Protein AF-0000000085184199 (afdb_homodimer)

Radius of gyration: 21.26 Å; Cα contacts (8 Å, |Δi|>4): 723; chains: 2; bounding box: 45×59×52 Å

Structure (mmCIF, N/CA/C/O backbone):
data_AF-0000000085184199-model_v1
#
loop_
_entity.id
_entity.type
_entity.pdbx_description
1 polymer 'GNAT family N-acetyltransferase'
#
loop_
_atom_site.group_PDB
_atom_site.id
_atom_site.type_symbol
_atom_site.label_atom_id
_atom_site.label_alt_id
_atom_site.label_comp_id
_atom_site.label_asym_id
_atom_site.label_entity_id
_atom_site.label_seq_id
_atom_site.pdbx_PDB_ins_code
_atom_site.Cartn_x
_atom_site.Cartn_y
_atom_site.Cartn_z
_atom_site.occupancy
_atom_site.B_iso_or_equiv
_atom_site.auth_seq_id
_atom_site.auth_comp_id
_atom_site.auth_asym_id
_atom_site.auth_atom_id
_atom_site.pdbx_PDB_model_num
ATOM 1 N N . MET A 1 1 ? 23.766 0.591 -4.031 1 55.81 1 MET A N 1
ATOM 2 C CA . MET A 1 1 ? 23.219 -0.248 -5.094 1 55.81 1 MET A CA 1
ATOM 3 C C . MET A 1 1 ? 21.703 -0.296 -5.031 1 55.81 1 MET A C 1
ATOM 5 O O . MET A 1 1 ? 21.125 -0.47 -3.957 1 55.81 1 MET A O 1
ATOM 9 N N . ILE A 1 2 ? 20.938 0.122 -6.07 1 73.06 2 ILE A N 1
ATOM 10 C CA . ILE A 1 2 ? 19.469 0.109 -6.133 1 73.06 2 ILE A CA 1
ATOM 11 C C . ILE A 1 2 ? 18.969 -1.333 -6.172 1 73.06 2 ILE A C 1
ATOM 13 O O . ILE A 1 2 ? 19.484 -2.152 -6.945 1 73.06 2 ILE A O 1
ATOM 17 N N . HIS A 1 3 ? 18.203 -1.677 -5.242 1 88.44 3 HIS A N 1
ATOM 18 C CA . HIS A 1 3 ? 17.641 -3.023 -5.188 1 88.44 3 HIS A CA 1
ATOM 19 C C . HIS A 1 3 ? 16.734 -3.289 -6.383 1 88.44 3 HIS A C 1
ATOM 21 O O . HIS A 1 3 ? 16.047 -2.383 -6.852 1 88.44 3 HIS A O 1
ATOM 27 N N . ALA A 1 4 ? 16.719 -4.543 -6.848 1 89.81 4 ALA A N 1
ATOM 28 C CA . ALA A 1 4 ? 15.93 -4.91 -8.016 1 89.81 4 ALA A CA 1
ATOM 29 C C . ALA A 1 4 ? 14.461 -4.535 -7.812 1 89.81 4 ALA A C 1
ATOM 31 O O . ALA A 1 4 ? 13.82 -3.998 -8.719 1 89.81 4 ALA A O 1
ATOM 32 N N . TRP A 1 5 ? 13.969 -4.703 -6.633 1 91.81 5 TRP A N 1
ATOM 33 C CA . TRP A 1 5 ? 12.555 -4.527 -6.34 1 91.81 5 TRP A CA 1
ATOM 34 C C . TRP A 1 5 ? 12.195 -3.047 -6.277 1 91.81 5 TRP A C 1
ATOM 36 O O . TRP A 1 5 ? 11.016 -2.691 -6.227 1 91.81 5 TRP A O 1
ATOM 46 N N . GLU A 1 6 ? 13.164 -2.166 -6.352 1 94.06 6 GLU A N 1
ATOM 47 C CA . GLU A 1 6 ? 12.875 -0.734 -6.312 1 94.06 6 GLU A CA 1
ATOM 48 C C . GLU A 1 6 ? 12.773 -0.156 -7.723 1 94.06 6 GLU A C 1
ATOM 50 O O . GLU A 1 6 ? 12.336 0.985 -7.898 1 94.06 6 GLU A O 1
ATOM 55 N N . GLN A 1 7 ? 13.156 -0.939 -8.711 1 93.44 7 GLN A N 1
ATOM 56 C CA . GLN A 1 7 ? 13.164 -0.446 -10.086 1 93.44 7 GLN A CA 1
ATOM 57 C C . GLN A 1 7 ? 11.75 -0.276 -10.617 1 93.44 7 GLN A C 1
ATOM 59 O O . GLN A 1 7 ? 10.906 -1.158 -10.453 1 93.44 7 GLN A O 1
ATOM 64 N N . PRO A 1 8 ? 11.531 0.828 -11.258 1 95.12 8 PRO A N 1
ATOM 65 C CA . PRO A 1 8 ? 10.195 1.02 -11.836 1 95.12 8 PRO A CA 1
ATOM 66 C C . PRO A 1 8 ? 9.867 -0.017 -12.914 1 95.12 8 PRO A C 1
ATOM 68 O O . PRO A 1 8 ? 10.766 -0.55 -13.562 1 95.12 8 PRO A O 1
ATOM 71 N N . SER A 1 9 ? 8.586 -0.238 -13 1 95.81 9 SER A N 1
ATOM 72 C CA . SER A 1 9 ? 8.125 -1.061 -14.109 1 95.81 9 SER A CA 1
ATOM 73 C C . SER A 1 9 ? 8.352 -0.362 -15.453 1 95.81 9 SER A C 1
ATOM 75 O O . SER A 1 9 ? 8.594 0.846 -15.492 1 95.81 9 SER A O 1
ATOM 77 N N . THR A 1 10 ? 8.289 -1.145 -16.469 1 96 10 THR A N 1
ATOM 78 C CA . THR A 1 10 ? 8.375 -0.631 -17.828 1 96 10 THR A CA 1
ATOM 79 C C . THR A 1 10 ? 7.211 -1.143 -18.672 1 96 10 THR A C 1
ATOM 81 O O . THR A 1 10 ? 6.418 -1.969 -18.203 1 96 10 THR A O 1
ATOM 84 N N . GLY A 1 11 ? 7.031 -0.605 -19.875 1 97.12 11 GLY A N 1
ATOM 85 C CA . GLY A 1 11 ? 6.043 -1.12 -20.797 1 97.12 11 GLY A CA 1
ATOM 86 C C . GLY A 1 11 ? 4.617 -0.939 -20.328 1 97.12 11 GLY A C 1
ATOM 87 O O . GLY A 1 11 ? 4.27 0.109 -19.781 1 97.12 11 GLY A O 1
ATOM 88 N N . PRO A 1 12 ? 3.795 -1.92 -20.609 1 98.38 12 PRO A N 1
ATOM 89 C CA . PRO A 1 12 ? 2.367 -1.801 -20.297 1 98.38 12 PRO A CA 1
ATOM 90 C C . PRO A 1 12 ? 2.096 -1.587 -18.812 1 98.38 12 PRO A C 1
ATOM 92 O O . PRO A 1 12 ? 1.177 -0.847 -18.453 1 98.38 12 PRO A O 1
ATOM 95 N N . ALA A 1 13 ? 2.881 -2.168 -17.984 1 98.25 13 ALA A N 1
ATOM 96 C CA . ALA A 1 13 ? 2.688 -2 -16.547 1 98.25 13 ALA A CA 1
ATOM 97 C C . ALA A 1 13 ? 2.939 -0.556 -16.125 1 98.25 13 ALA A C 1
ATOM 99 O O . ALA A 1 13 ? 2.164 0.016 -15.359 1 98.25 13 ALA A O 1
ATOM 100 N N . ALA A 1 14 ? 4 -0.029 -16.641 1 98.12 14 ALA A N 1
ATOM 101 C CA . ALA A 1 14 ? 4.312 1.362 -16.328 1 98.12 14 ALA A CA 1
ATOM 102 C C . ALA A 1 14 ? 3.211 2.299 -16.812 1 98.12 14 ALA A C 1
ATOM 104 O O . ALA A 1 14 ? 2.828 3.236 -16.125 1 98.12 14 ALA A O 1
ATOM 105 N N . ALA A 1 15 ? 2.732 2.012 -18.031 1 98.5 15 ALA A N 1
ATOM 106 C CA . ALA A 1 15 ? 1.663 2.83 -18.594 1 98.5 15 ALA A CA 1
ATOM 107 C C . ALA A 1 15 ? 0.4 2.746 -17.75 1 98.5 15 ALA A C 1
ATOM 109 O O . ALA A 1 15 ? -0.284 3.75 -17.531 1 98.5 15 ALA A O 1
ATOM 110 N N . PHE A 1 16 ? 0.104 1.633 -17.266 1 98.56 16 PHE A N 1
ATOM 111 C CA . PHE A 1 16 ? -1.099 1.462 -16.453 1 98.56 16 PHE A CA 1
ATOM 112 C C . PHE A 1 16 ? -0.953 2.164 -15.117 1 98.56 16 PHE A C 1
ATOM 114 O O . PHE A 1 16 ? -1.883 2.826 -14.648 1 98.56 16 PHE A O 1
ATOM 121 N N . ALA A 1 17 ? 0.23 2.02 -14.477 1 98.5 17 ALA A N 1
ATOM 122 C CA . ALA A 1 17 ? 0.477 2.736 -13.227 1 98.5 17 ALA A CA 1
ATOM 123 C C . ALA A 1 17 ? 0.28 4.238 -13.406 1 98.5 17 ALA A C 1
ATOM 125 O O . ALA A 1 17 ? -0.318 4.902 -12.555 1 98.5 17 ALA A O 1
ATOM 126 N N . ALA A 1 18 ? 0.761 4.715 -14.484 1 98.5 18 ALA A N 1
ATOM 127 C CA . ALA A 1 18 ? 0.619 6.141 -14.773 1 98.5 18 ALA A CA 1
ATOM 128 C C . ALA A 1 18 ? -0.85 6.523 -14.93 1 98.5 18 ALA A C 1
ATOM 130 O O . ALA A 1 18 ? -1.262 7.605 -14.508 1 98.5 18 ALA A O 1
ATOM 131 N N . SER A 1 19 ? -1.626 5.664 -15.562 1 98.56 19 SER A N 1
ATOM 132 C CA . SER A 1 19 ? -3.051 5.926 -15.742 1 98.56 19 SER A CA 1
ATOM 133 C C . SER A 1 19 ? -3.771 5.973 -14.398 1 98.56 19 SER A C 1
ATOM 135 O O . SER A 1 19 ? -4.645 6.816 -14.18 1 98.56 19 SER A O 1
ATOM 137 N N . LEU A 1 20 ? -3.41 5.078 -13.469 1 98.62 20 LEU A N 1
ATOM 138 C CA . LEU A 1 20 ? -3.988 5.102 -12.133 1 98.62 20 LEU A CA 1
ATOM 139 C C . LEU A 1 20 ? -3.59 6.371 -11.391 1 98.62 20 LEU A C 1
ATOM 141 O O . LEU A 1 20 ? -4.438 7.039 -10.797 1 98.62 20 LEU A O 1
ATOM 145 N N . ALA A 1 21 ? -2.316 6.691 -11.469 1 98.62 21 ALA A N 1
ATOM 146 C CA . ALA A 1 21 ? -1.8 7.879 -10.789 1 98.62 21 ALA A CA 1
ATOM 147 C C . ALA A 1 21 ? -2.482 9.141 -11.305 1 98.62 21 ALA A C 1
ATOM 149 O O . ALA A 1 21 ? -2.703 10.086 -10.539 1 98.62 21 ALA A O 1
ATOM 150 N N . ALA A 1 22 ? -2.861 9.125 -12.555 1 98.56 22 ALA A N 1
ATOM 151 C CA . ALA A 1 22 ? -3.467 10.297 -13.18 1 98.56 22 ALA A CA 1
ATOM 152 C C . ALA A 1 22 ? -4.871 10.547 -12.641 1 98.56 22 ALA A C 1
ATOM 154 O O . ALA A 1 22 ? -5.434 11.633 -12.828 1 98.56 22 ALA A O 1
ATOM 155 N N . MET A 1 23 ? -5.453 9.594 -11.969 1 98.5 23 MET A N 1
ATOM 156 C CA . MET A 1 23 ? -6.785 9.773 -11.398 1 98.5 23 MET A CA 1
ATOM 157 C C . MET A 1 23 ? -6.703 10.461 -10.039 1 98.5 23 MET A C 1
ATOM 159 O O . MET A 1 23 ? -7.703 11 -9.547 1 98.5 23 MET A O 1
ATOM 163 N N . ILE A 1 24 ? -5.59 10.367 -9.375 1 98.69 24 ILE A N 1
ATOM 164 C CA . ILE A 1 24 ? -5.434 10.953 -8.047 1 98.69 24 ILE A CA 1
ATOM 165 C C . ILE A 1 24 ? -5.406 12.477 -8.156 1 98.69 24 ILE A C 1
ATOM 167 O O . ILE A 1 24 ? -4.676 13.031 -8.977 1 98.69 24 ILE A O 1
ATOM 171 N N . PRO A 1 25 ? -6.156 13.188 -7.379 1 98.56 25 PRO A N 1
ATOM 172 C CA . PRO A 1 25 ? -6.219 14.648 -7.48 1 98.56 25 PRO A CA 1
ATOM 173 C C . PRO A 1 25 ? -4.855 15.312 -7.289 1 98.56 25 PRO A C 1
ATOM 175 O O . PRO A 1 25 ? -4.125 14.969 -6.355 1 98.56 25 PRO A O 1
ATOM 178 N N . VAL A 1 26 ? -4.598 16.172 -8.164 1 98.69 26 VAL A N 1
ATOM 179 C CA . VAL A 1 26 ? -3.445 17.062 -7.988 1 98.69 26 VAL A CA 1
ATOM 180 C C . VAL A 1 26 ? -3.885 18.359 -7.32 1 98.69 26 VAL A C 1
ATOM 182 O O . VAL A 1 26 ? -4.871 18.969 -7.734 1 98.69 26 VAL A O 1
ATOM 185 N N . ILE A 1 27 ? -3.209 18.719 -6.254 1 98.69 27 ILE A N 1
ATOM 186 C CA . ILE A 1 27 ? -3.502 19.984 -5.598 1 98.69 27 ILE A CA 1
ATOM 187 C C . ILE A 1 27 ? -2.361 20.969 -5.848 1 98.69 27 ILE A C 1
ATOM 189 O O . ILE A 1 27 ? -1.207 20.688 -5.512 1 98.69 27 ILE A O 1
ATOM 193 N N . GLU A 1 28 ? -2.703 22.094 -6.449 1 98.31 28 GLU A N 1
ATOM 194 C CA . GLU A 1 28 ? -1.732 23.156 -6.672 1 98.31 28 GLU A CA 1
ATOM 195 C C . GLU A 1 28 ? -1.928 24.297 -5.676 1 98.31 28 GLU A C 1
ATOM 197 O O . GLU A 1 28 ? -3.057 24.734 -5.441 1 98.31 28 GLU A O 1
ATOM 202 N N . THR A 1 29 ? -0.854 24.625 -5.078 1 98.38 29 THR A N 1
ATOM 203 C CA . THR A 1 29 ? -0.846 25.797 -4.219 1 98.38 29 THR A CA 1
ATOM 204 C C . THR A 1 29 ? 0.028 26.891 -4.812 1 98.38 29 THR A C 1
ATOM 206 O O . THR A 1 29 ? 0.327 26.875 -6.008 1 98.38 29 THR A O 1
ATOM 209 N N . ALA A 1 30 ? 0.277 27.969 -4.027 1 98.19 30 ALA A N 1
ATOM 210 C CA . ALA A 1 30 ? 1.083 29.078 -4.535 1 98.19 30 ALA A CA 1
ATOM 211 C C . ALA A 1 30 ? 2.459 28.594 -4.984 1 98.19 30 ALA A C 1
ATOM 213 O O . ALA A 1 30 ? 2.93 28.953 -6.066 1 98.19 30 ALA A O 1
ATOM 214 N N . ARG A 1 31 ? 3.135 27.703 -4.18 1 98.19 31 ARG A N 1
ATOM 215 C CA . ARG A 1 31 ? 4.512 27.312 -4.469 1 98.19 31 ARG A CA 1
ATOM 216 C C . ARG A 1 31 ? 4.617 25.812 -4.727 1 98.19 31 ARG A C 1
ATOM 218 O O . ARG A 1 31 ? 5.637 25.328 -5.227 1 98.19 31 ARG A O 1
ATOM 225 N N . LEU A 1 32 ? 3.502 25.062 -4.441 1 98.62 32 LEU A N 1
ATOM 226 C CA . LEU A 1 32 ? 3.676 23.609 -4.359 1 98.62 32 LEU A CA 1
ATOM 227 C C . LEU A 1 32 ? 2.721 22.891 -5.309 1 98.62 32 LEU A C 1
ATOM 229 O O . LEU A 1 32 ? 1.68 23.453 -5.68 1 98.62 32 LEU A O 1
ATOM 233 N N . ARG A 1 33 ? 3.123 21.75 -5.715 1 98.75 33 ARG A N 1
ATOM 234 C CA . ARG A 1 33 ? 2.293 20.75 -6.375 1 98.75 33 ARG A CA 1
ATOM 235 C C . ARG A 1 33 ? 2.238 19.453 -5.559 1 98.75 33 ARG A C 1
ATOM 237 O O . ARG A 1 33 ? 3.271 18.844 -5.293 1 98.75 33 ARG A O 1
ATOM 244 N N . LEU A 1 34 ? 1.024 19.109 -5.062 1 98.88 34 LEU A N 1
ATOM 245 C CA . LEU A 1 34 ? 0.771 17.812 -4.422 1 98.88 34 LEU A CA 1
ATOM 246 C C . LEU A 1 34 ? 0.226 16.812 -5.426 1 98.88 34 LEU A C 1
ATOM 248 O O . LEU A 1 34 ? -0.866 16.984 -5.969 1 98.88 34 LEU A O 1
ATOM 252 N N . ARG A 1 35 ? 0.977 15.75 -5.68 1 98.81 35 ARG A N 1
ATOM 253 C CA . ARG A 1 35 ? 0.623 14.797 -6.723 1 98.81 35 ARG A CA 1
ATOM 254 C C . ARG A 1 35 ? 0.663 13.367 -6.195 1 98.81 35 ARG A C 1
ATOM 256 O O . ARG A 1 35 ? 1.113 13.125 -5.074 1 98.81 35 ARG A O 1
ATOM 263 N N . ALA A 1 36 ? 0.149 12.477 -7.016 1 98.88 36 ALA A N 1
ATOM 264 C CA . ALA A 1 36 ? 0.209 11.055 -6.684 1 98.88 36 ALA A CA 1
ATOM 265 C C . ALA A 1 36 ? 1.647 10.609 -6.43 1 98.88 36 ALA A C 1
ATOM 267 O O . ALA A 1 36 ? 2.576 11.094 -7.082 1 98.88 36 ALA A O 1
ATOM 268 N N . PRO A 1 37 ? 1.827 9.633 -5.496 1 98.69 37 PRO A N 1
ATOM 269 C CA . PRO A 1 37 ? 3.168 9.055 -5.363 1 98.69 37 PRO A CA 1
ATOM 270 C C . PRO A 1 37 ? 3.533 8.133 -6.527 1 98.69 37 PRO A C 1
ATOM 272 O O . PRO A 1 37 ? 2.66 7.469 -7.09 1 98.69 37 PRO A O 1
ATOM 275 N N . HIS A 1 38 ? 4.797 8.172 -6.879 1 97.5 38 HIS A N 1
ATOM 276 C CA . HIS A 1 38 ? 5.391 7.219 -7.809 1 97.5 38 HIS A CA 1
ATOM 277 C C . HIS A 1 38 ? 6.48 6.395 -7.133 1 97.5 38 HIS A C 1
ATOM 279 O O . HIS A 1 38 ? 7.027 6.805 -6.105 1 97.5 38 HIS A O 1
ATOM 285 N N . ILE A 1 39 ? 6.75 5.309 -7.777 1 97.56 39 ILE A N 1
ATOM 286 C CA . ILE A 1 39 ? 7.723 4.402 -7.172 1 97.56 39 ILE A CA 1
ATOM 287 C C . ILE A 1 39 ? 9.07 5.113 -7.023 1 97.56 39 ILE A C 1
ATOM 289 O O . ILE A 1 39 ? 9.797 4.879 -6.059 1 97.56 39 ILE A O 1
ATOM 293 N N . GLY A 1 40 ? 9.359 6.02 -7.871 1 96.69 40 GLY A N 1
ATOM 294 C CA . GLY A 1 40 ? 10.617 6.754 -7.828 1 96.69 40 GLY A CA 1
ATOM 295 C C . GLY A 1 40 ? 10.711 7.703 -6.648 1 96.69 40 GLY A C 1
ATOM 296 O O . GLY A 1 40 ? 11.789 8.203 -6.332 1 96.69 40 GLY A O 1
ATOM 297 N N . ASP A 1 41 ? 9.633 7.992 -5.969 1 97.94 41 ASP A N 1
ATOM 298 C CA . ASP A 1 41 ? 9.617 8.891 -4.816 1 97.94 41 ASP A CA 1
ATOM 299 C C . ASP A 1 41 ? 10.133 8.18 -3.564 1 97.94 41 ASP A C 1
ATOM 301 O O . ASP A 1 41 ? 10.43 8.828 -2.557 1 97.94 41 ASP A O 1
ATOM 305 N N . PHE A 1 42 ? 10.297 6.852 -3.684 1 97.69 42 PHE A N 1
ATOM 306 C CA . PHE A 1 42 ? 10.664 6.074 -2.508 1 97.69 42 PHE A CA 1
ATOM 307 C C . PHE A 1 42 ? 12.039 6.488 -1.989 1 97.69 42 PHE A C 1
ATOM 309 O O . PHE A 1 42 ? 12.266 6.516 -0.778 1 97.69 42 PHE A O 1
ATOM 316 N N . ASP A 1 43 ? 12.922 6.789 -2.883 1 96.94 43 ASP A N 1
ATOM 317 C CA . ASP A 1 43 ? 14.258 7.176 -2.451 1 96.94 43 ASP A CA 1
ATOM 318 C C . ASP A 1 43 ? 14.203 8.352 -1.48 1 96.94 43 ASP A C 1
ATOM 320 O O . ASP A 1 43 ? 14.906 8.367 -0.469 1 96.94 43 ASP A O 1
ATOM 324 N N . ASP A 1 44 ? 13.398 9.328 -1.769 1 97.38 44 ASP A N 1
ATOM 325 C CA . ASP A 1 44 ? 13.25 10.492 -0.899 1 97.38 44 ASP A CA 1
ATOM 326 C C . ASP A 1 44 ? 12.547 10.109 0.404 1 97.38 44 ASP A C 1
ATOM 328 O O . ASP A 1 44 ? 12.914 10.602 1.475 1 97.38 44 ASP A O 1
ATOM 332 N N . TRP A 1 45 ? 11.562 9.289 0.314 1 97.94 45 TRP A N 1
ATOM 333 C CA . TRP A 1 45 ? 10.891 8.773 1.502 1 97.94 45 TRP A CA 1
ATOM 334 C C . TRP A 1 45 ? 11.875 8.07 2.426 1 97.94 45 TRP A C 1
ATOM 336 O O . TRP A 1 45 ? 11.938 8.367 3.621 1 97.94 45 TRP A O 1
ATOM 346 N N . ALA A 1 46 ? 12.664 7.168 1.821 1 97.31 46 ALA A N 1
ATOM 347 C CA . ALA A 1 46 ? 13.648 6.391 2.578 1 97.31 46 ALA A CA 1
ATOM 348 C C . ALA A 1 46 ? 14.711 7.301 3.186 1 97.31 46 ALA A C 1
ATOM 350 O O . ALA A 1 46 ? 15.156 7.074 4.312 1 97.31 46 ALA A O 1
ATOM 351 N N . ALA A 1 47 ? 15.086 8.312 2.445 1 97 47 ALA A N 1
ATOM 352 C CA . ALA A 1 47 ? 16.094 9.25 2.936 1 97 47 ALA A CA 1
ATOM 353 C C . ALA A 1 47 ? 15.656 9.906 4.242 1 97 47 ALA A C 1
ATOM 355 O O . ALA A 1 47 ? 16.484 10.203 5.105 1 97 47 ALA A O 1
ATOM 356 N N . ILE A 1 48 ? 14.359 10.109 4.418 1 96.56 48 ILE A N 1
ATOM 357 C CA . ILE A 1 48 ? 13.82 10.703 5.637 1 96.56 48 ILE A CA 1
ATOM 358 C C . ILE A 1 48 ? 13.695 9.633 6.719 1 96.56 48 ILE A C 1
ATOM 360 O O . ILE A 1 48 ? 14.289 9.75 7.793 1 96.56 48 ILE A O 1
ATOM 364 N N . GLU A 1 49 ? 13.062 8.523 6.398 1 97.19 49 GLU A N 1
ATOM 365 C CA . GLU A 1 49 ? 12.68 7.547 7.418 1 97.19 49 GLU A CA 1
ATOM 366 C C . GLU A 1 49 ? 13.883 6.738 7.891 1 97.19 49 GLU A C 1
ATOM 368 O O . GLU A 1 49 ? 13.898 6.23 9.016 1 97.19 49 GLU A O 1
ATOM 373 N N . CYS A 1 50 ? 14.836 6.582 7.043 1 97.31 50 CYS A N 1
ATOM 374 C CA . CYS A 1 50 ? 16 5.781 7.398 1 97.31 50 CYS A CA 1
ATOM 375 C C . CYS A 1 50 ? 17.062 6.637 8.078 1 97.31 50 CYS A C 1
ATOM 377 O O . CYS A 1 50 ? 18.125 6.129 8.469 1 97.31 50 CYS A O 1
ATOM 379 N N . SER A 1 51 ? 16.844 7.906 8.289 1 97 51 SER A N 1
ATOM 380 C CA . SER A 1 51 ? 17.75 8.82 8.969 1 97 51 SER A CA 1
ATOM 381 C C . SER A 1 51 ? 17.234 9.18 10.359 1 97 51 SER A C 1
ATOM 383 O O . SER A 1 51 ? 16.172 8.719 10.773 1 97 51 SER A O 1
ATOM 385 N N . GLU A 1 52 ? 18.031 9.977 11.047 1 95.5 52 GLU A N 1
ATOM 386 C CA . GLU A 1 52 ? 17.641 10.438 12.375 1 95.5 52 GLU A CA 1
ATOM 387 C C . GLU A 1 52 ? 16.406 11.32 12.312 1 95.5 52 GLU A C 1
ATOM 389 O O . GLU A 1 52 ? 15.695 11.477 13.312 1 95.5 52 GLU A O 1
ATOM 394 N N . ARG A 1 53 ? 16.094 11.836 11.195 1 92.5 53 ARG A N 1
ATOM 395 C CA . ARG A 1 53 ? 14.898 12.656 11.039 1 92.5 53 ARG A CA 1
ATOM 396 C C . ARG A 1 53 ? 13.641 11.82 11.242 1 92.5 53 ARG A C 1
ATOM 398 O O . ARG A 1 53 ? 12.578 12.359 11.586 1 92.5 53 ARG A O 1
ATOM 405 N N . GLY A 1 54 ? 13.758 10.523 11.062 1 93.88 54 GLY A N 1
ATOM 406 C CA . GLY A 1 54 ? 12.633 9.609 11.219 1 93.88 54 GLY A CA 1
ATOM 407 C C . GLY A 1 54 ? 12.445 9.141 12.648 1 93.88 54 GLY A C 1
ATOM 408 O O . GLY A 1 54 ? 11.633 8.258 12.914 1 93.88 54 GLY A O 1
ATOM 409 N N . ARG A 1 55 ? 13.102 9.68 13.57 1 93.88 55 ARG A N 1
ATOM 410 C CA . ARG A 1 55 ? 13.109 9.172 14.938 1 93.88 55 ARG A CA 1
ATOM 411 C C . ARG A 1 55 ? 11.727 9.273 15.57 1 93.88 55 ARG A C 1
ATOM 413 O O . ARG A 1 55 ? 11.375 8.484 16.453 1 93.88 55 ARG A O 1
ATOM 420 N N . TYR A 1 56 ? 10.898 10.133 15.109 1 90.75 56 TYR A N 1
ATOM 421 C CA . TYR A 1 56 ? 9.594 10.352 15.719 1 90.75 56 TYR A CA 1
ATOM 422 C C . TYR A 1 56 ? 8.539 9.445 15.086 1 90.75 56 TYR A C 1
ATOM 424 O O . TYR A 1 56 ? 7.371 9.469 15.484 1 90.75 56 TYR A O 1
ATOM 432 N N . ILE A 1 57 ? 8.914 8.703 14.102 1 89.12 57 ILE A N 1
ATOM 433 C CA . ILE A 1 57 ? 7.992 7.758 13.477 1 89.12 57 ILE A CA 1
ATOM 434 C C . ILE A 1 57 ? 8.578 6.352 13.531 1 89.12 57 ILE A C 1
ATOM 436 O O . ILE A 1 57 ? 8.453 5.582 12.578 1 89.12 57 ILE A O 1
ATOM 440 N N . GLY A 1 58 ? 9.398 6.125 14.562 1 88.25 58 GLY A N 1
ATOM 441 C CA . GLY A 1 58 ? 9.898 4.785 14.828 1 88.25 58 GLY A CA 1
ATOM 442 C C . GLY A 1 58 ? 11.242 4.516 14.172 1 88.25 58 GLY A C 1
ATOM 443 O O . GLY A 1 58 ? 11.688 3.367 14.125 1 88.25 58 GLY A O 1
ATOM 444 N N . GLY A 1 59 ? 11.828 5.562 13.656 1 91.88 59 GLY A N 1
ATOM 445 C CA . GLY A 1 59 ? 13.102 5.363 12.977 1 91.88 59 GLY A CA 1
ATOM 446 C C . GLY A 1 59 ? 14.297 5.633 13.867 1 91.88 59 GLY A C 1
ATOM 447 O O . GLY A 1 59 ? 14.141 5.922 15.055 1 91.88 59 GLY A O 1
ATOM 448 N N . PRO A 1 60 ? 15.477 5.617 13.18 1 97.19 60 PRO A N 1
ATOM 449 C CA . PRO A 1 60 ? 15.727 5.25 11.781 1 97.19 60 PRO A CA 1
ATOM 450 C C . PRO A 1 60 ? 15.312 3.814 11.469 1 97.19 60 PRO A C 1
ATOM 452 O O . PRO A 1 60 ? 15.742 2.879 12.148 1 97.19 60 PRO A O 1
ATOM 455 N N . MET A 1 61 ? 14.578 3.666 10.391 1 96.75 61 MET A N 1
ATOM 456 C CA . MET A 1 61 ? 14.062 2.377 9.938 1 96.75 61 MET A CA 1
ATOM 457 C C . MET A 1 61 ? 15.023 1.728 8.945 1 96.75 61 MET A C 1
ATOM 459 O O . MET A 1 61 ? 15.875 2.4 8.367 1 96.75 61 MET A O 1
ATOM 463 N N . SER A 1 62 ? 14.875 0.354 8.828 1 96.31 62 SER A N 1
ATOM 464 C CA . SER A 1 62 ? 15.484 -0.28 7.656 1 96.31 62 SER A CA 1
ATOM 465 C C . SER A 1 62 ? 14.805 0.178 6.371 1 96.31 62 SER A C 1
ATOM 467 O O . SER A 1 62 ? 13.664 0.65 6.395 1 96.31 62 SER A O 1
ATOM 469 N N . ARG A 1 63 ? 15.523 0.109 5.309 1 96.25 63 ARG A N 1
ATOM 470 C CA . ARG A 1 63 ? 14.945 0.497 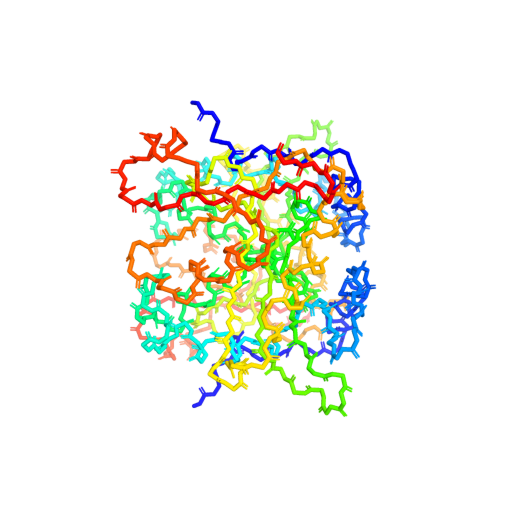4.027 1 96.25 63 ARG A CA 1
ATOM 471 C C . ARG A 1 63 ? 13.734 -0.367 3.688 1 96.25 63 ARG A C 1
ATOM 473 O O . ARG A 1 63 ? 12.766 0.116 3.096 1 96.25 63 ARG A O 1
ATOM 480 N N . GLU A 1 64 ? 13.727 -1.651 4.125 1 95.44 64 GLU A N 1
ATOM 481 C CA . GLU A 1 64 ? 12.586 -2.541 3.924 1 95.44 64 GLU A CA 1
ATOM 482 C C . GLU A 1 64 ? 11.367 -2.066 4.715 1 95.44 64 GLU A C 1
ATOM 484 O O . GLU A 1 64 ? 10.242 -2.076 4.207 1 95.44 64 GLU A O 1
ATOM 489 N N . ASP A 1 65 ? 11.641 -1.668 5.945 1 95.81 65 ASP A N 1
ATOM 490 C CA . ASP A 1 65 ? 10.539 -1.159 6.758 1 95.81 65 ASP A CA 1
ATOM 491 C C . ASP A 1 65 ? 10 0.153 6.191 1 95.81 65 ASP A C 1
ATOM 493 O O . ASP A 1 65 ? 8.797 0.399 6.223 1 95.81 65 ASP A O 1
ATOM 497 N N . ALA A 1 66 ? 10.938 0.978 5.672 1 97.25 66 ALA A N 1
ATOM 498 C CA . ALA A 1 66 ? 10.516 2.219 5.023 1 97.25 66 ALA A CA 1
ATOM 499 C C . ALA A 1 66 ? 9.648 1.933 3.803 1 97.25 66 ALA A C 1
ATOM 501 O O . ALA A 1 66 ? 8.672 2.639 3.549 1 97.25 66 ALA A O 1
ATOM 502 N N . TRP A 1 67 ? 9.984 0.906 3.094 1 97.38 67 TRP A N 1
ATOM 503 C CA . TRP A 1 67 ? 9.188 0.503 1.943 1 97.38 67 TRP A CA 1
ATOM 504 C C . TRP A 1 67 ? 7.777 0.101 2.375 1 97.38 67 TRP A C 1
ATOM 506 O O . TRP A 1 67 ? 6.793 0.509 1.756 1 97.38 67 TRP A O 1
ATOM 516 N N . ARG A 1 68 ? 7.699 -0.648 3.424 1 96.25 68 ARG A N 1
ATOM 517 C CA . ARG A 1 68 ? 6.398 -1.074 3.932 1 96.25 68 ARG A CA 1
ATOM 518 C C . ARG A 1 68 ? 5.551 0.126 4.34 1 96.25 68 ARG A C 1
ATOM 520 O O . ARG A 1 68 ? 4.34 0.151 4.09 1 96.25 68 ARG A O 1
ATOM 527 N N . ASP A 1 69 ? 6.211 1.061 4.953 1 97.12 69 ASP A N 1
ATOM 528 C CA . ASP A 1 69 ? 5.492 2.266 5.355 1 97.12 69 ASP A CA 1
ATOM 529 C C . ASP A 1 69 ? 5.027 3.061 4.137 1 97.12 69 ASP A C 1
ATOM 531 O O . ASP A 1 69 ? 3.881 3.51 4.082 1 97.12 69 ASP A O 1
ATOM 535 N N . PHE A 1 70 ? 5.91 3.17 3.131 1 98.38 70 PHE A N 1
ATOM 536 C CA . PHE A 1 70 ? 5.617 3.891 1.897 1 98.38 70 PHE A CA 1
ATOM 537 C C . PHE A 1 70 ? 4.445 3.25 1.162 1 98.38 70 PHE A C 1
ATOM 539 O O . PHE A 1 70 ? 3.523 3.943 0.727 1 98.38 70 PHE A O 1
ATOM 546 N N . THR A 1 71 ? 4.43 1.962 1.133 1 98.38 71 THR A N 1
ATOM 547 C CA . THR A 1 71 ? 3.377 1.24 0.423 1 98.38 71 THR A CA 1
ATOM 548 C C . THR A 1 71 ? 2.061 1.307 1.192 1 98.38 71 THR A C 1
ATOM 550 O O . THR A 1 71 ? 0.988 1.393 0.591 1 98.38 71 THR A O 1
ATOM 553 N N . GLN A 1 72 ? 2.131 1.271 2.48 1 97.88 72 GLN A N 1
ATOM 554 C CA . GLN A 1 72 ? 0.922 1.422 3.283 1 97.88 72 GLN A CA 1
ATOM 555 C C . GLN A 1 72 ? 0.253 2.768 3.023 1 97.88 72 GLN A C 1
ATOM 557 O O . GLN A 1 72 ? -0.957 2.834 2.797 1 97.88 72 GLN A O 1
ATOM 562 N N . ALA A 1 73 ? 1.061 3.795 2.986 1 98.12 73 ALA A N 1
ATOM 563 C CA . ALA A 1 73 ? 0.557 5.145 2.752 1 98.12 73 ALA A CA 1
ATOM 564 C C . ALA A 1 73 ? -0.02 5.277 1.345 1 98.12 73 ALA A C 1
ATOM 566 O O . ALA A 1 73 ? -0.993 6.008 1.133 1 98.12 73 ALA A O 1
ATOM 567 N N . THR A 1 74 ? 0.552 4.551 0.404 1 98.69 74 THR A N 1
ATOM 568 C CA . THR A 1 74 ? 0.141 4.617 -0.994 1 98.69 74 THR A CA 1
ATOM 569 C C . THR A 1 74 ? -1.151 3.838 -1.216 1 98.69 74 THR A C 1
ATOM 571 O O . THR A 1 74 ? -2.047 4.297 -1.929 1 98.69 74 THR A O 1
ATOM 574 N N . ALA A 1 75 ? -1.297 2.74 -0.526 1 98.62 75 ALA A N 1
ATOM 575 C CA . ALA A 1 75 ? -2.391 1.802 -0.757 1 98.62 75 ALA A CA 1
ATOM 576 C C . ALA A 1 75 ? -3.73 2.412 -0.355 1 98.62 75 ALA A C 1
ATOM 578 O O . ALA A 1 75 ? -4.785 1.986 -0.837 1 98.62 75 ALA A O 1
ATOM 579 N N . THR A 1 76 ? -3.701 3.383 0.502 1 98.06 76 THR A N 1
ATOM 580 C CA . THR A 1 76 ? -4.941 3.936 1.033 1 98.06 76 THR A CA 1
ATOM 581 C C . THR A 1 76 ? -5.75 4.613 -0.07 1 98.06 76 THR A C 1
ATOM 583 O O . THR A 1 76 ? -6.977 4.672 -0.002 1 98.06 76 THR A O 1
ATOM 586 N N . TRP A 1 77 ? -5.055 5.07 -1.104 1 98.75 77 TRP A N 1
ATOM 587 C CA . TRP A 1 77 ? -5.805 5.648 -2.215 1 98.75 77 TRP A CA 1
ATOM 588 C C . TRP A 1 77 ? -6.793 4.637 -2.785 1 98.75 77 TRP A C 1
ATOM 590 O O . TRP A 1 77 ? -7.977 4.941 -2.951 1 98.75 77 TRP A O 1
ATOM 600 N N . LEU A 1 78 ? -6.305 3.467 -3.057 1 98.62 78 LEU A N 1
ATOM 601 C CA . LEU A 1 78 ? -7.141 2.43 -3.652 1 98.62 78 LEU A CA 1
ATOM 602 C C . LEU A 1 78 ? -8.125 1.872 -2.631 1 98.62 78 LEU A C 1
ATOM 604 O O . LEU A 1 78 ? -9.273 1.569 -2.967 1 98.62 78 LEU A O 1
ATOM 608 N N . LEU A 1 79 ? -7.75 1.795 -1.375 1 98.5 79 LEU A N 1
ATOM 609 C CA . LEU A 1 79 ? -8.547 1.108 -0.364 1 98.5 79 LEU A CA 1
ATOM 610 C C . LEU A 1 79 ? -9.539 2.066 0.29 1 98.5 79 LEU A C 1
ATOM 612 O O . LEU A 1 79 ? -10.586 1.644 0.774 1 98.5 79 LEU A O 1
ATOM 616 N N . ARG A 1 80 ? -9.18 3.408 0.26 1 98.31 80 ARG A N 1
ATOM 617 C CA . ARG A 1 80 ? -9.969 4.316 1.088 1 98.31 80 ARG A CA 1
ATOM 618 C C . ARG A 1 80 ? -10.383 5.555 0.301 1 98.31 80 ARG A C 1
ATOM 620 O O . ARG A 1 80 ? -11.25 6.312 0.741 1 98.31 80 ARG A O 1
ATOM 627 N N . GLY A 1 81 ? -9.734 5.879 -0.808 1 98.5 81 GLY A N 1
ATOM 628 C CA . GLY A 1 81 ? -10.078 7.039 -1.616 1 98.5 81 GLY A CA 1
ATOM 629 C C . GLY A 1 81 ? -9.414 8.32 -1.137 1 98.5 81 GLY A C 1
ATOM 630 O O . GLY A 1 81 ? -9.812 9.414 -1.536 1 98.5 81 GLY A O 1
ATOM 631 N N . HIS A 1 82 ? -8.516 8.148 -0.211 1 98.62 82 HIS A N 1
ATOM 632 C CA . HIS A 1 82 ? -7.598 9.18 0.26 1 98.62 82 HIS A CA 1
ATOM 633 C C . HIS A 1 82 ? -6.234 8.594 0.608 1 98.62 82 HIS A C 1
ATOM 635 O O . HIS A 1 82 ? -6.109 7.383 0.811 1 98.62 82 HIS A O 1
ATOM 641 N N . GLY A 1 83 ? -5.238 9.516 0.571 1 98.38 83 GLY A N 1
ATOM 642 C CA . GLY A 1 83 ? -3.941 8.906 0.812 1 98.38 83 GLY A CA 1
ATOM 643 C C . GLY A 1 83 ? -2.791 9.883 0.728 1 98.38 83 GLY A C 1
ATOM 644 O O . GLY A 1 83 ? -2.896 11.016 1.209 1 98.38 83 GLY A O 1
ATOM 645 N N . LEU A 1 84 ? -1.687 9.422 0.211 1 98.88 84 LEU A N 1
ATOM 646 C CA . LEU A 1 84 ? -0.383 10.078 0.229 1 98.88 84 LEU A CA 1
ATOM 647 C C . LEU A 1 84 ? -0.208 10.977 -0.991 1 98.88 84 LEU A C 1
ATOM 649 O O . LEU A 1 84 ? -0.463 10.555 -2.121 1 98.88 84 LEU A O 1
ATOM 653 N N . TRP A 1 85 ? 0.2 12.227 -0.728 1 98.94 85 TRP A N 1
ATOM 654 C CA . TRP A 1 85 ? 0.697 13.078 -1.802 1 98.94 85 TRP A CA 1
ATOM 655 C C . TRP A 1 85 ? 2.201 13.297 -1.673 1 98.94 85 TRP A C 1
ATOM 657 O O . TRP A 1 85 ? 2.717 13.469 -0.566 1 98.94 85 TRP A O 1
ATOM 667 N N . THR A 1 86 ? 2.852 13.203 -2.789 1 98.88 86 THR A N 1
ATOM 668 C CA . THR A 1 86 ? 4.199 13.742 -2.904 1 98.88 86 THR A CA 1
ATOM 669 C C . THR A 1 86 ? 4.16 15.25 -3.125 1 98.88 86 THR A C 1
ATOM 671 O O . THR A 1 86 ? 3.385 15.742 -3.947 1 98.88 86 THR A O 1
ATOM 674 N N . VAL A 1 87 ? 4.965 15.953 -2.371 1 98.81 87 VAL A N 1
ATOM 675 C CA . VAL A 1 87 ? 4.98 17.406 -2.434 1 98.81 87 VAL A CA 1
ATOM 676 C C . VAL A 1 87 ? 6.219 17.875 -3.197 1 98.81 87 VAL A C 1
ATOM 678 O O . VAL A 1 87 ? 7.352 17.609 -2.783 1 98.81 87 VAL A O 1
ATOM 681 N N . GLU A 1 88 ? 5.957 18.609 -4.227 1 97.94 88 GLU A N 1
ATOM 682 C CA . GLU A 1 88 ? 7.039 19.141 -5.051 1 97.94 88 GLU A CA 1
ATOM 683 C C . GLU A 1 88 ? 6.984 20.672 -5.117 1 97.94 88 GLU A C 1
ATOM 685 O O . GLU A 1 88 ? 5.906 21.266 -5.055 1 97.94 88 GLU A O 1
ATOM 690 N N . ASP A 1 89 ? 8.203 21.219 -5.227 1 97.5 89 ASP A N 1
ATOM 691 C CA . ASP A 1 89 ? 8.289 22.641 -5.566 1 97.5 89 ASP A CA 1
ATOM 692 C C . ASP A 1 89 ? 7.891 22.891 -7.02 1 97.5 89 ASP A C 1
ATOM 694 O O . ASP A 1 89 ? 8.383 22.219 -7.926 1 97.5 89 ASP A O 1
ATOM 698 N N . LYS A 1 90 ? 7.027 23.844 -7.254 1 96.44 90 LYS A N 1
ATOM 699 C CA . LYS A 1 90 ? 6.516 24.078 -8.602 1 96.44 90 LYS A CA 1
ATOM 700 C C . LYS A 1 90 ? 7.605 24.641 -9.508 1 96.44 90 LYS A C 1
ATOM 702 O O . LYS A 1 90 ? 7.594 24.406 -10.719 1 96.44 90 LYS A O 1
ATOM 707 N N . ALA A 1 91 ? 8.438 25.422 -8.93 1 94.75 91 ALA A N 1
ATOM 708 C CA . ALA A 1 91 ? 9.406 26.156 -9.734 1 94.75 91 ALA A CA 1
ATOM 709 C C . ALA A 1 91 ? 10.469 25.234 -10.305 1 94.75 91 ALA A C 1
ATOM 711 O O . ALA A 1 91 ? 10.859 25.359 -11.469 1 94.75 91 ALA A O 1
ATOM 712 N N . ASP A 1 92 ? 10.922 24.203 -9.523 1 93.94 92 ASP A N 1
ATOM 713 C CA . ASP A 1 92 ? 12.039 23.406 -10 1 93.94 92 ASP A CA 1
ATOM 714 C C . ASP A 1 92 ? 11.719 21.906 -9.906 1 93.94 92 ASP A C 1
ATOM 716 O O . ASP A 1 92 ? 12.562 21.062 -10.227 1 93.94 92 ASP A O 1
ATOM 720 N N . ARG A 1 93 ? 10.609 21.516 -9.43 1 93.81 93 ARG A N 1
ATOM 721 C CA . ARG A 1 93 ? 10.094 20.156 -9.375 1 93.81 93 ARG A CA 1
ATOM 722 C C . ARG A 1 93 ? 10.867 19.312 -8.367 1 93.81 93 ARG A C 1
ATOM 724 O O . ARG A 1 93 ? 10.805 18.078 -8.398 1 93.81 93 ARG A O 1
ATOM 731 N N . VAL A 1 94 ? 11.547 20.047 -7.496 1 95.62 94 VAL A N 1
ATOM 732 C CA . VAL A 1 94 ? 12.258 19.328 -6.438 1 95.62 94 VAL A CA 1
ATOM 733 C C . VAL A 1 94 ? 11.258 18.75 -5.445 1 95.62 94 VAL A C 1
ATOM 735 O O . VAL A 1 94 ? 10.305 19.422 -5.039 1 95.62 94 VAL A O 1
ATOM 738 N N . LEU A 1 95 ? 11.484 17.406 -5.145 1 97.75 95 LEU A N 1
ATOM 739 C CA . LEU A 1 95 ? 10.672 16.766 -4.121 1 97.75 95 LEU A CA 1
ATOM 740 C C . LEU A 1 95 ? 11.039 17.281 -2.732 1 97.75 95 LEU A C 1
ATOM 742 O O . LEU A 1 95 ? 12.195 17.203 -2.324 1 97.75 95 LEU A O 1
ATOM 746 N N . LEU A 1 96 ? 10 17.797 -2.004 1 97.75 96 LEU A N 1
ATOM 747 C CA . LEU A 1 96 ? 10.234 18.453 -0.723 1 97.75 96 LEU A CA 1
ATOM 748 C C . LEU A 1 96 ? 9.797 17.547 0.434 1 97.75 96 LEU A C 1
ATOM 750 O O . LEU A 1 96 ? 10.266 17.719 1.563 1 97.75 96 LEU A O 1
ATOM 754 N N . GLY A 1 97 ? 8.867 16.703 0.204 1 98.12 97 GLY A N 1
ATOM 755 C CA . GLY A 1 97 ? 8.312 15.844 1.237 1 98.12 97 GLY A CA 1
ATOM 756 C C . GLY A 1 97 ? 6.98 15.234 0.851 1 98.12 97 GLY A C 1
ATOM 757 O O . GLY A 1 97 ? 6.727 14.969 -0.327 1 98.12 97 GLY A O 1
ATOM 758 N N . PHE A 1 98 ? 6.195 14.922 1.913 1 98.62 98 PHE A N 1
ATOM 759 C CA . PHE A 1 98 ? 4.945 14.188 1.729 1 98.62 98 PHE A CA 1
ATOM 760 C C . PHE A 1 98 ? 3.887 14.672 2.711 1 98.62 98 PHE A C 1
ATOM 762 O O . PHE A 1 98 ? 4.207 15.078 3.83 1 98.62 98 PHE A O 1
ATOM 769 N N . VAL A 1 99 ? 2.693 14.617 2.285 1 98.62 99 VAL A N 1
ATOM 770 C CA . VAL A 1 99 ? 1.553 14.812 3.174 1 98.62 99 VAL A CA 1
ATOM 771 C C . VAL A 1 99 ? 0.555 13.672 2.994 1 98.62 99 VAL A C 1
ATOM 773 O O . VAL A 1 99 ? 0.397 13.141 1.89 1 98.62 99 VAL A O 1
ATOM 776 N N . LEU A 1 100 ? -0.084 13.289 4.066 1 98.56 100 LEU A N 1
ATOM 777 C CA . LEU A 1 100 ? -0.927 12.102 4.066 1 98.56 100 LEU A CA 1
ATOM 778 C C . LEU A 1 100 ? -2.27 12.391 4.73 1 98.56 100 LEU A C 1
ATOM 780 O O . LEU A 1 100 ? -2.318 12.953 5.824 1 98.56 100 LEU A O 1
ATOM 784 N N . LEU A 1 101 ? -3.328 12.117 4.023 1 98.62 101 LEU A N 1
ATOM 785 C CA . LEU A 1 101 ? -4.59 11.789 4.68 1 98.62 101 LEU A CA 1
ATOM 786 C C . LEU A 1 101 ? -4.719 10.289 4.898 1 98.62 101 LEU A C 1
ATOM 788 O O . LEU A 1 101 ? -5.055 9.547 3.969 1 98.62 101 LEU A O 1
ATOM 792 N N . GLY A 1 102 ? -4.402 9.875 6.125 1 97.75 102 GLY A N 1
ATOM 793 C CA . GLY A 1 102 ? -4.258 8.453 6.379 1 97.75 102 GLY A CA 1
ATOM 794 C C . GLY A 1 102 ? -5.188 7.938 7.461 1 97.75 102 GLY A C 1
ATOM 795 O O . GLY A 1 102 ? -5.98 8.703 8.016 1 97.75 102 GLY A O 1
ATOM 796 N N . PHE A 1 103 ? -5.176 6.664 7.68 1 96.75 103 PHE A N 1
ATOM 797 C CA . PHE A 1 103 ? -5.844 5.934 8.75 1 96.75 103 PHE A CA 1
ATOM 798 C C . PHE A 1 103 ? -5.137 4.609 9.023 1 96.75 103 PHE A C 1
ATOM 800 O O . PHE A 1 103 ? -5.531 3.57 8.492 1 96.75 103 PHE A O 1
ATOM 807 N N . GLU A 1 104 ? -4.137 4.613 9.836 1 94.25 104 GLU A N 1
ATOM 808 C CA . GLU A 1 104 ? -3.213 3.508 10.062 1 94.25 104 GLU A CA 1
ATOM 809 C C . GLU A 1 104 ? -3.631 2.682 11.281 1 94.25 104 GLU A C 1
ATOM 811 O O . GLU A 1 104 ? -4.441 3.131 12.094 1 94.25 104 GLU A O 1
ATOM 816 N N . PRO A 1 105 ? -3.123 1.439 11.367 1 93.56 105 PRO A N 1
ATOM 817 C CA . PRO A 1 105 ? -3.434 0.642 12.555 1 93.56 105 PRO A CA 1
ATOM 818 C C . PRO A 1 105 ? -3.121 1.376 13.852 1 93.56 105 PRO A C 1
ATOM 820 O O . PRO A 1 105 ? -2.055 1.983 13.984 1 93.56 105 PRO A O 1
ATOM 823 N N . GLY A 1 106 ? -4.07 1.291 14.742 1 91.56 106 GLY A N 1
ATOM 824 C CA . GLY A 1 106 ? -3.918 1.979 16.016 1 91.56 106 GLY A CA 1
ATOM 825 C C . GLY A 1 106 ? -4.625 3.322 16.047 1 91.56 106 GLY A C 1
ATOM 826 O O . GLY A 1 106 ? -4.934 3.836 17.125 1 91.56 106 GLY A O 1
ATOM 827 N N . ASP A 1 107 ? -4.836 3.965 14.891 1 94.44 107 ASP A N 1
ATOM 828 C CA . ASP A 1 107 ? -5.52 5.25 14.828 1 94.44 107 ASP A CA 1
ATOM 829 C C . ASP A 1 107 ? -6.992 5.109 15.219 1 94.44 107 ASP A C 1
ATOM 831 O O . ASP A 1 107 ? -7.605 4.07 14.969 1 94.44 107 ASP A O 1
ATOM 835 N N . ARG A 1 108 ? -7.5 6.172 15.727 1 94.25 108 ARG A N 1
ATOM 836 C CA . ARG A 1 108 ? -8.906 6.195 16.125 1 94.25 108 ARG A CA 1
ATOM 837 C C . ARG A 1 108 ? -9.727 7.043 15.156 1 94.25 108 ARG A C 1
ATOM 839 O O . ARG A 1 108 ? -10.945 6.883 15.07 1 94.25 108 ARG A O 1
ATOM 846 N N . GLU A 1 109 ? -9.078 7.934 14.492 1 95 109 GLU A N 1
ATOM 847 C CA . GLU A 1 109 ? -9.633 8.836 13.492 1 95 109 GLU A CA 1
ATOM 848 C C . GLU A 1 109 ? -8.664 9.031 12.328 1 95 109 GLU A C 1
ATOM 850 O O . GLU A 1 109 ? -7.469 8.789 12.469 1 95 109 GLU A O 1
ATOM 855 N N . PRO A 1 110 ? -9.25 9.508 11.148 1 96.88 110 PRO A N 1
ATOM 856 C CA . PRO A 1 110 ? -8.336 9.836 10.055 1 96.88 110 PRO A CA 1
ATOM 857 C C . PRO A 1 110 ? -7.289 10.875 10.461 1 96.88 110 PRO A C 1
ATOM 859 O O . PRO A 1 110 ? -7.582 11.781 11.242 1 96.88 110 PRO A O 1
ATOM 862 N N . GLU A 1 111 ? -6.211 10.734 9.82 1 97.94 111 GLU A N 1
ATOM 863 C CA . GLU A 1 111 ? -5.047 11.516 10.227 1 97.94 111 GLU A CA 1
ATOM 864 C C . GLU A 1 111 ? -4.574 12.422 9.094 1 97.94 111 GLU A C 1
ATOM 866 O O . GLU A 1 111 ? -4.586 12.031 7.926 1 97.94 111 GLU A O 1
ATOM 871 N N . LEU A 1 112 ? -4.152 13.648 9.477 1 98.44 112 LEU A N 1
ATOM 872 C CA . LEU A 1 112 ? -3.264 14.461 8.656 1 98.44 112 LEU A CA 1
ATOM 873 C C . LEU A 1 112 ? -1.807 14.25 9.047 1 98.44 112 LEU A C 1
ATOM 875 O O . LEU A 1 112 ? -1.397 14.617 10.148 1 98.44 112 LEU A O 1
ATOM 879 N N . GLY A 1 113 ? -1.032 13.617 8.172 1 97.31 113 GLY A N 1
ATOM 880 C CA . GLY A 1 113 ? 0.382 13.359 8.391 1 97.31 113 GLY A CA 1
ATOM 881 C C . GLY A 1 113 ? 1.283 14.109 7.43 1 97.31 113 GLY A C 1
ATOM 882 O O . GLY A 1 113 ? 0.86 14.477 6.328 1 97.31 113 GLY A O 1
ATOM 883 N N . PHE A 1 114 ? 2.525 14.328 7.871 1 94.31 114 PHE A N 1
ATOM 884 C CA . PHE A 1 114 ? 3.496 15.086 7.09 1 94.31 114 PHE A CA 1
ATOM 885 C C . PHE A 1 114 ? 4.91 14.562 7.332 1 94.31 114 PHE A C 1
ATOM 887 O O . PHE A 1 114 ? 5.262 14.219 8.461 1 94.31 114 PHE A O 1
ATOM 894 N N . LEU A 1 115 ? 5.609 14.438 6.352 1 95.25 115 LEU A N 1
ATOM 895 C CA . LEU A 1 115 ? 7.008 14.023 6.328 1 95.25 115 LEU A CA 1
ATOM 896 C C . LEU A 1 115 ? 7.812 14.891 5.359 1 95.25 115 LEU A C 1
ATOM 898 O O . LEU A 1 115 ? 7.613 14.812 4.145 1 95.25 115 LEU A O 1
ATOM 902 N N . PHE A 1 116 ? 8.734 15.68 5.887 1 95.44 116 PHE A N 1
ATOM 903 C CA . PHE A 1 116 ? 9.469 16.594 5.02 1 95.44 116 PHE A CA 1
ATOM 904 C C . PHE A 1 116 ? 10.969 16.516 5.293 1 95.44 116 PHE A C 1
ATOM 906 O O . PHE A 1 116 ? 11.383 16.234 6.418 1 95.44 116 PHE A O 1
ATOM 913 N N . SER A 1 117 ? 11.664 16.781 4.215 1 92.94 117 SER A N 1
ATOM 914 C CA . SER A 1 117 ? 13.125 16.828 4.312 1 92.94 117 SER A CA 1
ATOM 915 C C . SER A 1 117 ? 13.594 18.125 4.969 1 92.94 117 SER A C 1
ATOM 917 O O . SER A 1 117 ? 12.812 19.062 5.137 1 92.94 117 SER A O 1
ATOM 919 N N . GLU A 1 118 ? 14.852 18.109 5.301 1 90.69 118 GLU A N 1
ATOM 920 C CA . GLU A 1 118 ? 15.469 19.297 5.891 1 90.69 118 GLU A CA 1
ATOM 921 C C . GLU A 1 118 ? 15.414 20.484 4.938 1 90.69 118 GLU A C 1
ATOM 923 O O . GLU A 1 118 ? 15.289 21.625 5.375 1 90.69 118 GLU A O 1
ATOM 928 N N . ALA A 1 119 ? 15.414 20.188 3.695 1 87.62 119 ALA A N 1
ATOM 929 C CA . ALA A 1 119 ? 15.422 21.219 2.664 1 87.62 119 ALA A CA 1
ATOM 930 C C . ALA A 1 119 ? 14.133 22.047 2.705 1 87.62 119 ALA A C 1
ATOM 932 O O . ALA A 1 119 ? 14.102 23.172 2.211 1 87.62 119 ALA A O 1
ATOM 933 N N . ALA A 1 120 ? 13.109 21.516 3.322 1 89.94 120 ALA A N 1
ATOM 934 C CA . ALA A 1 120 ? 11.812 22.203 3.352 1 89.94 120 ALA A CA 1
ATOM 935 C C . ALA A 1 120 ? 11.664 23.031 4.617 1 89.94 120 ALA A C 1
ATOM 937 O O . ALA A 1 120 ? 10.695 23.781 4.766 1 89.94 120 ALA A O 1
ATOM 938 N N . GLU A 1 121 ? 12.609 23 5.5 1 90 121 GLU A N 1
ATOM 939 C CA . GLU A 1 121 ? 12.453 23.609 6.816 1 90 121 GLU A CA 1
ATOM 940 C C . GLU A 1 121 ? 12.578 25.125 6.742 1 90 121 GLU A C 1
ATOM 942 O O . GLU A 1 121 ? 13.375 25.641 5.961 1 90 121 GLU A O 1
ATOM 947 N N . GLY A 1 122 ? 11.781 25.781 7.562 1 89.75 122 GLY A N 1
ATOM 948 C CA . GLY A 1 122 ? 11.93 27.219 7.789 1 89.75 122 GLY A CA 1
ATOM 949 C C . GLY A 1 122 ? 11.383 28.062 6.652 1 89.75 122 GLY A C 1
ATOM 950 O O . GLY A 1 122 ? 11.664 29.25 6.574 1 89.75 122 GLY A O 1
ATOM 951 N N . LYS A 1 123 ? 10.617 27.453 5.703 1 93.19 123 LYS A N 1
ATOM 952 C CA . LYS A 1 123 ? 10.125 28.188 4.531 1 93.19 123 LYS A CA 1
ATOM 953 C C . LYS A 1 123 ? 8.602 28.172 4.48 1 93.19 123 LYS A C 1
ATOM 955 O O . LYS A 1 123 ? 8.008 28.688 3.525 1 93.19 123 LYS A O 1
ATOM 960 N N . GLY A 1 124 ? 7.961 27.516 5.441 1 95.75 124 GLY A N 1
ATOM 961 C CA . GLY A 1 124 ? 6.508 27.453 5.488 1 95.75 124 GLY A CA 1
ATOM 962 C C . GLY A 1 124 ? 5.922 26.484 4.48 1 95.75 124 GLY A C 1
ATOM 963 O O . GLY A 1 124 ? 4.711 26.484 4.25 1 95.75 124 GLY A O 1
ATOM 964 N N . LEU A 1 125 ? 6.754 25.672 3.842 1 96.69 125 LEU A N 1
ATOM 965 C CA . LEU A 1 125 ? 6.312 24.781 2.777 1 96.69 125 LEU A CA 1
ATOM 966 C C . LEU A 1 125 ? 5.488 23.625 3.344 1 96.69 125 LEU A C 1
ATOM 968 O O . LEU A 1 125 ? 4.469 23.234 2.762 1 96.69 125 LEU A O 1
ATOM 972 N N . ALA A 1 126 ? 5.879 23.094 4.488 1 97.25 126 ALA A N 1
ATOM 973 C CA . ALA A 1 126 ? 5.109 22.031 5.133 1 97.25 126 ALA A CA 1
ATOM 974 C C . ALA A 1 126 ? 3.721 22.531 5.527 1 97.25 126 ALA A C 1
ATOM 976 O O . ALA A 1 126 ? 2.729 21.812 5.344 1 97.25 126 ALA A O 1
ATOM 977 N N . HIS A 1 127 ? 3.742 23.75 6.035 1 97.62 127 HIS A N 1
ATOM 978 C CA . HIS A 1 127 ? 2.461 24.359 6.395 1 97.62 127 HIS A CA 1
ATOM 979 C C . HIS A 1 127 ? 1.562 24.5 5.172 1 97.62 127 HIS A C 1
ATOM 981 O O . HIS A 1 127 ? 0.378 24.172 5.223 1 97.62 127 HIS A O 1
ATOM 987 N N . GLU A 1 128 ? 2.121 25.016 4.098 1 98.12 128 GLU A N 1
ATOM 988 C CA . GLU A 1 128 ? 1.384 25.219 2.854 1 98.12 128 GLU A CA 1
ATOM 989 C C . GLU A 1 128 ? 0.818 23.906 2.326 1 98.12 128 GLU A C 1
ATOM 991 O O . GLU A 1 128 ? -0.361 23.828 1.972 1 98.12 128 GLU A O 1
ATOM 996 N N . ALA A 1 129 ? 1.551 22.844 2.342 1 98.5 129 ALA A N 1
ATOM 997 C CA . ALA A 1 129 ? 1.13 21.531 1.854 1 98.5 129 ALA A CA 1
ATOM 998 C C . ALA A 1 129 ? 0.067 20.922 2.764 1 98.5 129 ALA A C 1
ATOM 1000 O O . ALA A 1 129 ? -0.964 20.438 2.287 1 98.5 129 ALA A O 1
ATOM 1001 N N . ALA A 1 130 ? 0.316 20.938 4.074 1 98.06 130 ALA A N 1
ATOM 1002 C CA . ALA A 1 130 ? -0.605 20.359 5.047 1 98.06 130 ALA A CA 1
ATOM 1003 C C . ALA A 1 130 ? -1.954 21.062 5.02 1 98.06 130 ALA A C 1
ATOM 1005 O O . ALA A 1 130 ? -3.004 20.438 5.133 1 98.06 130 ALA A O 1
ATOM 1006 N N . ASN A 1 131 ? -1.88 22.359 4.863 1 97.81 131 ASN A N 1
ATOM 1007 C CA . ASN A 1 131 ? -3.119 23.125 4.785 1 97.81 131 ASN A CA 1
ATOM 1008 C C . ASN A 1 131 ? -3.932 22.75 3.547 1 97.81 131 ASN A C 1
ATOM 1010 O O . ASN A 1 131 ? -5.16 22.672 3.607 1 97.81 131 ASN A O 1
ATOM 1014 N N . ALA A 1 132 ? -3.295 22.578 2.465 1 98.31 132 ALA A N 1
ATOM 1015 C CA . ALA A 1 132 ? -3.975 22.172 1.238 1 98.31 132 ALA A CA 1
ATOM 1016 C C . ALA A 1 132 ? -4.633 20.812 1.403 1 98.31 132 ALA A C 1
ATOM 1018 O O . ALA A 1 132 ? -5.781 20.609 0.996 1 98.31 132 ALA A O 1
ATOM 1019 N N . ALA A 1 133 ? -3.934 19.859 2.027 1 98.5 133 ALA A N 1
ATOM 1020 C CA . ALA A 1 133 ? -4.492 18.531 2.279 1 98.5 133 ALA A CA 1
ATOM 1021 C C . ALA A 1 133 ? -5.672 18.609 3.244 1 98.5 133 ALA A C 1
ATOM 1023 O O . ALA A 1 133 ? -6.688 17.938 3.043 1 98.5 133 ALA A O 1
ATOM 1024 N N . ARG A 1 134 ? -5.5 19.391 4.254 1 98 134 ARG A N 1
ATOM 1025 C CA . ARG A 1 134 ? -6.566 19.594 5.227 1 98 134 ARG A CA 1
ATOM 1026 C C . ARG A 1 134 ? -7.816 20.156 4.555 1 98 134 ARG A C 1
ATOM 1028 O O . ARG A 1 134 ? -8.93 19.688 4.816 1 98 134 ARG A O 1
ATOM 1035 N N . SER A 1 135 ? -7.641 21.141 3.715 1 97.31 135 SER A N 1
ATOM 1036 C CA . SER A 1 135 ? -8.75 21.734 2.979 1 97.31 135 SER A CA 1
ATOM 1037 C C . SER A 1 135 ? -9.438 20.703 2.09 1 97.31 135 SER A C 1
ATOM 1039 O O . SER A 1 135 ? -10.664 20.703 1.962 1 97.31 135 SER A O 1
ATOM 1041 N N . HIS A 1 136 ? -8.648 19.875 1.521 1 98.06 136 HIS A N 1
ATOM 1042 C CA . HIS A 1 136 ? -9.211 18.797 0.723 1 98.06 136 HIS A CA 1
ATOM 1043 C C . HIS A 1 136 ? -10.062 17.859 1.577 1 98.06 136 HIS A C 1
ATOM 1045 O O . HIS A 1 136 ? -11.156 17.469 1.17 1 98.06 136 HIS A O 1
ATOM 1051 N N . ALA A 1 137 ? -9.594 17.5 2.754 1 97.94 137 ALA A N 1
ATOM 1052 C CA . ALA A 1 137 ? -10.305 16.594 3.658 1 97.94 137 ALA A CA 1
ATOM 1053 C C . ALA A 1 137 ? -11.672 17.172 4.031 1 97.94 137 ALA A C 1
ATOM 1055 O O . ALA A 1 137 ? -12.688 16.469 3.928 1 97.94 137 ALA A O 1
ATOM 1056 N N . PHE A 1 138 ? -11.719 18.422 4.348 1 97.31 138 PHE A N 1
ATOM 1057 C CA . PHE A 1 138 ? -12.945 19.031 4.828 1 97.31 138 PHE A CA 1
ATOM 1058 C C . PHE A 1 138 ? -13.852 19.422 3.662 1 97.31 138 PHE A C 1
ATOM 1060 O O . PHE A 1 138 ? -15.078 19.422 3.789 1 97.31 138 PHE A O 1
ATOM 1067 N N . GLY A 1 139 ? -13.312 19.781 2.537 1 96.56 139 GLY A N 1
ATOM 1068 C CA . GLY A 1 139 ? -14.078 20.188 1.37 1 96.56 139 GLY A CA 1
ATOM 1069 C C . GLY A 1 139 ? -14.492 19.016 0.495 1 96.56 139 GLY A C 1
ATOM 1070 O O . GLY A 1 139 ? -15.602 18.5 0.621 1 96.56 139 GLY A O 1
ATOM 1071 N N . ALA A 1 140 ? -13.562 18.531 -0.253 1 97.06 140 ALA A N 1
ATOM 1072 C CA . ALA A 1 140 ? -13.836 17.516 -1.271 1 97.06 140 ALA A CA 1
ATOM 1073 C C . ALA A 1 140 ? -14.297 16.219 -0.633 1 97.06 140 ALA A C 1
ATOM 1075 O O . ALA A 1 140 ? -15.164 15.523 -1.179 1 97.06 140 ALA A O 1
ATOM 1076 N N . LEU A 1 141 ? -13.742 15.859 0.519 1 97.38 141 LEU A N 1
ATOM 1077 C CA . LEU A 1 141 ? -14.086 14.586 1.132 1 97.38 141 LEU A CA 1
ATOM 1078 C C . LEU A 1 141 ? -15.234 14.742 2.123 1 97.38 141 LEU A C 1
ATOM 1080 O O . LEU A 1 141 ? -15.852 13.758 2.533 1 97.38 141 LEU A O 1
ATOM 1084 N N . GLY A 1 142 ? -15.445 15.914 2.615 1 96.25 142 GLY A N 1
ATOM 1085 C CA . GLY A 1 142 ? -16.547 16.188 3.514 1 96.25 142 GLY A CA 1
ATOM 1086 C C . GLY A 1 142 ? -16.344 15.625 4.906 1 96.25 142 GLY A C 1
ATOM 1087 O O . GLY A 1 142 ? -17.312 15.242 5.578 1 96.25 142 GLY A O 1
ATOM 1088 N N . TRP A 1 143 ? -15.125 15.508 5.324 1 96.38 143 TRP A N 1
ATOM 1089 C CA . TRP A 1 143 ? -14.859 14.961 6.652 1 96.38 143 TRP A CA 1
ATOM 1090 C C . TRP A 1 143 ? -15.32 15.922 7.742 1 96.38 143 TRP A C 1
ATOM 1092 O O . TRP A 1 143 ? -15.242 17.141 7.574 1 96.38 143 TRP A O 1
ATOM 1102 N N . ASP A 1 144 ? -15.672 15.297 8.859 1 93.38 144 ASP A N 1
ATOM 1103 C CA . ASP A 1 144 ? -16.094 16.078 10.016 1 93.38 144 ASP A CA 1
ATOM 1104 C C . ASP A 1 144 ? -14.961 16.219 11.031 1 93.38 144 ASP A C 1
ATOM 1106 O O . ASP A 1 144 ? -14.961 17.141 11.844 1 93.38 144 ASP A O 1
ATOM 1110 N N . THR A 1 145 ? -14.07 15.273 10.961 1 93.19 145 THR A N 1
ATOM 1111 C CA . THR A 1 145 ? -12.977 15.266 11.922 1 93.19 145 THR A CA 1
ATOM 1112 C C . THR A 1 145 ? -11.664 14.867 11.25 1 93.19 145 THR A C 1
ATOM 1114 O O . THR A 1 145 ? -11.664 14.195 10.219 1 93.19 145 THR A O 1
ATOM 1117 N N . LEU A 1 146 ? -10.695 15.414 11.719 1 97.5 146 LEU A N 1
ATOM 1118 C CA . LEU A 1 146 ? -9.328 15.125 11.297 1 97.5 146 LEU A CA 1
ATOM 1119 C C . LEU A 1 146 ? -8.328 15.477 12.398 1 97.5 146 LEU A C 1
ATOM 1121 O O . LEU A 1 146 ? -8.445 16.516 13.039 1 97.5 146 LEU A O 1
ATOM 1125 N N . VAL A 1 147 ? -7.426 14.523 12.641 1 98.25 147 VAL A N 1
ATOM 1126 C CA . VAL A 1 147 ? -6.465 14.773 13.703 1 98.25 147 VAL A CA 1
ATOM 1127 C C . VAL A 1 147 ? -5.051 14.5 13.195 1 98.25 147 VAL A C 1
ATOM 1129 O O . VAL A 1 147 ? -4.867 13.867 12.156 1 98.25 147 VAL A O 1
ATOM 1132 N N . SER A 1 148 ? -4.051 15.031 13.859 1 98.25 148 SER A N 1
ATOM 1133 C CA . SER A 1 148 ? -2.652 14.625 13.766 1 98.25 148 SER A CA 1
ATOM 1134 C C . SER A 1 148 ? -2.193 13.938 15.047 1 98.25 148 SER A C 1
ATOM 1136 O O . SER A 1 148 ? -2.434 14.445 16.156 1 98.25 148 SER A O 1
ATOM 1138 N N . TYR A 1 149 ? -1.622 12.781 14.914 1 97.31 149 TYR A N 1
ATOM 1139 C CA . TYR A 1 149 ? -0.979 12.094 16.016 1 97.31 149 TYR A CA 1
ATOM 1140 C C . TYR A 1 149 ? 0.513 12.398 16.062 1 97.31 149 TYR A C 1
ATOM 1142 O O . TYR A 1 149 ? 1.237 12.133 15.109 1 97.31 149 TYR A O 1
ATOM 1150 N N . ILE A 1 150 ? 0.977 12.969 17.203 1 96.62 150 ILE A N 1
ATOM 1151 C CA . ILE A 1 150 ? 2.352 13.453 17.281 1 96.62 150 ILE A CA 1
ATOM 1152 C C . ILE A 1 150 ? 3.037 12.844 18.5 1 96.62 150 ILE A C 1
ATOM 1154 O O . ILE A 1 150 ? 2.479 12.844 19.609 1 96.62 150 ILE A O 1
ATOM 1158 N N . VAL A 1 151 ? 4.195 12.273 18.234 1 94.19 151 VAL A N 1
ATOM 1159 C CA . VAL A 1 151 ? 4.984 11.742 19.344 1 94.19 151 VAL A CA 1
ATOM 1160 C C . VAL A 1 151 ? 5.469 12.883 20.234 1 94.19 151 VAL A C 1
ATOM 1162 O O . VAL A 1 151 ? 5.867 13.938 19.734 1 94.19 151 VAL A O 1
ATOM 1165 N N . ASP A 1 152 ? 5.512 12.594 21.531 1 91.81 152 ASP A N 1
ATOM 1166 C CA . ASP A 1 152 ? 6.004 13.602 22.469 1 91.81 152 ASP A CA 1
ATOM 1167 C C . ASP A 1 152 ? 7.465 13.945 22.172 1 91.81 152 ASP A C 1
ATOM 1169 O O . ASP A 1 152 ? 8.281 13.055 21.938 1 91.81 152 ASP A O 1
ATOM 1173 N N . GLY A 1 153 ? 7.785 15.234 22.109 1 92.75 153 GLY A N 1
ATOM 1174 C CA . GLY A 1 153 ? 9.141 15.68 21.844 1 92.75 153 GLY A CA 1
ATOM 1175 C C . GLY A 1 153 ? 9.344 16.125 20.406 1 92.75 153 GLY A C 1
ATOM 1176 O O . GLY A 1 153 ? 10.375 16.719 20.062 1 92.75 153 GLY A O 1
ATOM 1177 N N . ASN A 1 154 ? 8.383 15.781 19.562 1 94.12 154 ASN A N 1
ATOM 1178 C CA . ASN A 1 154 ? 8.461 16.266 18.188 1 94.12 154 ASN A CA 1
ATOM 1179 C C . ASN A 1 154 ? 7.957 17.703 18.062 1 94.12 154 ASN A C 1
ATOM 1181 O O . ASN A 1 154 ? 6.891 17.938 17.5 1 94.12 154 ASN A O 1
ATOM 1185 N N . ASP A 1 155 ? 8.844 18.594 18.406 1 93.88 155 ASP A N 1
ATOM 1186 C CA . ASP A 1 155 ? 8.469 20 18.5 1 93.88 155 ASP A CA 1
ATOM 1187 C C . ASP A 1 155 ? 8.125 20.578 17.141 1 93.88 155 ASP A C 1
ATOM 1189 O O . ASP A 1 155 ? 7.266 21.453 17.016 1 93.88 155 ASP A O 1
ATOM 1193 N N . ARG A 1 156 ? 8.766 20.125 16.156 1 92.31 156 ARG A N 1
ATOM 1194 C CA . ARG A 1 156 ? 8.508 20.625 14.805 1 92.31 156 ARG A CA 1
ATOM 1195 C C . ARG A 1 156 ? 7.082 20.312 14.359 1 92.31 156 ARG A C 1
ATOM 1197 O O . ARG A 1 156 ? 6.395 21.172 13.805 1 92.31 156 ARG A O 1
ATOM 1204 N N . SER A 1 157 ? 6.617 19.109 14.625 1 94.94 157 SER A N 1
ATOM 1205 C CA . SER A 1 157 ? 5.262 18.719 14.25 1 94.94 157 SER A CA 1
ATOM 1206 C C . SER A 1 157 ? 4.223 19.438 15.102 1 94.94 157 SER A C 1
ATOM 1208 O O . SER A 1 157 ? 3.164 19.828 14.602 1 94.94 157 SER A O 1
ATOM 1210 N N . VAL A 1 158 ? 4.586 19.625 16.359 1 96.06 158 VAL A N 1
ATOM 1211 C CA . VAL A 1 158 ? 3.699 20.359 17.234 1 96.06 158 VAL A CA 1
ATOM 1212 C C . VAL A 1 158 ? 3.529 21.797 16.734 1 96.06 158 VAL A C 1
ATOM 1214 O O . VAL A 1 158 ? 2.404 22.281 16.594 1 96.06 158 VAL A O 1
ATOM 1217 N N . ARG A 1 159 ? 4.625 22.438 16.391 1 95.5 159 ARG A N 1
ATOM 1218 C CA . ARG A 1 159 ? 4.582 23.797 15.891 1 95.5 159 ARG A CA 1
ATOM 1219 C C . ARG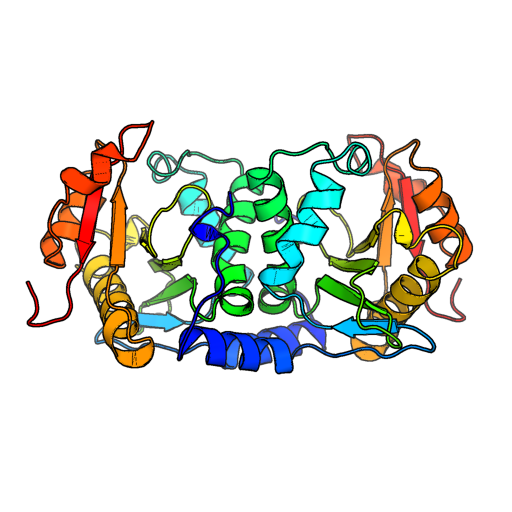 A 1 159 ? 3.77 23.875 14.602 1 95.5 159 ARG A C 1
ATOM 1221 O O . ARG A 1 159 ? 3.006 24.828 14.406 1 95.5 159 ARG A O 1
ATOM 1228 N N . LEU A 1 160 ? 3.918 22.906 13.719 1 95.88 160 LEU A N 1
ATOM 1229 C CA . LEU A 1 160 ? 3.166 22.891 12.469 1 95.88 160 LEU A CA 1
ATOM 1230 C C . LEU A 1 160 ? 1.672 22.734 12.742 1 95.88 160 LEU A C 1
ATOM 1232 O O . LEU A 1 160 ? 0.857 23.453 12.148 1 95.88 160 LEU A O 1
ATOM 1236 N N . ALA A 1 161 ? 1.292 21.812 13.641 1 96.69 161 ALA A N 1
ATOM 1237 C CA . ALA A 1 161 ? -0.114 21.641 14 1 96.69 161 ALA A CA 1
ATOM 1238 C C . ALA A 1 161 ? -0.71 22.922 14.555 1 96.69 161 ALA A C 1
ATOM 1240 O O . ALA A 1 161 ? -1.817 23.312 14.18 1 96.69 161 ALA A O 1
ATOM 1241 N N . ASP A 1 162 ? 0.087 23.578 15.398 1 95.69 162 ASP A N 1
ATOM 1242 C CA . ASP A 1 162 ? -0.352 24.844 15.977 1 95.69 162 ASP A CA 1
ATOM 1243 C C . ASP A 1 162 ? -0.55 25.906 14.891 1 95.69 162 ASP A C 1
ATOM 1245 O O . ASP A 1 162 ? -1.56 26.609 14.883 1 95.69 162 ASP A O 1
ATOM 1249 N N . ARG A 1 163 ? 0.382 26 14.016 1 95.56 163 ARG A N 1
ATOM 1250 C CA . ARG A 1 163 ? 0.315 26.984 12.938 1 95.56 163 ARG A CA 1
ATOM 1251 C C . ARG A 1 163 ? -0.881 26.719 12.031 1 95.56 163 ARG A C 1
ATOM 1253 O O . ARG A 1 163 ? -1.449 27.656 11.453 1 95.56 163 ARG A O 1
ATOM 1260 N N . LEU A 1 164 ? -1.289 25.484 11.906 1 96.25 164 LEU A N 1
ATOM 1261 C CA . LEU A 1 164 ? -2.434 25.094 11.094 1 96.25 164 LEU A CA 1
ATOM 1262 C C . LEU A 1 164 ? -3.744 25.422 11.805 1 96.25 164 LEU A C 1
ATOM 1264 O O . LEU A 1 164 ? -4.82 25.266 11.227 1 96.25 164 LEU A O 1
ATOM 1268 N N . GLY A 1 165 ? -3.645 25.797 13.086 1 95.75 165 GLY A N 1
ATOM 1269 C CA . GLY A 1 165 ? -4.832 26.141 13.852 1 95.75 165 GLY A CA 1
ATOM 1270 C C . GLY A 1 165 ? -5.449 24.938 14.555 1 95.75 165 GLY A C 1
ATOM 1271 O O . GLY A 1 165 ? -6.59 25.016 15.016 1 95.75 165 GLY A O 1
ATOM 1272 N N . ALA A 1 166 ? -4.699 23.828 14.625 1 97.31 166 ALA A N 1
ATOM 1273 C CA . ALA A 1 166 ? -5.184 22.672 15.359 1 97.31 166 ALA A CA 1
ATOM 1274 C C . ALA A 1 166 ? -5.105 22.891 16.859 1 97.31 166 ALA A C 1
ATOM 1276 O O . ALA A 1 166 ? -4.352 23.75 17.328 1 97.31 166 ALA A O 1
ATOM 1277 N N . THR A 1 167 ? -5.902 22.125 17.609 1 96.81 167 THR A N 1
ATOM 1278 C CA . THR A 1 167 ? -5.91 22.219 19.062 1 96.81 167 THR A CA 1
ATOM 1279 C C . THR A 1 167 ? -5.648 20.844 19.703 1 96.81 167 THR A C 1
ATOM 1281 O O . THR A 1 167 ? -6.164 19.828 19.219 1 96.81 167 THR A O 1
ATOM 1284 N N . ARG A 1 168 ? -4.871 20.922 20.734 1 97.5 168 ARG A N 1
ATOM 1285 C CA . ARG A 1 168 ? -4.586 19.656 21.406 1 97.5 168 ARG A CA 1
ATOM 1286 C C . ARG A 1 168 ? -5.844 19.094 22.062 1 97.5 168 ARG A C 1
ATOM 1288 O O . ARG A 1 168 ? -6.551 19.812 22.781 1 97.5 168 ARG A O 1
ATOM 1295 N N . ASP A 1 169 ? -6.117 17.891 21.75 1 97.44 169 ASP A N 1
ATOM 1296 C CA . ASP A 1 169 ? -7.277 17.172 22.266 1 97.44 169 ASP A CA 1
ATOM 1297 C C . ASP A 1 169 ? -6.863 16.172 23.344 1 97.44 169 ASP A C 1
ATOM 1299 O O . ASP A 1 169 ? -6.785 14.961 23.078 1 97.44 169 ASP A O 1
ATOM 1303 N N . ARG A 1 170 ? -6.707 16.578 24.594 1 96.38 170 ARG A N 1
ATOM 1304 C CA . ARG A 1 170 ? -6.215 15.758 25.703 1 96.38 170 ARG A CA 1
ATOM 1305 C C . ARG A 1 170 ? -7.191 14.641 26.031 1 96.38 170 ARG A C 1
ATOM 1307 O O . ARG A 1 170 ? -6.777 13.547 26.438 1 96.38 170 ARG A O 1
ATOM 1314 N N . ALA A 1 171 ? -8.406 14.922 25.812 1 96.06 171 ALA A N 1
ATOM 1315 C CA . ALA A 1 171 ? -9.43 13.914 26.094 1 96.06 171 ALA A CA 1
ATOM 1316 C C . ALA A 1 171 ? -9.25 12.68 25.219 1 96.06 171 ALA A C 1
ATOM 1318 O O . ALA A 1 171 ? -9.438 11.555 25.672 1 96.06 171 ALA A O 1
ATOM 1319 N N . SER A 1 172 ? -8.898 12.922 23.953 1 95.69 172 SER A N 1
ATOM 1320 C CA . SER A 1 172 ? -8.695 11.812 23.016 1 95.69 172 SER A CA 1
ATOM 1321 C C . SER A 1 172 ? -7.406 11.062 23.312 1 95.69 172 SER A C 1
ATOM 1323 O O . SER A 1 172 ? -7.266 9.891 22.953 1 95.69 172 SER A O 1
ATOM 1325 N N . GLU A 1 173 ? -6.449 11.703 23.953 1 96.56 173 GLU A N 1
ATOM 1326 C CA . GLU A 1 173 ? -5.16 11.094 24.266 1 96.56 173 GLU A CA 1
ATOM 1327 C C . GLU A 1 173 ? -5.309 9.953 25.266 1 96.56 173 GLU A C 1
ATOM 1329 O O . GLU A 1 173 ? -4.504 9.023 25.281 1 96.56 173 GLU A O 1
ATOM 1334 N N . VAL A 1 174 ? -6.352 9.945 26 1 92.94 174 VAL A N 1
ATOM 1335 C CA . VAL A 1 174 ? -6.566 8.984 27.078 1 92.94 174 VAL A CA 1
ATOM 1336 C C . VAL A 1 174 ? -6.867 7.605 26.5 1 92.94 174 VAL A C 1
ATOM 1338 O O . VAL A 1 174 ? -6.648 6.582 27.141 1 92.94 174 VAL A O 1
ATOM 1341 N N . ALA A 1 175 ? -7.332 7.602 25.281 1 88.94 175 ALA A N 1
ATOM 1342 C CA . ALA A 1 175 ? -7.758 6.359 24.641 1 88.94 175 ALA A CA 1
ATOM 1343 C C . ALA A 1 175 ? -6.555 5.523 24.219 1 88.94 175 ALA A C 1
ATOM 1345 O O . ALA A 1 175 ? -6.711 4.383 23.781 1 88.94 175 ALA A O 1
ATOM 1346 N N . PHE A 1 176 ? -5.348 6.09 24.375 1 92.75 176 PHE A N 1
ATOM 1347 C CA . PHE A 1 176 ? -4.152 5.402 23.906 1 92.75 176 PHE A CA 1
ATOM 1348 C C . PHE A 1 176 ? -3.361 4.828 25.078 1 92.75 176 PHE A C 1
ATOM 1350 O O . PHE A 1 176 ? -3.268 5.449 26.141 1 92.75 176 PHE A O 1
ATOM 1357 N N . ASP A 1 177 ? -2.848 3.658 24.75 1 87.62 177 ASP A N 1
ATOM 1358 C CA . ASP A 1 177 ? -2.012 3.035 25.766 1 87.62 177 ASP A CA 1
ATOM 1359 C C . ASP A 1 177 ? -0.647 3.717 25.844 1 87.62 177 ASP A C 1
ATOM 1361 O O . ASP A 1 177 ? -0.111 3.914 26.938 1 87.62 177 ASP A O 1
ATOM 1365 N N . ASP A 1 178 ? -0.122 4.07 24.75 1 86.81 178 ASP A N 1
ATOM 1366 C CA . ASP A 1 178 ? 1.162 4.762 24.688 1 86.81 178 ASP A CA 1
ATOM 1367 C C . ASP A 1 178 ? 0.969 6.266 24.531 1 86.81 178 ASP A C 1
ATOM 1369 O O . ASP A 1 178 ? -0.004 6.711 23.906 1 86.81 178 ASP A O 1
ATOM 1373 N N . PRO A 1 179 ? 1.934 6.926 25.125 1 90.56 179 PRO A N 1
ATOM 1374 C CA . PRO A 1 179 ? 1.806 8.383 25.031 1 90.56 179 PRO A CA 1
ATOM 1375 C C . PRO A 1 179 ? 1.842 8.891 23.594 1 90.56 179 PRO A C 1
ATOM 1377 O O . PRO A 1 179 ? 2.729 8.508 22.828 1 90.56 179 PRO A O 1
ATOM 1380 N N . VAL A 1 180 ? 0.808 9.672 23.25 1 95.38 180 VAL A N 1
ATOM 1381 C CA . VAL A 1 180 ? 0.709 10.344 21.953 1 95.38 180 VAL A CA 1
ATOM 1382 C C . VAL A 1 180 ? -0.059 11.656 22.109 1 95.38 180 VAL A C 1
ATOM 1384 O O . VAL A 1 180 ? -1.031 11.727 22.859 1 95.38 180 VAL A O 1
ATOM 1387 N N . LEU A 1 181 ? 0.425 12.703 21.516 1 97.62 181 LEU A N 1
ATOM 1388 C CA . LEU A 1 181 ? -0.322 13.953 21.438 1 97.62 181 LEU A CA 1
ATOM 1389 C C . LEU A 1 181 ? -1.317 13.93 20.281 1 97.62 181 LEU A C 1
ATOM 1391 O O . LEU A 1 181 ? -0.977 13.516 19.172 1 97.62 181 LEU A O 1
ATOM 1395 N N . VAL A 1 182 ? -2.555 14.305 20.609 1 98.19 182 VAL A N 1
ATOM 1396 C CA . VAL A 1 182 ? -3.582 14.375 19.578 1 98.19 182 VAL A CA 1
ATOM 1397 C C . VAL A 1 182 ? -3.938 15.836 19.297 1 98.19 182 VAL A C 1
ATOM 1399 O O . VAL A 1 182 ? -4.398 16.547 20.188 1 98.19 182 VAL A O 1
ATOM 1402 N N . TYR A 1 183 ? -3.643 16.266 18.047 1 98.25 183 TYR A N 1
ATOM 1403 C CA . TYR A 1 183 ? -4.031 17.594 17.609 1 98.25 183 TYR A CA 1
ATOM 1404 C C . TYR A 1 183 ? -5.211 17.531 16.641 1 98.25 183 TYR A C 1
ATOM 1406 O O . TYR A 1 183 ? -5.102 16.938 15.562 1 98.25 183 TYR A O 1
ATOM 1414 N N . ARG A 1 184 ? -6.309 18.156 17.031 1 98.06 184 ARG A N 1
ATOM 1415 C CA . ARG A 1 184 ? -7.531 18.125 16.234 1 98.06 184 ARG A CA 1
ATOM 1416 C C . ARG A 1 184 ? -7.605 19.312 15.297 1 98.06 184 ARG A C 1
ATOM 1418 O O . ARG A 1 184 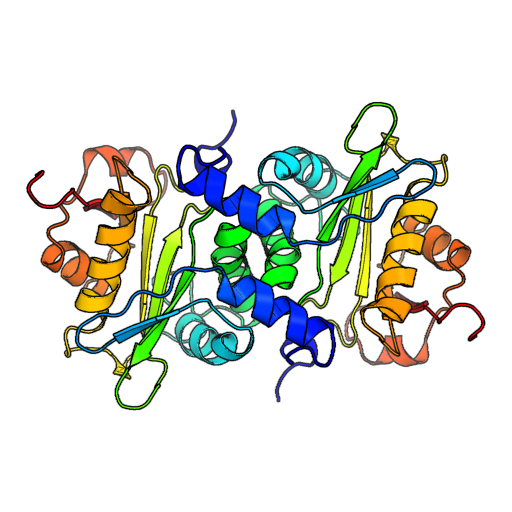? -7.387 20.453 15.711 1 98.06 184 ARG A O 1
ATOM 1425 N N . HIS A 1 185 ? -7.875 19 14.062 1 97.75 185 HIS A N 1
ATOM 1426 C CA . HIS A 1 185 ? -8.039 20.016 13.023 1 97.75 185 HIS A CA 1
ATOM 1427 C C . HIS A 1 185 ? -9.516 20.344 12.812 1 97.75 185 HIS A C 1
ATOM 1429 O O . HIS A 1 185 ? -10.367 19.469 12.875 1 97.75 185 HIS A O 1
ATOM 1435 N N . TYR A 1 186 ? -9.758 21.578 12.508 1 90.75 186 TYR A N 1
ATOM 1436 C CA . TYR A 1 186 ? -11.125 22.016 12.289 1 90.75 186 TYR A CA 1
ATOM 1437 C C . TYR A 1 186 ? -11.273 22.672 10.914 1 90.75 186 TYR A C 1
ATOM 1439 O O . TYR A 1 186 ? -10.305 23.188 10.359 1 90.75 186 TYR A O 1
ATOM 1447 N N . ARG A 1 187 ? -12.547 22.531 10.5 1 88 187 ARG A N 1
ATOM 1448 C CA . ARG A 1 187 ? -12.867 23.219 9.25 1 88 187 ARG A CA 1
ATOM 1449 C C . ARG A 1 187 ? -12.68 24.719 9.391 1 88 187 ARG A C 1
ATOM 1451 O O . ARG A 1 187 ? -12.867 25.281 10.469 1 88 187 ARG A O 1
ATOM 1458 N N . GLU A 1 188 ? -12.172 25.234 8.18 1 74.94 188 GLU A N 1
ATOM 1459 C CA . GLU A 1 188 ? -12.039 26.688 8.219 1 74.94 188 GLU A CA 1
ATOM 1460 C C . GLU A 1 188 ? -13.32 27.344 8.727 1 74.94 188 GLU A C 1
ATOM 1462 O O . GLU A 1 188 ? -14.414 27.031 8.266 1 74.94 188 GLU A O 1
ATOM 1467 N N . GLY A 1 189 ? -13.102 28.141 9.641 1 63.09 189 GLY A N 1
ATOM 1468 C CA . GLY A 1 189 ? -14.211 28.859 10.242 1 63.09 189 GLY A CA 1
ATOM 1469 C C . GLY A 1 189 ? -14.828 28.141 11.422 1 63.09 189 GLY A C 1
ATOM 1470 O O . GLY A 1 189 ? -15.68 28.703 12.125 1 63.09 189 GLY A O 1
ATOM 1471 N N . ARG A 1 190 ? -14.57 26.828 11.445 1 64.5 190 ARG A N 1
ATOM 1472 C CA . ARG A 1 190 ? -15.102 26.078 12.57 1 64.5 190 ARG A CA 1
ATOM 1473 C C . ARG A 1 190 ? -14.008 25.766 13.594 1 64.5 190 ARG A C 1
ATOM 1475 O O . ARG A 1 190 ? -12.844 25.578 13.227 1 64.5 190 ARG A O 1
ATOM 1482 N N . THR A 1 191 ? -14.117 26.406 14.914 1 57.22 191 THR A N 1
ATOM 1483 C CA . THR A 1 191 ? -13.164 26.047 15.945 1 57.22 191 THR A CA 1
ATOM 1484 C C . THR A 1 191 ? -13.82 25.172 17.016 1 57.22 191 THR A C 1
ATOM 1486 O O . THR A 1 191 ? -15.031 25.266 17.234 1 57.22 191 THR A O 1
ATOM 1489 N N . MET B 1 1 ? -13.875 -7.383 17.891 1 55.97 1 MET B N 1
ATOM 1490 C CA . MET B 1 1 ? -14.195 -5.973 17.688 1 55.97 1 MET B CA 1
ATOM 1491 C C . MET B 1 1 ? -13.43 -5.41 16.5 1 55.97 1 MET B C 1
ATOM 1493 O O . MET B 1 1 ? -12.234 -5.656 16.344 1 55.97 1 MET B O 1
ATOM 1497 N N . ILE B 1 2 ? -14.094 -4.875 15.43 1 72.44 2 ILE B N 1
ATOM 1498 C CA . ILE B 1 2 ? -13.469 -4.297 14.25 1 72.44 2 ILE B CA 1
ATOM 1499 C C . ILE B 1 2 ? -12.75 -3.004 14.625 1 72.44 2 ILE B C 1
ATOM 1501 O O . ILE B 1 2 ? -13.305 -2.154 15.32 1 72.44 2 ILE B O 1
ATOM 1505 N N . HIS B 1 3 ? -11.523 -2.98 14.383 1 88.38 3 HIS B N 1
ATOM 1506 C CA . HIS B 1 3 ? -10.742 -1.783 14.664 1 88.38 3 HIS B CA 1
ATOM 1507 C C . HIS B 1 3 ? -11.211 -0.603 13.82 1 88.38 3 HIS B C 1
ATOM 1509 O O . HIS B 1 3 ? -11.617 -0.778 12.672 1 88.38 3 HIS B O 1
ATOM 1515 N N . ALA B 1 4 ? -11.141 0.598 14.391 1 89.44 4 ALA B N 1
ATOM 1516 C CA . ALA B 1 4 ? -11.609 1.798 13.703 1 89.44 4 ALA B CA 1
ATOM 1517 C C . ALA B 1 4 ? -10.93 1.949 12.344 1 89.44 4 ALA B C 1
ATOM 1519 O O . ALA B 1 4 ? -11.586 2.258 11.344 1 89.44 4 ALA B O 1
ATOM 1520 N N . TRP B 1 5 ? -9.68 1.625 12.281 1 91.62 5 TRP B N 1
ATOM 1521 C CA . TRP B 1 5 ? -8.867 1.859 11.086 1 91.62 5 TRP B CA 1
ATOM 1522 C C . TRP B 1 5 ? -9.188 0.833 10.008 1 91.62 5 TRP B C 1
ATOM 1524 O O . TRP B 1 5 ? -8.75 0.972 8.859 1 91.62 5 TRP B O 1
ATOM 1534 N N . GLU B 1 6 ? -10 -0.149 10.312 1 94 6 GLU B N 1
ATOM 1535 C CA . GLU B 1 6 ? -10.359 -1.154 9.312 1 94 6 GLU B CA 1
ATOM 1536 C C . GLU B 1 6 ? -11.68 -0.808 8.625 1 94 6 GLU B C 1
ATOM 1538 O O . GLU B 1 6 ? -12.047 -1.43 7.625 1 94 6 GLU B O 1
ATOM 1543 N N . GLN B 1 7 ? -12.367 0.172 9.148 1 93.38 7 GLN B N 1
ATOM 1544 C CA . GLN B 1 7 ? -13.68 0.521 8.617 1 93.38 7 GLN B CA 1
ATOM 1545 C C . GLN B 1 7 ? -13.562 1.188 7.25 1 93.38 7 GLN B C 1
ATOM 1547 O O . GLN B 1 7 ? -12.719 2.064 7.051 1 93.38 7 GLN B O 1
ATOM 1552 N N . PRO B 1 8 ? -14.406 0.768 6.352 1 95.06 8 PRO B N 1
ATOM 1553 C CA . PRO B 1 8 ? -14.367 1.413 5.039 1 95.06 8 PRO B CA 1
ATOM 1554 C C . PRO B 1 8 ? -14.727 2.896 5.098 1 95.06 8 PRO B C 1
ATOM 1556 O O . PRO B 1 8 ? -15.461 3.322 5.992 1 95.06 8 PRO B O 1
ATOM 1559 N N . SER B 1 9 ? -14.156 3.58 4.145 1 95.88 9 SER B N 1
ATOM 1560 C CA . SER B 1 9 ? -14.562 4.973 3.979 1 95.88 9 SER B CA 1
ATOM 1561 C C . SER B 1 9 ? -16.016 5.07 3.523 1 95.88 9 SER B C 1
ATOM 1563 O O . SER B 1 9 ? -16.609 4.078 3.082 1 95.88 9 SER B O 1
ATOM 1565 N N . THR B 1 10 ? -16.531 6.227 3.682 1 96 10 THR B N 1
ATOM 1566 C CA . THR B 1 10 ? -17.875 6.531 3.203 1 96 10 THR B CA 1
ATOM 1567 C C . THR B 1 10 ? -17.875 7.793 2.346 1 96 10 THR B C 1
ATOM 1569 O O . THR B 1 10 ? -16.844 8.469 2.23 1 96 10 THR B O 1
ATOM 1572 N N . GLY B 1 11 ? -18.969 8.086 1.667 1 97.19 11 GLY B N 1
ATOM 1573 C CA . GLY B 1 11 ? -19.125 9.336 0.938 1 97.19 11 GLY B CA 1
ATOM 1574 C C . GLY B 1 11 ? -18.156 9.461 -0.229 1 97.19 11 GLY B C 1
ATOM 1575 O O . GLY B 1 11 ? -17.938 8.492 -0.965 1 97.19 11 GLY B O 1
ATOM 1576 N N . PRO B 1 12 ? -17.672 10.656 -0.432 1 98.38 12 PRO B N 1
ATOM 1577 C CA . PRO B 1 12 ? -16.828 10.922 -1.603 1 98.38 12 PRO B CA 1
ATOM 1578 C C . PRO B 1 12 ? -15.57 10.062 -1.632 1 98.38 12 PRO B C 1
ATOM 1580 O O . PRO B 1 12 ? -15.133 9.633 -2.705 1 98.38 12 PRO B O 1
ATOM 1583 N N . ALA B 1 13 ? -15.023 9.781 -0.51 1 98.31 13 ALA B N 1
ATOM 1584 C CA . ALA B 1 13 ? -13.82 8.961 -0.46 1 98.31 13 ALA B CA 1
ATOM 1585 C C . ALA B 1 13 ? -14.109 7.535 -0.934 1 98.31 13 ALA B C 1
ATOM 1587 O O . ALA B 1 13 ? -13.344 6.965 -1.712 1 98.31 13 ALA B O 1
ATOM 1588 N N . ALA B 1 14 ? -15.188 7.027 -0.452 1 98.12 14 ALA B N 1
ATOM 1589 C CA . ALA B 1 14 ? -15.578 5.684 -0.873 1 98.12 14 ALA B CA 1
ATOM 1590 C C . ALA B 1 14 ? -15.828 5.629 -2.377 1 98.12 14 ALA B C 1
ATOM 1592 O O . ALA B 1 14 ? -15.422 4.68 -3.047 1 98.12 14 ALA B O 1
ATOM 1593 N N . ALA B 1 15 ? -16.516 6.668 -2.865 1 98.5 15 ALA B N 1
ATOM 1594 C CA . ALA B 1 15 ? -16.797 6.734 -4.297 1 98.5 15 ALA B CA 1
ATOM 1595 C C . ALA B 1 15 ? -15.508 6.805 -5.109 1 98.5 15 ALA B C 1
ATOM 1597 O O . ALA B 1 15 ? -15.391 6.176 -6.164 1 98.5 15 ALA B O 1
ATOM 1598 N N . PHE B 1 16 ? -14.57 7.512 -4.656 1 98.56 16 PHE B N 1
ATOM 1599 C CA . PHE B 1 16 ? -13.32 7.652 -5.379 1 98.56 16 PHE B CA 1
ATOM 1600 C C . PHE B 1 16 ? -12.531 6.348 -5.363 1 98.56 16 PHE B C 1
ATOM 1602 O O . PHE B 1 16 ? -11.977 5.934 -6.383 1 98.56 16 PHE B O 1
ATOM 1609 N N . ALA B 1 17 ? -12.477 5.68 -4.188 1 98.5 17 ALA B N 1
ATOM 1610 C CA . ALA B 1 17 ? -11.82 4.375 -4.117 1 98.5 17 ALA B CA 1
ATOM 1611 C C . ALA B 1 17 ? -12.43 3.4 -5.121 1 98.5 17 ALA B C 1
ATOM 1613 O O . ALA B 1 17 ? -11.703 2.66 -5.793 1 98.5 17 ALA B O 1
ATOM 1614 N N . ALA B 1 18 ? -13.695 3.438 -5.199 1 98.5 18 ALA B N 1
ATOM 1615 C CA . ALA B 1 18 ? -14.391 2.562 -6.141 1 98.5 18 ALA B CA 1
ATOM 1616 C C . ALA B 1 18 ? -14.008 2.889 -7.582 1 98.5 18 ALA B C 1
ATOM 1618 O O . ALA B 1 18 ? -13.875 1.988 -8.414 1 98.5 18 ALA B O 1
ATOM 1619 N N . SER B 1 19 ? -13.875 4.16 -7.883 1 98.56 19 SER B N 1
ATOM 1620 C CA . SER B 1 19 ? -13.477 4.57 -9.227 1 98.56 19 SER B CA 1
ATOM 1621 C C . SER B 1 19 ? -12.078 4.078 -9.57 1 98.56 19 SER B C 1
ATOM 1623 O O . SER B 1 19 ? -11.828 3.633 -10.688 1 98.56 19 SER B O 1
ATOM 1625 N N . LEU B 1 20 ? -11.156 4.133 -8.609 1 98.62 20 LEU B N 1
ATOM 1626 C CA . LEU B 1 20 ? -9.812 3.611 -8.82 1 98.62 20 LEU B CA 1
ATOM 1627 C C . LEU B 1 20 ? -9.844 2.098 -9.016 1 98.62 20 LEU B C 1
ATOM 1629 O O . LEU B 1 20 ? -9.219 1.576 -9.945 1 98.62 20 LEU B O 1
ATOM 1633 N N . ALA B 1 21 ? -10.578 1.433 -8.164 1 98.62 21 ALA B N 1
ATOM 1634 C CA . ALA B 1 21 ? -10.68 -0.022 -8.234 1 98.62 21 ALA B CA 1
ATOM 1635 C C . ALA B 1 21 ? -11.266 -0.468 -9.57 1 98.62 21 ALA B C 1
ATOM 1637 O O . ALA B 1 21 ? -10.883 -1.515 -10.102 1 98.62 21 ALA B O 1
ATOM 1638 N N . ALA B 1 22 ? -12.117 0.346 -10.125 1 98.56 22 ALA B N 1
ATOM 1639 C CA . ALA B 1 22 ? -12.789 0.008 -11.375 1 98.56 22 ALA B CA 1
ATOM 1640 C C . ALA B 1 22 ? -11.82 0.036 -12.555 1 98.56 22 ALA B C 1
ATOM 1642 O O . ALA B 1 22 ? -12.117 -0.483 -13.633 1 98.56 22 ALA B O 1
ATOM 1643 N N . MET B 1 23 ? -10.672 0.626 -12.398 1 98.5 23 MET B N 1
ATOM 1644 C CA . MET B 1 23 ? -9.672 0.668 -13.469 1 98.5 23 MET B CA 1
ATOM 1645 C C . MET B 1 23 ? -8.852 -0.615 -13.492 1 98.5 23 MET B C 1
ATOM 1647 O O . MET B 1 23 ? -8.203 -0.919 -14.492 1 98.5 23 MET B O 1
ATOM 1651 N N . ILE B 1 24 ? -8.766 -1.307 -12.383 1 98.69 24 ILE B N 1
ATOM 1652 C CA . ILE B 1 24 ? -7.961 -2.52 -12.297 1 98.69 24 ILE B CA 1
ATOM 1653 C C . ILE B 1 24 ? -8.617 -3.631 -13.117 1 98.69 24 ILE B C 1
ATOM 1655 O O . ILE B 1 24 ? -9.812 -3.887 -12.984 1 98.69 24 ILE B O 1
ATOM 1659 N N . PRO B 1 25 ? -7.895 -4.309 -13.953 1 98.56 25 PRO B N 1
ATOM 1660 C CA . PRO B 1 25 ? -8.477 -5.348 -14.805 1 98.56 25 PRO B CA 1
ATOM 1661 C C . PRO B 1 25 ? -9.164 -6.453 -14.008 1 98.56 25 PRO B C 1
ATOM 1663 O O . PRO B 1 25 ? -8.594 -6.953 -13.031 1 98.56 25 PRO B O 1
ATOM 1666 N N . VAL B 1 26 ? -10.305 -6.746 -14.43 1 98.69 26 VAL B N 1
ATOM 1667 C CA . VAL B 1 26 ? -10.992 -7.93 -13.914 1 98.69 26 VAL B CA 1
ATOM 1668 C C . VAL B 1 26 ? -10.719 -9.125 -14.836 1 98.69 26 VAL B C 1
ATOM 1670 O O . VAL B 1 26 ? -10.844 -9.016 -16.062 1 98.69 26 VAL B O 1
ATOM 1673 N N . ILE B 1 27 ? -10.273 -10.211 -14.258 1 98.69 27 ILE B N 1
ATOM 1674 C CA . ILE B 1 27 ? -10.07 -11.43 -15.031 1 98.69 27 ILE B CA 1
ATOM 1675 C C . ILE B 1 27 ? -11.133 -12.461 -14.68 1 98.69 27 ILE B C 1
ATOM 1677 O O . ILE B 1 27 ? -11.281 -12.836 -13.516 1 98.69 27 ILE B O 1
ATOM 1681 N N . GLU B 1 28 ? -11.883 -12.867 -15.68 1 98.31 28 GLU B N 1
ATOM 1682 C CA . GLU B 1 28 ? -12.883 -13.914 -15.5 1 98.31 28 GLU B CA 1
ATOM 1683 C C . GLU B 1 28 ? -12.391 -15.242 -16.062 1 98.31 28 GLU B C 1
ATOM 1685 O O . GLU B 1 28 ? -11.867 -15.297 -17.172 1 98.31 28 GLU B O 1
ATOM 1690 N N . THR B 1 29 ? -12.484 -16.203 -15.234 1 98.38 29 THR B N 1
ATOM 1691 C CA . THR B 1 29 ? -12.211 -17.562 -15.68 1 98.38 29 THR B CA 1
ATOM 1692 C C . THR B 1 29 ? -13.484 -18.406 -15.672 1 98.38 29 THR B C 1
ATOM 1694 O O . THR B 1 29 ? -14.594 -17.859 -15.672 1 98.38 29 THR B O 1
ATOM 1697 N N . ALA B 1 30 ? -13.336 -19.734 -15.875 1 98.19 30 ALA B N 1
ATOM 1698 C CA . ALA B 1 30 ? -14.516 -20.594 -15.906 1 98.19 30 ALA B CA 1
ATOM 1699 C C . ALA B 1 30 ? -15.312 -20.484 -14.617 1 98.19 30 ALA B C 1
ATOM 1701 O O . ALA B 1 30 ? -16.547 -20.359 -14.648 1 98.19 30 ALA B O 1
ATOM 1702 N N . ARG B 1 31 ? -14.641 -20.5 -13.422 1 98.12 31 ARG B N 1
ATOM 1703 C CA . ARG B 1 31 ? -15.352 -20.547 -12.148 1 98.12 31 ARG B CA 1
ATOM 1704 C C . ARG B 1 31 ? -15.062 -19.297 -11.32 1 98.12 31 ARG B C 1
ATOM 1706 O O . ARG B 1 31 ? -15.75 -19.031 -10.328 1 98.12 31 ARG B O 1
ATOM 1713 N N . LEU B 1 32 ? -14.055 -18.469 -11.773 1 98.62 32 LEU B N 1
ATOM 1714 C CA . LEU B 1 32 ? -13.547 -17.469 -10.844 1 98.62 32 LEU B CA 1
ATOM 1715 C C . LEU B 1 32 ? -13.633 -16.078 -11.438 1 98.62 32 LEU B C 1
ATOM 1717 O O . LEU B 1 32 ? -13.672 -15.914 -12.664 1 98.62 32 LEU B O 1
ATOM 1721 N N . ARG B 1 33 ? -13.734 -15.117 -10.578 1 98.75 33 ARG B N 1
ATOM 1722 C CA . ARG B 1 33 ? -13.539 -13.703 -10.859 1 98.75 33 ARG B CA 1
ATOM 1723 C C . ARG B 1 33 ? -12.383 -13.133 -10.047 1 98.75 33 ARG B C 1
ATOM 1725 O O . ARG B 1 33 ? -12.398 -13.18 -8.82 1 98.75 33 ARG B O 1
ATOM 1732 N N . LEU B 1 34 ? -11.32 -12.688 -10.75 1 98.88 34 LEU B N 1
ATOM 1733 C CA . LEU B 1 34 ? -10.219 -11.953 -10.133 1 98.88 34 LEU B CA 1
ATOM 1734 C C . LEU B 1 34 ? -10.43 -10.445 -10.25 1 98.88 34 LEU B C 1
ATOM 1736 O O . LEU B 1 34 ? -10.461 -9.898 -11.352 1 98.88 34 LEU B O 1
ATOM 1740 N N . ARG B 1 35 ? -10.586 -9.781 -9.109 1 98.81 35 ARG B N 1
ATOM 1741 C CA . ARG B 1 35 ? -10.945 -8.367 -9.109 1 98.81 35 ARG B CA 1
ATOM 1742 C C . ARG B 1 35 ? -10.008 -7.57 -8.203 1 98.81 35 ARG B C 1
ATOM 1744 O O . ARG B 1 35 ? -9.195 -8.148 -7.484 1 98.81 35 ARG B O 1
ATOM 1751 N N . ALA B 1 36 ? -10.141 -6.266 -8.32 1 98.88 36 ALA B N 1
ATOM 1752 C CA . ALA B 1 36 ? -9.375 -5.383 -7.449 1 98.88 36 ALA B CA 1
ATOM 1753 C C . ALA B 1 36 ? -9.633 -5.703 -5.98 1 98.88 36 ALA B C 1
ATOM 1755 O O . ALA B 1 36 ? -10.75 -6.059 -5.602 1 98.88 36 ALA B O 1
ATOM 1756 N N . PRO B 1 37 ? -8.594 -5.52 -5.121 1 98.69 37 PRO B N 1
ATOM 1757 C CA . PRO B 1 37 ? -8.867 -5.637 -3.686 1 98.69 37 PRO B CA 1
ATOM 1758 C C . PRO B 1 37 ? -9.648 -4.445 -3.137 1 98.69 37 PRO B C 1
ATOM 1760 O O . PRO B 1 37 ? -9.492 -3.322 -3.621 1 98.69 37 PRO B O 1
ATOM 1763 N N . HIS B 1 38 ? -10.5 -4.73 -2.186 1 97.44 38 HIS B N 1
ATOM 1764 C CA . HIS B 1 38 ? -11.172 -3.717 -1.383 1 97.44 38 HIS B CA 1
ATOM 1765 C C . HIS B 1 38 ? -10.812 -3.85 0.092 1 97.44 38 HIS B C 1
ATOM 1767 O O . HIS B 1 38 ? -10.367 -4.914 0.534 1 97.44 38 HIS B O 1
ATOM 1773 N N . ILE B 1 39 ? -11.07 -2.783 0.766 1 97.5 39 ILE B N 1
ATOM 1774 C CA . ILE B 1 39 ? -10.672 -2.77 2.17 1 97.5 39 ILE B CA 1
ATOM 1775 C C . ILE B 1 39 ? -11.406 -3.877 2.924 1 97.5 39 ILE B C 1
ATOM 1777 O O . ILE B 1 39 ? -10.852 -4.48 3.848 1 97.5 39 ILE B O 1
ATOM 1781 N N . GLY B 1 40 ? -12.562 -4.223 2.506 1 96.62 40 GLY B N 1
ATOM 1782 C CA . GLY B 1 40 ? -13.344 -5.266 3.146 1 96.62 40 GLY B CA 1
ATOM 1783 C C . GLY B 1 40 ? -12.766 -6.652 2.963 1 96.62 40 GLY B C 1
ATOM 1784 O O . GLY B 1 40 ? -13.164 -7.598 3.648 1 96.62 40 GLY B O 1
ATOM 1785 N N . ASP B 1 41 ? -11.836 -6.852 2.068 1 98 41 ASP B N 1
ATOM 1786 C CA . ASP B 1 41 ? -11.211 -8.148 1.816 1 98 41 ASP B CA 1
ATOM 1787 C C . ASP B 1 41 ? -10.156 -8.461 2.875 1 98 41 ASP B C 1
ATOM 1789 O O . ASP B 1 41 ? -9.695 -9.594 2.982 1 98 41 ASP B O 1
ATOM 1793 N N . PHE B 1 42 ? -9.836 -7.43 3.695 1 97.69 42 PHE B N 1
ATOM 1794 C CA . PHE B 1 42 ? -8.75 -7.594 4.656 1 97.69 42 PHE B CA 1
ATOM 1795 C C . PHE B 1 42 ? -9.078 -8.688 5.664 1 97.69 42 PHE B C 1
ATOM 1797 O O . PHE B 1 42 ? -8.195 -9.438 6.086 1 97.69 42 PHE B O 1
ATOM 1804 N N . ASP B 1 43 ? -10.312 -8.766 6.043 1 96.94 43 ASP B N 1
ATOM 1805 C CA . ASP B 1 43 ? -10.688 -9.773 7.027 1 96.94 43 ASP B CA 1
ATOM 1806 C C . ASP B 1 43 ? -10.297 -11.172 6.551 1 96.94 43 ASP B C 1
ATOM 1808 O O . ASP B 1 43 ? -9.781 -11.977 7.328 1 96.94 43 ASP B O 1
ATOM 1812 N N . ASP B 1 44 ? -10.531 -11.477 5.309 1 97.38 44 ASP B N 1
ATOM 1813 C CA . ASP B 1 44 ? -10.18 -12.773 4.742 1 97.38 44 ASP B CA 1
ATOM 1814 C C . ASP B 1 44 ? -8.664 -12.93 4.633 1 97.38 44 ASP B C 1
ATOM 1816 O O . ASP B 1 44 ? -8.125 -14.008 4.891 1 97.38 44 ASP B O 1
ATOM 1820 N N . TRP B 1 45 ? -8 -11.891 4.25 1 97.94 45 TRP B N 1
ATOM 1821 C CA . TRP B 1 45 ? -6.543 -11.891 4.211 1 97.94 45 TRP B CA 1
ATOM 1822 C C . TRP B 1 45 ? -5.961 -12.203 5.59 1 97.94 45 TRP B C 1
ATOM 1824 O O . TRP B 1 45 ? -5.121 -13.094 5.727 1 97.94 45 TRP B O 1
ATOM 1834 N N . ALA B 1 46 ? -6.48 -11.469 6.598 1 97.31 46 ALA B N 1
ATOM 1835 C CA . ALA B 1 46 ? -6.008 -11.641 7.969 1 97.31 46 ALA B CA 1
ATOM 1836 C C . ALA B 1 46 ? -6.309 -13.039 8.484 1 97.31 46 ALA B C 1
ATOM 1838 O O . ALA B 1 46 ? -5.496 -13.633 9.203 1 97.31 46 ALA B O 1
ATOM 1839 N N . ALA B 1 47 ? -7.449 -13.555 8.094 1 97 47 ALA B N 1
ATOM 1840 C CA . ALA B 1 47 ? -7.828 -14.898 8.531 1 97 47 ALA B CA 1
ATOM 1841 C C . ALA B 1 47 ? -6.801 -15.938 8.086 1 97 47 ALA B C 1
ATOM 1843 O O . ALA B 1 47 ? -6.566 -16.922 8.773 1 97 47 ALA B O 1
ATOM 1844 N N . ILE B 1 48 ? -6.164 -15.719 6.949 1 96.56 48 ILE B N 1
ATOM 1845 C CA . ILE B 1 48 ? -5.141 -16.625 6.434 1 96.56 48 ILE B CA 1
ATOM 1846 C C . ILE B 1 48 ? -3.811 -16.344 7.129 1 96.56 48 ILE B C 1
ATOM 1848 O O . ILE B 1 48 ? -3.24 -17.234 7.773 1 96.56 48 ILE B O 1
ATOM 1852 N N . GLU B 1 49 ? -3.391 -15.094 7.133 1 97.19 49 GLU B N 1
ATOM 1853 C CA . GLU B 1 49 ? -2.031 -14.758 7.551 1 97.19 49 GLU B CA 1
ATOM 1854 C C . GLU B 1 49 ? -1.884 -14.836 9.07 1 97.19 49 GLU B C 1
ATOM 1856 O O . GLU B 1 49 ? -0.784 -15.062 9.578 1 97.19 49 GLU B O 1
ATOM 1861 N N . CYS B 1 50 ? -2.939 -14.609 9.758 1 97.38 50 CYS B N 1
ATOM 1862 C CA . CYS B 1 50 ? -2.869 -14.609 11.211 1 97.38 50 CYS B CA 1
ATOM 1863 C C . CYS B 1 50 ? -3.096 -16.016 11.773 1 97.38 50 CYS B C 1
ATOM 1865 O O . CYS B 1 50 ? -3.051 -16.219 12.984 1 97.38 50 CYS B O 1
ATOM 1867 N N . SER B 1 51 ? -3.289 -17 10.945 1 97 51 SER B N 1
ATOM 1868 C CA . SER B 1 51 ? -3.469 -18.406 11.344 1 97 51 SER B CA 1
ATOM 1869 C C . SER B 1 51 ? -2.232 -19.234 11.023 1 97 51 SER B C 1
ATOM 1871 O O . SER B 1 51 ? -1.252 -18.719 10.484 1 97 51 SER B O 1
ATOM 1873 N N . GLU B 1 52 ? -2.314 -20.5 11.383 1 95.5 52 GLU B N 1
ATOM 1874 C CA . GLU B 1 52 ? -1.219 -21.406 11.094 1 95.5 52 GLU B CA 1
ATOM 1875 C C . GLU B 1 52 ? -1.036 -21.594 9.586 1 95.5 52 GLU B C 1
ATOM 1877 O O . GLU B 1 52 ? 0.036 -22 9.133 1 95.5 52 GLU B O 1
ATOM 1882 N N . ARG B 1 53 ? -1.995 -21.281 8.828 1 92.5 53 ARG B N 1
ATOM 1883 C CA . ARG B 1 53 ? -1.886 -21.391 7.375 1 92.5 53 ARG B CA 1
ATOM 1884 C C . ARG B 1 53 ? -0.856 -20.391 6.832 1 92.5 53 ARG B C 1
ATOM 1886 O O . ARG B 1 53 ? -0.306 -20.594 5.746 1 92.5 53 ARG B O 1
ATOM 1893 N N . GLY B 1 54 ? -0.584 -19.359 7.609 1 93.88 54 GLY B N 1
ATOM 1894 C CA . GLY B 1 54 ? 0.38 -18.344 7.215 1 93.88 54 GLY B CA 1
ATOM 1895 C C . GLY B 1 54 ? 1.803 -18.688 7.613 1 93.88 54 GLY B C 1
ATOM 1896 O O . GLY B 1 54 ? 2.705 -17.859 7.48 1 93.88 54 GLY B O 1
ATOM 1897 N N . ARG B 1 55 ? 2.064 -19.812 8.047 1 93.88 55 ARG B N 1
ATOM 1898 C CA . ARG B 1 55 ? 3.361 -20.172 8.609 1 93.88 55 ARG B CA 1
ATOM 1899 C C . ARG B 1 55 ? 4.461 -20.078 7.562 1 93.88 55 ARG B C 1
ATOM 1901 O O . ARG B 1 55 ? 5.621 -19.828 7.891 1 93.88 55 ARG B O 1
ATOM 1908 N N . TYR B 1 56 ? 4.152 -20.188 6.324 1 90.75 56 TYR B N 1
ATOM 1909 C CA . TYR B 1 56 ? 5.156 -20.203 5.266 1 90.75 56 TYR B CA 1
ATOM 1910 C C . TYR B 1 56 ? 5.434 -18.781 4.762 1 90.75 56 TYR B C 1
ATOM 1912 O O . TYR B 1 56 ? 6.273 -18.594 3.881 1 90.75 56 TYR B O 1
ATOM 1920 N N . ILE B 1 57 ? 4.73 -17.828 5.258 1 89.12 57 ILE B N 1
ATOM 1921 C CA . ILE B 1 57 ? 4.965 -16.438 4.879 1 89.12 57 ILE B CA 1
ATOM 1922 C C . ILE B 1 57 ? 5.258 -15.609 6.125 1 89.12 57 ILE B C 1
ATOM 1924 O O . ILE B 1 57 ? 4.82 -14.461 6.23 1 89.12 57 ILE B O 1
ATOM 1928 N N . GLY B 1 58 ? 5.816 -16.281 7.133 1 88 58 GLY B N 1
ATOM 1929 C CA . GLY B 1 58 ? 6.281 -15.586 8.32 1 88 58 GLY B CA 1
ATOM 1930 C C . GLY B 1 58 ? 5.242 -15.523 9.422 1 88 58 GLY B C 1
ATOM 1931 O O . GLY B 1 58 ? 5.402 -14.781 10.391 1 88 58 GLY B O 1
ATOM 1932 N N . GLY B 1 59 ? 4.176 -16.25 9.227 1 91.81 59 GLY B N 1
ATOM 1933 C CA . GLY B 1 59 ? 3.121 -16.219 10.227 1 91.81 59 GLY B CA 1
ATOM 1934 C C . GLY B 1 59 ? 3.229 -17.328 11.258 1 91.81 59 GLY B C 1
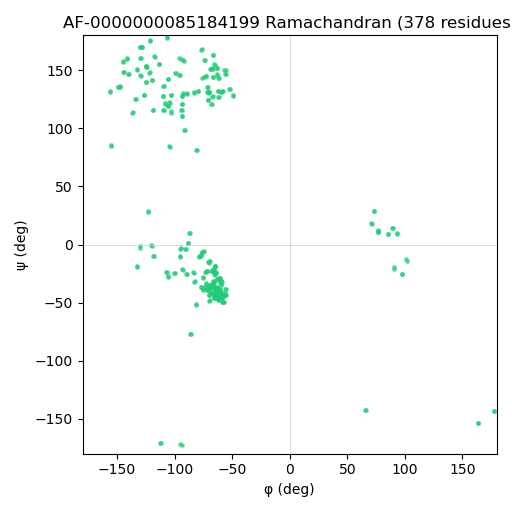ATOM 1935 O O . GLY B 1 59 ? 4.176 -18.109 11.234 1 91.81 59 GLY B O 1
ATOM 1936 N N . PRO B 1 60 ? 2.146 -17.375 12.086 1 97.19 60 PRO B N 1
ATOM 1937 C CA . PRO B 1 60 ? 1.023 -16.438 12.188 1 97.19 60 PRO B CA 1
ATOM 1938 C C . PRO B 1 60 ? 1.467 -15.023 12.547 1 97.19 60 PRO B C 1
ATOM 1940 O O . PRO B 1 60 ? 2.166 -14.82 13.547 1 97.19 60 PRO B O 1
ATOM 1943 N N . MET B 1 61 ? 0.963 -14.078 11.797 1 96.81 61 MET B N 1
ATOM 1944 C CA . MET B 1 61 ? 1.289 -12.664 11.961 1 96.81 61 MET B CA 1
ATOM 1945 C C . MET B 1 61 ? 0.294 -11.984 12.891 1 96.81 61 MET B C 1
ATOM 1947 O O . MET B 1 61 ? -0.801 -12.5 13.125 1 96.81 61 MET B O 1
ATOM 1951 N N . SER B 1 62 ? 0.771 -10.82 13.484 1 96.31 62 SER B N 1
ATOM 1952 C CA . SER B 1 62 ? -0.22 -9.93 14.078 1 96.31 62 SER B CA 1
ATOM 1953 C C . SER B 1 62 ? -1.145 -9.344 13.016 1 96.31 62 SER B C 1
ATOM 1955 O O . SER B 1 62 ? -0.793 -9.305 11.836 1 96.31 62 SER B O 1
ATOM 1957 N N . ARG B 1 63 ? -2.305 -8.984 13.422 1 96.19 63 ARG B N 1
ATOM 1958 C CA . ARG B 1 63 ? -3.242 -8.391 12.477 1 96.19 63 ARG B CA 1
ATOM 1959 C C . ARG B 1 63 ? -2.67 -7.113 11.875 1 96.19 63 ARG B C 1
ATOM 1961 O O . ARG B 1 63 ? -2.906 -6.812 10.703 1 96.19 63 ARG B O 1
ATOM 1968 N N . GLU B 1 64 ? -1.841 -6.352 12.641 1 95.5 64 GLU B N 1
ATOM 1969 C CA . GLU B 1 64 ? -1.177 -5.152 12.133 1 95.5 64 GLU B CA 1
ATOM 1970 C C . GLU B 1 64 ? -0.16 -5.5 11.047 1 95.5 64 GLU B C 1
ATOM 1972 O O . GLU B 1 64 ? -0.073 -4.812 10.031 1 95.5 64 GLU B O 1
ATOM 1977 N N . ASP B 1 65 ? 0.577 -6.57 11.312 1 95.75 65 ASP B N 1
ATOM 1978 C CA . ASP B 1 65 ? 1.544 -6.996 10.312 1 95.75 65 ASP B CA 1
ATOM 1979 C C . ASP B 1 65 ? 0.841 -7.496 9.047 1 95.75 65 ASP B C 1
ATOM 1981 O O . ASP B 1 65 ? 1.312 -7.262 7.934 1 95.75 65 ASP B O 1
ATOM 1985 N N . ALA B 1 66 ? -0.301 -8.18 9.266 1 97.25 66 ALA B N 1
ATOM 1986 C CA . ALA B 1 66 ? -1.097 -8.625 8.125 1 97.25 66 ALA B CA 1
ATOM 1987 C C . ALA B 1 66 ? -1.614 -7.438 7.32 1 97.25 66 ALA B C 1
ATOM 1989 O O . ALA B 1 66 ? -1.646 -7.484 6.086 1 97.25 66 ALA B O 1
ATOM 1990 N N . TRP B 1 67 ? -1.966 -6.41 8 1 97.38 67 TRP B N 1
ATOM 1991 C CA . TRP B 1 67 ? -2.41 -5.195 7.324 1 97.38 67 TRP B CA 1
ATOM 1992 C C . TRP B 1 67 ? -1.292 -4.605 6.473 1 97.38 67 TRP B C 1
ATOM 1994 O O . TRP B 1 67 ? -1.516 -4.227 5.32 1 97.38 67 TRP B O 1
ATOM 2004 N N . ARG B 1 68 ? -0.125 -4.555 7.02 1 96.31 68 ARG B N 1
ATOM 2005 C CA . ARG B 1 68 ? 1.02 -4.027 6.285 1 96.31 68 ARG B CA 1
ATOM 2006 C C . ARG B 1 68 ? 1.292 -4.852 5.031 1 96.31 68 ARG B C 1
ATOM 2008 O O . ARG B 1 68 ? 1.611 -4.301 3.975 1 96.31 68 ARG B O 1
ATOM 2015 N N . ASP B 1 69 ? 1.16 -6.133 5.199 1 97.12 69 ASP B N 1
ATOM 2016 C CA . ASP B 1 69 ? 1.37 -7.008 4.051 1 97.12 69 ASP B CA 1
ATOM 2017 C C . ASP B 1 69 ? 0.287 -6.797 2.996 1 97.12 69 ASP B C 1
ATOM 2019 O O . ASP B 1 69 ? 0.586 -6.691 1.805 1 97.12 69 ASP B O 1
ATOM 2023 N N . PHE B 1 70 ? -0.971 -6.668 3.455 1 98.38 70 PHE B N 1
ATOM 2024 C CA . PHE B 1 70 ? -2.113 -6.453 2.576 1 98.38 70 PHE B CA 1
ATOM 2025 C C . PHE B 1 70 ? -1.966 -5.145 1.805 1 98.38 70 PHE B C 1
ATOM 2027 O O . PHE B 1 70 ? -2.166 -5.109 0.588 1 98.38 70 PHE B O 1
ATOM 2034 N N . THR B 1 71 ? -1.513 -4.141 2.465 1 98.38 71 THR B N 1
ATOM 2035 C CA . THR B 1 71 ? -1.367 -2.828 1.843 1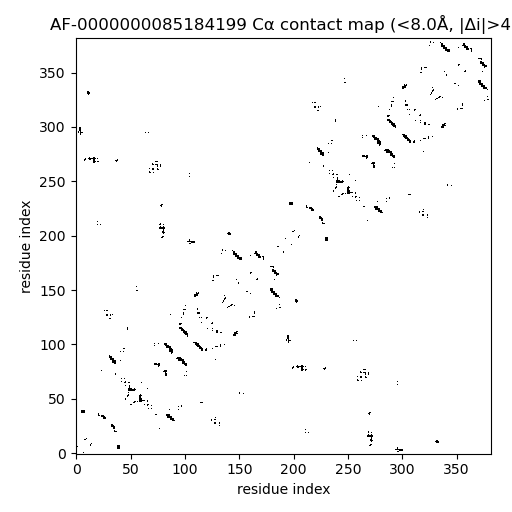 98.38 71 THR B CA 1
ATOM 2036 C C . THR B 1 71 ? -0.182 -2.814 0.882 1 98.38 71 THR B C 1
ATOM 2038 O O . THR B 1 71 ? -0.234 -2.17 -0.167 1 98.38 71 THR B O 1
ATOM 2041 N N . GLN B 1 72 ? 0.857 -3.498 1.225 1 97.88 72 GLN B N 1
ATOM 2042 C CA . GLN B 1 72 ? 1.994 -3.6 0.315 1 97.88 72 GLN B CA 1
ATOM 2043 C C . GLN B 1 72 ? 1.585 -4.25 -1.005 1 97.88 72 GLN B C 1
ATOM 2045 O O . GLN B 1 72 ? 1.909 -3.738 -2.08 1 97.88 72 GLN B O 1
ATOM 2050 N N . ALA B 1 73 ? 0.832 -5.312 -0.897 1 98.12 73 ALA B N 1
ATOM 2051 C CA . ALA B 1 73 ? 0.37 -6.035 -2.08 1 98.12 73 ALA B CA 1
ATOM 2052 C C . ALA B 1 73 ? -0.578 -5.176 -2.912 1 98.12 73 ALA B C 1
ATOM 2054 O O . ALA B 1 73 ? -0.589 -5.27 -4.141 1 98.12 73 ALA B O 1
ATOM 2055 N N . THR B 1 74 ? -1.34 -4.328 -2.25 1 98.69 74 THR B N 1
ATOM 2056 C CA . THR B 1 74 ? -2.328 -3.48 -2.91 1 98.69 74 THR B CA 1
ATOM 2057 C C . THR B 1 74 ? -1.654 -2.297 -3.598 1 98.69 74 THR B C 1
ATOM 2059 O O . THR B 1 74 ? -2.006 -1.943 -4.727 1 98.69 74 THR B O 1
ATOM 2062 N N . ALA B 1 75 ? -0.63 -1.772 -2.984 1 98.62 75 ALA B N 1
ATOM 2063 C CA . ALA B 1 75 ? 0.01 -0.537 -3.426 1 98.62 75 ALA B CA 1
ATOM 2064 C C . ALA B 1 75 ? 0.711 -0.733 -4.77 1 98.62 75 ALA B C 1
ATOM 2066 O O . ALA B 1 75 ? 0.937 0.231 -5.504 1 98.62 75 ALA B O 1
ATOM 2067 N N . THR B 1 76 ? 1.045 -1.945 -5.09 1 98.12 76 THR B N 1
ATOM 2068 C CA . THR B 1 76 ? 1.826 -2.203 -6.293 1 98.12 76 THR B CA 1
ATOM 2069 C C . THR B 1 76 ? 1.03 -1.838 -7.543 1 98.12 76 THR B C 1
ATOM 2071 O O . THR B 1 76 ? 1.608 -1.476 -8.57 1 98.12 76 THR B O 1
ATOM 2074 N N . TRP B 1 77 ? -0.288 -1.878 -7.426 1 98.75 77 TRP B N 1
ATOM 2075 C CA . TRP B 1 77 ? -1.077 -1.452 -8.578 1 98.75 77 TRP B CA 1
ATOM 2076 C C . TRP B 1 77 ? -0.741 -0.016 -8.961 1 98.75 77 TRP B C 1
ATOM 2078 O O . TRP B 1 77 ? -0.463 0.268 -10.133 1 98.75 77 TRP B O 1
ATOM 2088 N N . LEU B 1 78 ? -0.757 0.847 -7.996 1 98.69 78 LEU B N 1
ATOM 2089 C CA . LEU B 1 78 ? -0.502 2.262 -8.25 1 98.69 78 LEU B CA 1
ATOM 2090 C C . LEU B 1 78 ? 0.973 2.502 -8.547 1 98.69 78 LEU B C 1
ATOM 2092 O O . LEU B 1 78 ? 1.312 3.332 -9.391 1 98.69 78 LEU B O 1
ATOM 2096 N N . LEU B 1 79 ? 1.861 1.749 -7.941 1 98.5 79 LEU B N 1
ATOM 2097 C CA . LEU B 1 79 ? 3.291 2.023 -8.023 1 98.5 79 LEU B CA 1
ATOM 2098 C C . LEU B 1 79 ? 3.914 1.307 -9.219 1 98.5 79 LEU B C 1
ATOM 2100 O O . LEU B 1 79 ? 4.926 1.756 -9.758 1 98.5 79 LEU B O 1
ATOM 2104 N N . ARG B 1 80 ? 3.25 0.172 -9.641 1 98.31 80 ARG B N 1
ATOM 2105 C CA . ARG B 1 80 ? 3.949 -0.675 -10.602 1 98.31 80 ARG B CA 1
ATOM 2106 C C . ARG B 1 80 ? 3.037 -1.056 -11.766 1 98.31 80 ARG B C 1
ATOM 2108 O O . ARG B 1 80 ? 3.504 -1.561 -12.789 1 98.31 80 ARG B O 1
ATOM 2115 N N . GLY B 1 81 ? 1.723 -0.95 -11.641 1 98.56 81 GLY B N 1
ATOM 2116 C CA . GLY B 1 81 ? 0.789 -1.279 -12.703 1 98.56 81 GLY B CA 1
ATOM 2117 C C . GLY B 1 81 ? 0.422 -2.75 -12.742 1 98.56 81 GLY B C 1
ATOM 2118 O O . GLY B 1 81 ? -0.135 -3.232 -13.734 1 98.56 81 GLY B O 1
ATOM 2119 N N . HIS B 1 82 ? 0.846 -3.439 -11.727 1 98.69 82 HIS B N 1
ATOM 2120 C CA . HIS B 1 82 ? 0.453 -4.812 -11.43 1 98.69 82 HIS B CA 1
ATOM 2121 C C . HIS B 1 82 ? 0.35 -5.043 -9.93 1 98.69 82 HIS B C 1
ATOM 2123 O O . HIS B 1 82 ? 0.899 -4.273 -9.133 1 98.69 82 HIS B O 1
ATOM 2129 N N . GLY B 1 83 ? -0.451 -6.094 -9.617 1 98.38 83 GLY B N 1
ATOM 2130 C CA . GLY B 1 83 ? -0.598 -6.23 -8.172 1 98.38 83 GLY B CA 1
ATOM 2131 C C . GLY B 1 83 ? -1.537 -7.352 -7.77 1 98.38 83 GLY B C 1
ATOM 2132 O O . GLY B 1 83 ? -1.511 -8.43 -8.367 1 98.38 83 GLY B O 1
ATOM 2133 N N . LEU B 1 84 ? -2.281 -7.125 -6.723 1 98.88 84 LEU B N 1
ATOM 2134 C CA . LEU B 1 84 ? -3.082 -8.109 -6.004 1 98.88 84 LEU B CA 1
ATOM 2135 C C . LEU B 1 84 ? -4.484 -8.203 -6.594 1 98.88 84 LEU B C 1
ATOM 2137 O O . LEU B 1 84 ? -5.141 -7.188 -6.82 1 98.88 84 LEU B O 1
ATOM 2141 N N . TRP B 1 85 ? -4.898 -9.445 -6.863 1 98.94 85 TRP B N 1
ATOM 2142 C CA . TRP B 1 85 ? -6.309 -9.711 -7.133 1 98.94 85 TRP B CA 1
ATOM 2143 C C . TRP B 1 85 ? -6.949 -10.492 -5.988 1 98.94 85 TRP B C 1
ATOM 2145 O O . TRP B 1 85 ? -6.332 -11.398 -5.43 1 98.94 85 TRP B O 1
ATOM 2155 N N . THR B 1 86 ? -8.117 -10.055 -5.641 1 98.88 86 THR B N 1
ATOM 2156 C CA . THR B 1 86 ? -9.008 -10.891 -4.844 1 98.88 86 THR B CA 1
ATOM 2157 C C . THR B 1 86 ? -9.719 -11.914 -5.723 1 98.88 86 THR B C 1
ATOM 2159 O O . THR B 1 86 ? -10.234 -11.57 -6.789 1 98.88 86 THR B O 1
ATOM 2162 N N . VAL B 1 87 ? -9.711 -13.156 -5.281 1 98.81 87 VAL B N 1
ATOM 2163 C CA . VAL B 1 87 ? -10.297 -14.242 -6.055 1 98.81 87 VAL B CA 1
ATOM 2164 C C . VAL B 1 87 ? -11.641 -14.641 -5.449 1 98.81 87 VAL B C 1
ATOM 2166 O O . VAL B 1 87 ? -11.711 -15.062 -4.293 1 98.81 87 VAL B O 1
ATOM 2169 N N . GLU B 1 88 ? -12.633 -14.547 -6.27 1 97.94 88 GLU B N 1
ATOM 2170 C CA . GLU B 1 88 ? -13.984 -14.906 -5.836 1 97.94 88 GLU B CA 1
ATOM 2171 C C . GLU B 1 88 ? -14.562 -16.016 -6.707 1 97.94 88 GLU B C 1
ATOM 2173 O O . GLU B 1 88 ? -14.25 -16.109 -7.898 1 97.94 88 GLU B O 1
ATOM 2178 N N . ASP B 1 89 ? -15.391 -16.812 -6.031 1 97.5 89 ASP B N 1
ATOM 2179 C CA . ASP B 1 89 ? -16.219 -17.75 -6.781 1 97.5 89 ASP B CA 1
ATOM 2180 C C . ASP B 1 89 ? -17.328 -17.016 -7.543 1 97.5 89 ASP B C 1
ATOM 2182 O O . ASP B 1 89 ? -18.047 -16.203 -6.965 1 97.5 89 ASP B O 1
ATOM 2186 N N . LYS B 1 90 ? -17.484 -17.312 -8.805 1 96.5 90 LYS B N 1
ATOM 2187 C CA . LYS B 1 90 ? -18.438 -16.594 -9.633 1 96.5 90 LYS B CA 1
ATOM 2188 C C . LYS B 1 90 ? -19.875 -16.922 -9.227 1 96.5 90 LYS B C 1
ATOM 2190 O O . LYS B 1 90 ? -20.781 -16.094 -9.359 1 96.5 90 LYS B O 1
ATOM 2195 N N . ALA B 1 91 ? -20.062 -18.141 -8.836 1 94.81 91 ALA B N 1
ATOM 2196 C CA . ALA B 1 91 ? -21.406 -18.625 -8.602 1 94.81 91 ALA B CA 1
ATOM 2197 C C . ALA B 1 91 ? -22.016 -17.984 -7.348 1 94.81 91 ALA B C 1
ATOM 2199 O O . ALA B 1 91 ? -23.188 -17.609 -7.344 1 94.81 91 ALA B O 1
ATOM 2200 N N . ASP B 1 92 ? -21.203 -17.766 -6.273 1 94 92 ASP B N 1
ATOM 2201 C CA . ASP B 1 92 ? -21.797 -17.297 -5.023 1 94 92 ASP B CA 1
ATOM 2202 C C . ASP B 1 92 ? -21.047 -16.094 -4.477 1 94 92 ASP B C 1
ATOM 2204 O O . ASP B 1 92 ? -21.375 -15.586 -3.4 1 94 92 ASP B O 1
ATOM 2208 N N . ARG B 1 93 ? -20.016 -15.664 -5.078 1 93.94 93 ARG B N 1
ATOM 2209 C CA . ARG B 1 93 ? -19.25 -14.461 -4.766 1 93.94 93 ARG B CA 1
ATOM 2210 C C . ARG B 1 93 ? -18.453 -14.641 -3.475 1 93.94 93 ARG B C 1
ATOM 2212 O O . ARG B 1 93 ? -18 -13.664 -2.877 1 93.94 93 ARG B O 1
ATOM 2219 N N . VAL B 1 94 ? -18.312 -15.898 -3.121 1 95.62 94 VAL B N 1
ATOM 2220 C CA . VAL B 1 94 ? -17.5 -16.188 -1.94 1 95.62 94 VAL B CA 1
ATOM 2221 C C . VAL B 1 94 ? -16.031 -15.906 -2.244 1 95.62 94 VAL B C 1
ATOM 2223 O O . VAL B 1 94 ? -15.523 -16.297 -3.297 1 95.62 94 VAL B O 1
ATOM 2226 N N . LEU B 1 95 ? -15.398 -15.125 -1.291 1 97.81 95 LEU B N 1
ATOM 2227 C CA . LEU B 1 95 ? -13.969 -14.891 -1.4 1 97.81 95 LEU B CA 1
ATOM 2228 C C . LEU B 1 95 ? -13.18 -16.156 -1.087 1 97.81 95 LEU B C 1
ATOM 2230 O O . LEU B 1 95 ? -13.336 -16.734 -0.01 1 97.81 95 LEU B O 1
ATOM 2234 N N . LEU B 1 96 ? -12.312 -16.562 -2.053 1 97.75 96 LEU B N 1
ATOM 2235 C CA . LEU B 1 96 ? -11.602 -17.844 -1.95 1 97.75 96 LEU B CA 1
ATOM 2236 C C . LEU B 1 96 ? -10.133 -17.625 -1.591 1 97.75 96 LEU B C 1
ATOM 2238 O O . LEU B 1 96 ? -9.477 -18.516 -1.069 1 97.75 96 LEU B O 1
ATOM 2242 N N . GLY B 1 97 ? -9.594 -16.516 -1.946 1 98.12 97 GLY B N 1
ATOM 2243 C CA . GLY B 1 97 ? -8.188 -16.219 -1.729 1 98.12 97 GLY B CA 1
ATOM 2244 C C . GLY B 1 97 ? -7.695 -15.055 -2.572 1 98.12 97 GLY B C 1
ATOM 2245 O O . GLY B 1 97 ? -8.461 -14.133 -2.885 1 98.12 97 GLY B O 1
ATOM 2246 N N . PHE B 1 98 ? -6.367 -15.094 -2.842 1 98.62 98 PHE B N 1
ATOM 2247 C CA . PHE B 1 98 ? -5.703 -13.984 -3.512 1 98.62 98 PHE B CA 1
ATOM 2248 C C . PHE B 1 98 ? -4.605 -14.492 -4.438 1 98.62 98 PHE B C 1
ATOM 2250 O O . PHE B 1 98 ? -3.975 -15.516 -4.16 1 98.62 98 PHE B O 1
ATOM 2257 N N . VAL B 1 99 ? -4.406 -13.789 -5.473 1 98.69 99 VAL B N 1
ATOM 2258 C CA . VAL B 1 99 ? -3.242 -14 -6.328 1 98.69 99 VAL B CA 1
ATOM 2259 C C . VAL B 1 99 ? -2.537 -12.664 -6.574 1 98.69 99 VAL B C 1
ATOM 2261 O O . VAL B 1 99 ? -3.182 -11.617 -6.645 1 98.69 99 VAL B O 1
ATOM 2264 N N . LEU B 1 100 ? -1.241 -12.719 -6.684 1 98.56 100 LEU B N 1
ATOM 2265 C CA . LEU B 1 100 ? -0.438 -11.5 -6.734 1 98.56 100 LEU B CA 1
ATOM 2266 C C . LEU B 1 100 ? 0.604 -11.586 -7.844 1 98.56 100 LEU B C 1
ATOM 2268 O O . LEU B 1 100 ? 1.321 -12.586 -7.953 1 98.56 100 LEU B O 1
ATOM 2272 N N . LEU B 1 101 ? 0.602 -10.617 -8.711 1 98.62 101 LEU B N 1
ATOM 2273 C CA . LEU B 1 101 ? 1.818 -10.266 -9.43 1 98.62 101 LEU B CA 1
ATOM 2274 C C . LEU B 1 101 ? 2.598 -9.188 -8.688 1 98.62 101 LEU B C 1
ATOM 2276 O O . LEU B 1 101 ? 2.258 -8 -8.758 1 98.62 101 LEU B O 1
ATOM 2280 N N . GLY B 1 102 ? 3.605 -9.648 -7.945 1 97.81 102 GLY B N 1
ATOM 2281 C CA . GLY B 1 102 ? 4.266 -8.75 -7.012 1 97.81 102 GLY B CA 1
ATOM 2282 C C . GLY B 1 102 ? 5.75 -8.594 -7.277 1 97.81 102 GLY B C 1
ATOM 2283 O O . GLY B 1 102 ? 6.285 -9.203 -8.211 1 97.81 102 GLY B O 1
ATOM 2284 N N . PHE B 1 103 ? 6.383 -7.734 -6.547 1 96.75 103 PHE B N 1
ATOM 2285 C CA . PHE B 1 103 ? 7.82 -7.5 -6.484 1 96.75 103 PHE B CA 1
ATOM 2286 C C . PHE B 1 103 ? 8.211 -6.895 -5.145 1 96.75 103 PHE B C 1
ATOM 2288 O O . PHE B 1 103 ? 8.336 -5.676 -5.02 1 96.75 103 PHE B O 1
ATOM 2295 N N . GLU B 1 104 ? 8.414 -7.703 -4.152 1 94.12 104 GLU B N 1
ATOM 2296 C CA . GLU B 1 104 ? 8.594 -7.32 -2.756 1 94.12 104 GLU B CA 1
ATOM 2297 C C . GLU B 1 104 ? 10.078 -7.184 -2.41 1 94.12 104 GLU B C 1
ATOM 2299 O O . GLU B 1 104 ? 10.938 -7.668 -3.146 1 94.12 104 GLU B O 1
ATOM 2304 N N . PRO B 1 105 ? 10.375 -6.449 -1.314 1 93.5 105 PRO B N 1
ATOM 2305 C CA . PRO B 1 105 ? 11.773 -6.359 -0.902 1 93.5 105 PRO B CA 1
ATOM 2306 C C . PRO B 1 105 ? 12.445 -7.727 -0.774 1 93.5 105 PRO B C 1
ATOM 2308 O O . PRO B 1 105 ? 11.859 -8.648 -0.197 1 93.5 105 PRO B O 1
ATOM 2311 N N . GLY B 1 106 ? 13.617 -7.785 -1.325 1 91.56 106 GLY B N 1
ATOM 2312 C CA . GLY B 1 106 ? 14.352 -9.039 -1.31 1 91.56 106 GLY B CA 1
ATOM 2313 C C . GLY B 1 106 ? 14.211 -9.828 -2.6 1 91.56 106 GLY B C 1
ATOM 2314 O O . GLY B 1 106 ? 15.047 -10.68 -2.904 1 91.56 106 GLY B O 1
ATOM 2315 N N . ASP B 1 107 ? 13.117 -9.625 -3.35 1 94.44 107 ASP B N 1
ATOM 2316 C CA . ASP B 1 107 ? 12.906 -10.328 -4.609 1 94.44 107 ASP B CA 1
ATOM 2317 C C . ASP B 1 107 ? 13.93 -9.898 -5.66 1 94.44 107 ASP B C 1
ATOM 2319 O O . ASP B 1 107 ? 14.375 -8.75 -5.66 1 94.44 107 ASP B O 1
ATOM 2323 N N . ARG B 1 108 ? 14.203 -10.805 -6.527 1 94.31 108 ARG B N 1
ATOM 2324 C CA . ARG B 1 108 ? 15.141 -10.531 -7.613 1 94.31 108 ARG B CA 1
ATOM 2325 C C . ARG B 1 108 ? 14.406 -10.367 -8.938 1 94.31 108 ARG B C 1
ATOM 2327 O O . ARG B 1 108 ? 14.938 -9.758 -9.875 1 94.31 108 ARG B O 1
ATOM 2334 N N . GLU B 1 109 ? 13.25 -10.93 -9.023 1 95 109 GLU B N 1
ATOM 2335 C CA . GLU B 1 109 ? 12.344 -10.883 -10.172 1 95 109 GLU B CA 1
ATOM 2336 C C . GLU B 1 109 ? 10.891 -10.773 -9.727 1 95 109 GLU B C 1
ATOM 2338 O O . GLU B 1 109 ? 10.562 -11.086 -8.578 1 95 109 GLU B O 1
ATOM 2343 N N . PRO B 1 110 ? 10.008 -10.273 -10.695 1 96.88 110 PRO B N 1
ATOM 2344 C CA . PRO B 1 110 ? 8.586 -10.281 -10.352 1 96.88 110 PRO B CA 1
ATOM 2345 C C . PRO B 1 110 ? 8.078 -11.672 -9.953 1 96.88 110 PRO B C 1
ATOM 2347 O O . PRO B 1 110 ? 8.523 -12.672 -10.523 1 96.88 110 PRO B O 1
ATOM 2350 N N . GLU B 1 111 ? 7.129 -11.609 -9.133 1 98 111 GLU B N 1
ATOM 2351 C CA . GLU B 1 111 ? 6.664 -12.852 -8.508 1 98 111 GLU B CA 1
ATOM 2352 C C . GLU B 1 111 ? 5.199 -13.109 -8.836 1 98 111 GLU B C 1
ATOM 2354 O O . GLU B 1 111 ? 4.391 -12.18 -8.875 1 98 111 GLU B O 1
ATOM 2359 N N . LEU B 1 112 ? 4.879 -14.406 -9.07 1 98.44 112 LEU B N 1
ATOM 2360 C CA . LEU B 1 112 ? 3.516 -14.914 -8.945 1 98.44 112 LEU B CA 1
ATOM 2361 C C . LEU B 1 112 ? 3.271 -15.484 -7.551 1 98.44 112 LEU B C 1
ATOM 2363 O O . LEU B 1 112 ? 3.855 -16.5 -7.18 1 98.44 112 LEU B O 1
ATOM 2367 N N . GLY B 1 113 ? 2.434 -14.805 -6.766 1 97.31 113 GLY B N 1
ATOM 2368 C CA . GLY B 1 113 ? 2.08 -15.234 -5.422 1 97.31 113 GLY B CA 1
ATOM 2369 C C . GLY B 1 113 ? 0.622 -15.625 -5.285 1 97.31 113 GLY B C 1
ATOM 2370 O O . GLY B 1 113 ? -0.225 -15.172 -6.055 1 97.31 113 GLY B O 1
ATOM 2371 N N . PHE B 1 114 ? 0.36 -16.484 -4.293 1 94.38 114 PHE B N 1
ATOM 2372 C CA . PHE B 1 114 ? -0.981 -17 -4.062 1 94.38 114 PHE B CA 1
ATOM 2373 C C . PHE B 1 114 ? -1.219 -17.25 -2.576 1 94.38 114 PHE B C 1
ATOM 2375 O O . PHE B 1 114 ? -0.324 -17.703 -1.866 1 94.38 114 PHE B O 1
ATOM 2382 N N . LEU B 1 115 ? -2.285 -16.875 -2.152 1 95.19 115 LEU B N 1
ATOM 2383 C CA . LEU B 1 115 ? -2.773 -17.062 -0.79 1 95.19 115 LEU B CA 1
ATOM 2384 C C . LEU B 1 115 ? -4.234 -17.5 -0.788 1 95.19 115 LEU B C 1
ATOM 2386 O O . LEU B 1 115 ? -5.117 -16.719 -1.162 1 95.19 115 LEU B O 1
ATOM 2390 N N . PHE B 1 116 ? -4.504 -18.703 -0.342 1 95.44 116 PHE B N 1
ATOM 2391 C CA . PHE B 1 116 ? -5.875 -19.203 -0.4 1 95.44 116 PHE B CA 1
ATOM 2392 C C . PHE B 1 116 ? -6.281 -19.828 0.93 1 95.44 116 PHE B C 1
ATOM 2394 O O . PHE B 1 116 ? -5.445 -20.375 1.649 1 95.44 116 PHE B O 1
ATOM 2401 N N . SER B 1 117 ? -7.574 -19.719 1.13 1 93 117 SER B N 1
ATOM 2402 C CA . SER B 1 117 ? -8.156 -20.328 2.322 1 93 117 SER B CA 1
ATOM 2403 C C . SER B 1 117 ? -8.297 -21.828 2.158 1 93 117 SER B C 1
ATOM 2405 O O . SER B 1 117 ? -8.156 -22.359 1.051 1 93 117 SER B O 1
ATOM 2407 N N . GLU B 1 118 ? -8.562 -22.453 3.273 1 90.75 118 GLU B N 1
ATOM 2408 C CA . GLU B 1 118 ? -8.773 -23.891 3.273 1 90.75 118 GLU B CA 1
ATOM 2409 C C . GLU B 1 118 ? -9.961 -24.281 2.395 1 90.75 118 GLU B C 1
ATOM 2411 O O . GLU B 1 118 ? -9.969 -25.344 1.776 1 90.75 118 GLU B O 1
ATOM 2416 N N . ALA B 1 119 ? -10.875 -23.391 2.291 1 87.56 119 ALA B N 1
ATOM 2417 C CA . ALA B 1 119 ? -12.102 -23.641 1.536 1 87.56 119 ALA B CA 1
ATOM 2418 C C . ALA B 1 119 ? -11.805 -23.828 0.052 1 87.56 119 ALA B C 1
ATOM 2420 O O . ALA B 1 119 ? -12.602 -24.422 -0.681 1 87.56 119 ALA B O 1
ATOM 2421 N N . ALA B 1 120 ? -10.664 -23.391 -0.394 1 89.81 120 ALA B N 1
ATOM 2422 C CA . ALA B 1 120 ? -10.32 -23.453 -1.812 1 89.81 120 ALA B CA 1
ATOM 2423 C C . ALA B 1 120 ? -9.516 -24.703 -2.123 1 89.81 120 ALA B C 1
ATOM 2425 O O . ALA B 1 120 ? -9.234 -25 -3.287 1 89.81 120 ALA B O 1
ATOM 2426 N N . GLU B 1 121 ? -9.18 -25.484 -1.137 1 89.81 121 GLU B N 1
ATOM 2427 C CA . GLU B 1 121 ? -8.25 -26.594 -1.322 1 89.81 121 GLU B CA 1
ATOM 2428 C C . GLU B 1 121 ? -8.922 -27.75 -2.051 1 89.81 121 GLU B C 1
ATOM 2430 O O . GLU B 1 121 ? -10.109 -28.031 -1.843 1 89.81 121 GLU B O 1
ATOM 2435 N N . GLY B 1 122 ? -8.133 -28.422 -2.889 1 89.44 122 GLY B N 1
ATOM 2436 C CA . GLY B 1 122 ? -8.531 -29.688 -3.484 1 89.44 122 GLY B CA 1
ATOM 2437 C C . GLY B 1 122 ? -9.531 -29.516 -4.613 1 89.44 122 GLY B C 1
ATOM 2438 O O . GLY B 1 122 ? -10.156 -30.5 -5.043 1 89.44 122 GLY B O 1
ATOM 2439 N N . LYS B 1 123 ? -9.758 -28.281 -5.121 1 92.94 123 LYS B N 1
ATOM 2440 C CA . LYS B 1 123 ? -10.758 -28.031 -6.152 1 92.94 123 LYS B CA 1
ATOM 2441 C C . LYS B 1 123 ? -10.125 -27.453 -7.41 1 92.94 123 LYS B C 1
ATOM 2443 O O . LYS B 1 123 ? -10.828 -27.109 -8.367 1 92.94 123 LYS B O 1
ATOM 2448 N N . GLY B 1 124 ? -8.812 -27.234 -7.391 1 95.69 124 GLY B N 1
ATOM 2449 C CA . GLY B 1 124 ? -8.109 -26.688 -8.539 1 95.69 124 GLY B CA 1
ATOM 2450 C C . GLY B 1 124 ? -8.32 -25.203 -8.711 1 95.69 124 GLY B C 1
ATOM 2451 O O . GLY B 1 124 ? -7.977 -24.625 -9.75 1 95.69 124 GLY B O 1
ATOM 2452 N N . LEU B 1 125 ? -8.914 -24.547 -7.723 1 96.69 125 LEU B N 1
ATOM 2453 C CA . LEU B 1 125 ? -9.266 -23.125 -7.824 1 96.69 125 LEU B CA 1
ATOM 2454 C C . LEU B 1 125 ? -8.023 -22.25 -7.766 1 96.69 125 LEU B C 1
ATOM 2456 O O . LEU B 1 125 ? -7.91 -21.281 -8.508 1 96.69 125 LEU B O 1
ATOM 2460 N N . ALA B 1 126 ? -7.07 -22.609 -6.934 1 97.19 126 ALA B N 1
ATOM 2461 C CA . ALA B 1 126 ? -5.812 -21.859 -6.863 1 97.19 126 ALA B CA 1
ATOM 2462 C C . ALA B 1 126 ? -5.055 -21.953 -8.188 1 97.19 126 ALA B C 1
ATOM 2464 O O . ALA B 1 126 ? -4.504 -20.953 -8.656 1 97.19 126 ALA B O 1
ATOM 2465 N N . HIS B 1 127 ? -5.09 -23.156 -8.719 1 97.62 127 HIS B N 1
ATOM 2466 C CA . HIS B 1 127 ? -4.445 -23.344 -10.016 1 97.62 127 HIS B CA 1
ATOM 2467 C C . HIS B 1 127 ? -5.105 -22.484 -11.086 1 97.62 127 HIS B C 1
ATOM 2469 O O . HIS B 1 127 ? -4.414 -21.812 -11.859 1 97.62 127 HIS B O 1
ATOM 2475 N N . GLU B 1 128 ? -6.418 -22.5 -11.117 1 98.12 128 GLU B N 1
ATOM 2476 C CA . GLU B 1 128 ? -7.184 -21.719 -12.086 1 98.12 128 GLU B CA 1
ATOM 2477 C C . GLU B 1 128 ? -6.891 -20.234 -11.953 1 98.12 128 GLU B C 1
ATOM 2479 O O . GLU B 1 128 ? -6.633 -19.562 -12.953 1 98.12 128 GLU B O 1
ATOM 2484 N N . ALA B 1 129 ? -6.816 -19.688 -10.781 1 98.5 129 ALA B N 1
ATOM 2485 C CA . ALA B 1 129 ? -6.555 -18.281 -10.523 1 98.5 129 ALA B CA 1
ATOM 2486 C C . ALA B 1 129 ? -5.117 -17.906 -10.883 1 98.5 129 ALA B C 1
ATOM 2488 O O . ALA B 1 129 ? -4.879 -16.906 -11.57 1 98.5 129 ALA B O 1
ATOM 2489 N N . ALA B 1 130 ? -4.164 -18.719 -10.422 1 98.06 130 ALA B N 1
ATOM 2490 C CA . ALA B 1 130 ? -2.748 -18.453 -10.664 1 98.06 130 ALA B CA 1
ATOM 2491 C C . ALA B 1 130 ? -2.432 -18.5 -12.156 1 98.06 130 ALA B C 1
ATOM 2493 O O . ALA B 1 130 ? -1.643 -17.688 -12.656 1 98.06 130 ALA B O 1
ATOM 2494 N N . ASN B 1 131 ? -3.055 -19.422 -12.82 1 97.88 131 ASN B N 1
ATOM 2495 C CA . ASN B 1 131 ? -2.85 -19.516 -14.266 1 97.88 131 ASN B CA 1
ATOM 2496 C C . ASN B 1 131 ? -3.369 -18.266 -14.984 1 97.88 131 ASN B C 1
ATOM 2498 O O . ASN B 1 131 ? -2.748 -17.797 -15.938 1 97.88 131 ASN B O 1
ATOM 2502 N N . ALA B 1 132 ? -4.477 -17.797 -14.586 1 98.38 132 ALA B N 1
ATOM 2503 C CA . ALA B 1 132 ? -5.035 -16.594 -15.18 1 98.38 132 ALA B CA 1
ATOM 2504 C C . ALA B 1 132 ? -4.113 -15.398 -14.961 1 98.38 132 ALA B C 1
ATOM 2506 O O . ALA B 1 132 ? -3.869 -14.617 -15.883 1 98.38 132 ALA B O 1
ATOM 2507 N N . ALA B 1 133 ? -3.568 -15.258 -13.758 1 98.5 133 ALA B N 1
ATOM 2508 C CA . ALA B 1 133 ? -2.635 -14.172 -13.453 1 98.5 133 ALA B CA 1
ATOM 2509 C C . ALA B 1 133 ? -1.349 -14.32 -14.266 1 98.5 133 ALA B C 1
ATOM 2511 O O . ALA B 1 133 ? -0.821 -13.328 -14.781 1 98.5 133 ALA B O 1
ATOM 2512 N N . ARG B 1 134 ? -0.879 -15.516 -14.328 1 98.06 134 ARG B N 1
ATOM 2513 C CA . ARG B 1 134 ? 0.316 -15.797 -15.117 1 98.06 134 ARG B CA 1
ATOM 2514 C C . ARG B 1 134 ? 0.115 -15.414 -16.578 1 98.06 134 ARG B C 1
ATOM 25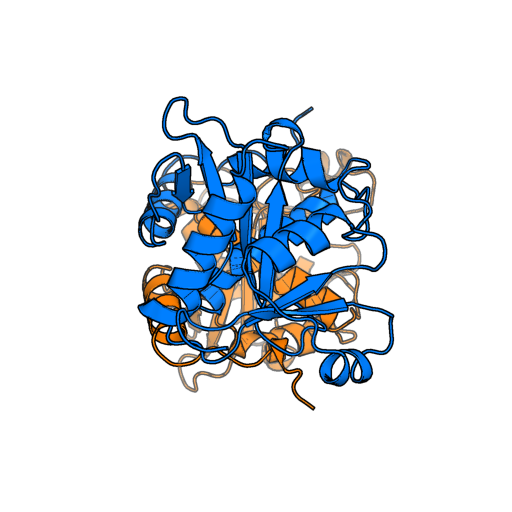16 O O . ARG B 1 134 ? 0.989 -14.797 -17.188 1 98.06 134 ARG B O 1
ATOM 2523 N N . SER B 1 135 ? -1.005 -15.789 -17.125 1 97.38 135 SER B N 1
ATOM 2524 C CA . SER B 1 135 ? -1.332 -15.445 -18.5 1 97.38 135 SER B CA 1
ATOM 2525 C C . SER B 1 135 ? -1.385 -13.93 -18.703 1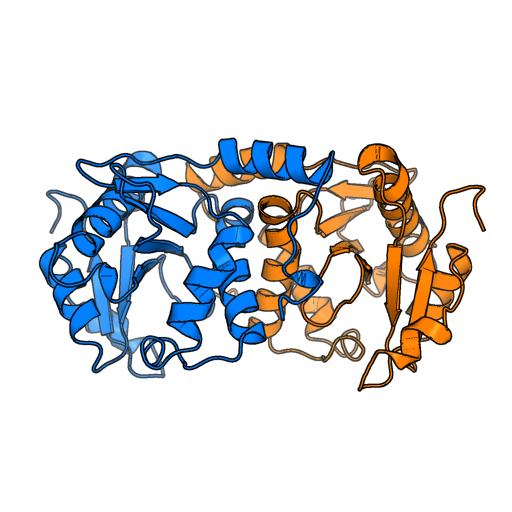 97.38 135 SER B C 1
ATOM 2527 O O . SER B 1 135 ? -0.946 -13.414 -19.734 1 97.38 135 SER B O 1
ATOM 2529 N N . HIS B 1 136 ? -1.904 -13.281 -17.734 1 98.12 136 HIS B N 1
ATOM 2530 C CA . HIS B 1 136 ? -1.92 -11.828 -17.766 1 98.12 136 HIS B CA 1
ATOM 2531 C C . HIS B 1 136 ? -0.503 -11.258 -17.797 1 98.12 136 HIS B C 1
ATOM 2533 O O . HIS B 1 136 ? -0.209 -10.344 -18.578 1 98.12 136 HIS B O 1
ATOM 2539 N N . ALA B 1 137 ? 0.388 -11.781 -16.984 1 98 137 ALA B N 1
ATOM 2540 C CA . ALA B 1 137 ? 1.771 -11.32 -16.891 1 98 137 ALA B CA 1
ATOM 2541 C C . ALA B 1 137 ? 2.479 -11.453 -18.234 1 98 137 ALA B C 1
ATOM 2543 O O . ALA B 1 137 ? 3.098 -10.5 -18.719 1 98 137 ALA B O 1
ATOM 2544 N N . PHE B 1 138 ? 2.309 -12.555 -18.875 1 97.25 138 PHE B N 1
ATOM 2545 C CA . PHE B 1 138 ? 3.027 -12.836 -20.109 1 97.25 138 PHE B CA 1
ATOM 2546 C C . PHE B 1 138 ? 2.326 -12.188 -21.312 1 97.25 138 PHE B C 1
ATOM 2548 O O . PHE B 1 138 ? 2.975 -11.805 -22.281 1 97.25 138 PHE B O 1
ATOM 2555 N N . GLY B 1 139 ? 1.03 -12.086 -21.281 1 96.56 139 GLY B N 1
ATOM 2556 C CA . GLY B 1 139 ? 0.271 -11.484 -22.375 1 96.56 139 GLY B CA 1
ATOM 2557 C C . GLY B 1 139 ? 0.162 -9.977 -22.266 1 96.56 139 GLY B C 1
ATOM 2558 O O . GLY B 1 139 ? 0.946 -9.25 -22.891 1 96.56 139 GLY B O 1
ATOM 2559 N N . ALA B 1 140 ? -0.693 -9.539 -21.406 1 97.12 140 ALA B N 1
ATOM 2560 C CA . ALA B 1 140 ? -1.041 -8.125 -21.312 1 97.12 140 ALA B CA 1
ATOM 2561 C C . ALA B 1 140 ? 0.16 -7.301 -20.859 1 97.12 140 ALA B C 1
ATOM 2563 O O . ALA B 1 140 ? 0.346 -6.168 -21.312 1 97.12 140 ALA B O 1
ATOM 2564 N N . LEU B 1 141 ? 0.991 -7.844 -19.984 1 97.38 141 LEU B N 1
ATOM 2565 C CA . LEU B 1 141 ? 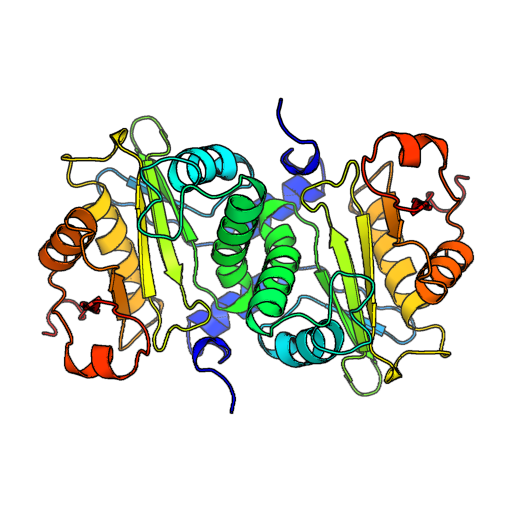2.107 -7.066 -19.453 1 97.38 141 LEU B CA 1
ATOM 2566 C C . LEU B 1 141 ? 3.371 -7.305 -20.266 1 97.38 141 LEU B C 1
ATOM 2568 O O . LEU B 1 141 ? 4.336 -6.547 -20.172 1 97.38 141 LEU B O 1
ATOM 2572 N N . GLY B 1 142 ? 3.445 -8.383 -20.969 1 96.31 142 GLY B N 1
ATOM 2573 C CA . GLY B 1 142 ? 4.574 -8.672 -21.828 1 96.31 142 GLY B CA 1
ATOM 2574 C C . GLY B 1 142 ? 5.828 -9.062 -21.062 1 96.31 142 GLY B C 1
ATOM 2575 O O . GLY B 1 142 ? 6.945 -8.781 -21.516 1 96.31 142 GLY B O 1
ATOM 2576 N N . TRP B 1 143 ? 5.672 -9.633 -19.922 1 96.31 143 TRP B N 1
ATOM 2577 C CA . TRP B 1 143 ? 6.84 -10.016 -19.125 1 96.31 143 TRP B CA 1
ATOM 2578 C C . TRP B 1 143 ? 7.594 -11.156 -19.797 1 96.31 143 TRP B C 1
ATOM 2580 O O . TRP B 1 143 ? 6.988 -12.031 -20.422 1 96.31 143 TRP B O 1
ATOM 2590 N N . ASP B 1 144 ? 8.891 -11.133 -19.5 1 93.25 144 ASP B N 1
ATOM 2591 C CA . ASP B 1 144 ? 9.75 -12.188 -20.031 1 93.25 144 ASP B CA 1
ATOM 2592 C C . ASP B 1 144 ? 10.023 -13.25 -18.969 1 93.25 144 ASP B C 1
ATOM 2594 O O . ASP B 1 144 ? 10.383 -14.391 -19.297 1 93.25 144 ASP B O 1
ATOM 2598 N N . THR B 1 145 ? 9.914 -12.828 -17.75 1 93.12 145 THR B N 1
ATOM 2599 C CA . THR B 1 145 ? 10.219 -13.734 -16.641 1 93.12 145 THR B CA 1
ATOM 2600 C C . THR B 1 145 ? 9.219 -13.562 -15.508 1 93.12 145 THR B C 1
ATOM 2602 O O . THR B 1 145 ? 8.617 -12.5 -15.359 1 93.12 145 THR B O 1
ATOM 2605 N N . LEU B 1 146 ? 8.977 -14.602 -14.906 1 97.56 146 LEU B N 1
ATOM 2606 C CA . LEU B 1 146 ? 8.125 -14.648 -13.727 1 97.56 146 LEU B CA 1
ATOM 2607 C C . LEU B 1 146 ? 8.453 -15.859 -12.859 1 97.56 146 LEU B C 1
ATOM 2609 O O . LEU B 1 146 ? 8.656 -16.953 -13.383 1 97.56 146 LEU B O 1
ATOM 2613 N N . VAL B 1 147 ? 8.609 -15.578 -11.562 1 98.25 147 VAL B N 1
ATOM 2614 C CA . VAL B 1 147 ? 8.969 -16.688 -10.688 1 98.25 147 VAL B CA 1
ATOM 2615 C C . VAL B 1 147 ? 8.016 -16.719 -9.492 1 98.25 147 VAL B C 1
ATOM 2617 O O . VAL B 1 147 ? 7.305 -15.75 -9.227 1 98.25 147 VAL B O 1
ATOM 2620 N N . SER B 1 148 ? 7.918 -17.844 -8.82 1 98.25 148 SER B N 1
ATOM 2621 C CA . SER B 1 148 ? 7.375 -17.984 -7.473 1 98.25 148 SER B CA 1
ATOM 2622 C C . SER B 1 148 ? 8.469 -18.312 -6.465 1 98.25 148 SER B C 1
ATOM 2624 O O . SER B 1 148 ? 9.289 -19.203 -6.703 1 98.25 148 SER B O 1
ATOM 2626 N N . TYR B 1 149 ? 8.531 -17.547 -5.418 1 97.25 149 TYR B N 1
ATOM 2627 C CA . TYR B 1 149 ? 9.414 -17.844 -4.289 1 97.25 149 TYR B CA 1
ATOM 2628 C C . TYR B 1 149 ? 8.672 -18.641 -3.225 1 97.25 149 TYR B C 1
ATOM 2630 O O . TYR B 1 149 ? 7.664 -18.188 -2.682 1 97.25 149 TYR B O 1
ATOM 2638 N N . ILE B 1 150 ? 9.188 -19.859 -2.914 1 96.56 150 ILE B N 1
ATOM 2639 C CA . ILE B 1 150 ? 8.477 -20.766 -2.025 1 96.56 150 ILE B CA 1
ATOM 2640 C C . ILE B 1 150 ? 9.398 -21.203 -0.882 1 96.56 150 ILE B C 1
ATOM 2642 O O . ILE B 1 150 ? 10.547 -21.578 -1.112 1 96.56 150 ILE B O 1
ATOM 2646 N N . VAL B 1 151 ? 8.867 -21.047 0.307 1 94.19 151 VAL B N 1
ATOM 2647 C CA . VAL B 1 151 ? 9.617 -21.516 1.469 1 94.19 151 VAL B CA 1
ATOM 2648 C C . VAL B 1 151 ? 9.719 -23.031 1.441 1 94.19 151 VAL B C 1
ATOM 2650 O O . VAL B 1 151 ? 8.75 -23.719 1.104 1 94.19 151 VAL B O 1
ATOM 2653 N N . ASP B 1 152 ? 10.875 -23.516 1.896 1 91.75 152 ASP B N 1
ATOM 2654 C CA . ASP B 1 152 ? 11.055 -24.953 1.959 1 91.75 152 ASP B CA 1
ATOM 2655 C C . ASP B 1 152 ? 10.055 -25.609 2.916 1 91.75 152 ASP B C 1
ATOM 2657 O O . ASP B 1 152 ? 9.82 -25.094 4.012 1 91.75 152 ASP B O 1
ATOM 2661 N N . GLY B 1 153 ? 9.398 -26.672 2.479 1 92.69 153 GLY B N 1
ATOM 2662 C CA . GLY B 1 153 ? 8.406 -27.359 3.291 1 92.69 153 GLY B CA 1
ATOM 2663 C C . GLY B 1 153 ? 6.98 -27 2.926 1 92.69 153 GLY B C 1
ATOM 2664 O O . GLY B 1 153 ? 6.039 -27.656 3.381 1 92.69 153 GLY B O 1
ATOM 2665 N N . ASN B 1 154 ? 6.84 -25.969 2.15 1 94.06 154 ASN B N 1
ATOM 2666 C CA . ASN B 1 154 ? 5.504 -25.625 1.673 1 94.06 154 ASN B CA 1
ATOM 2667 C C . ASN B 1 154 ? 5.105 -26.469 0.468 1 94.06 154 ASN B C 1
ATOM 2669 O O . ASN B 1 154 ? 5.02 -25.969 -0.652 1 94.06 154 ASN B O 1
ATOM 2673 N N . ASP B 1 155 ? 4.66 -27.656 0.777 1 93.88 155 ASP B N 1
ATOM 2674 C CA . ASP B 1 155 ? 4.402 -28.656 -0.259 1 93.88 155 ASP B CA 1
ATOM 2675 C C . ASP B 1 155 ? 3.219 -28.234 -1.134 1 93.88 155 ASP B C 1
ATOM 2677 O O . ASP B 1 155 ? 3.193 -28.531 -2.33 1 93.88 155 ASP B O 1
ATOM 2681 N N . ARG B 1 156 ? 2.297 -27.594 -0.567 1 92.31 156 ARG B N 1
ATOM 2682 C CA . ARG B 1 156 ? 1.124 -27.156 -1.323 1 92.31 156 ARG B CA 1
ATOM 2683 C C . ARG B 1 156 ? 1.509 -26.172 -2.414 1 92.31 156 ARG B C 1
ATOM 2685 O O . ARG B 1 156 ? 1.048 -26.281 -3.551 1 92.31 156 ARG B O 1
ATOM 2692 N N . SER B 1 157 ? 2.363 -25.219 -2.098 1 94.88 157 SER B N 1
ATOM 2693 C CA . SER B 1 157 ? 2.803 -24.234 -3.076 1 94.88 157 SER B CA 1
ATOM 2694 C C . SER B 1 157 ? 3.695 -24.859 -4.141 1 94.88 157 SER B C 1
ATOM 2696 O O . SER B 1 157 ? 3.613 -24.516 -5.316 1 94.88 157 SER B O 1
ATOM 2698 N N . VAL B 1 158 ? 4.496 -25.797 -3.678 1 96.06 158 VAL B N 1
ATOM 2699 C CA . VAL B 1 158 ? 5.348 -26.516 -4.617 1 96.06 158 VAL B CA 1
ATOM 2700 C C . VAL B 1 158 ? 4.484 -27.281 -5.625 1 96.06 158 VAL B C 1
ATOM 2702 O O . VAL B 1 158 ? 4.703 -27.172 -6.836 1 96.06 158 VAL B O 1
ATOM 2705 N N . ARG B 1 159 ? 3.502 -27.984 -5.137 1 95.56 159 ARG B N 1
ATOM 2706 C CA . ARG B 1 159 ? 2.611 -28.734 -6.008 1 95.56 159 ARG B CA 1
ATOM 2707 C C . ARG B 1 159 ? 1.883 -27.828 -6.984 1 95.56 159 ARG B C 1
ATOM 2709 O O . ARG B 1 159 ? 1.714 -28.156 -8.156 1 95.56 159 ARG B O 1
ATOM 2716 N N . LEU B 1 160 ? 1.438 -26.672 -6.531 1 95.94 160 LEU B N 1
ATOM 2717 C CA . LEU B 1 160 ? 0.759 -25.703 -7.391 1 95.94 160 LEU B CA 1
ATOM 2718 C C . LEU B 1 160 ? 1.694 -25.203 -8.484 1 95.94 160 LEU B C 1
ATOM 2720 O O . LEU B 1 160 ? 1.312 -25.141 -9.656 1 95.94 160 LEU B O 1
ATOM 2724 N N . ALA B 1 161 ? 2.939 -24.844 -8.109 1 96.75 161 ALA B N 1
ATOM 2725 C CA . ALA B 1 161 ? 3.918 -24.375 -9.094 1 96.75 161 ALA B CA 1
ATOM 2726 C C . ALA B 1 161 ? 4.176 -25.453 -10.156 1 96.75 161 ALA B C 1
ATOM 2728 O O . ALA B 1 161 ? 4.215 -25.141 -11.352 1 96.75 161 ALA B O 1
ATOM 2729 N N . ASP B 1 162 ? 4.273 -26.688 -9.672 1 95.81 162 ASP B N 1
ATOM 2730 C CA . ASP B 1 162 ? 4.484 -27.812 -10.594 1 95.81 162 ASP B CA 1
ATOM 2731 C C . ASP B 1 162 ? 3.299 -27.969 -11.547 1 95.81 162 ASP B C 1
ATOM 2733 O O . ASP B 1 162 ? 3.484 -28.141 -12.75 1 95.81 162 ASP B O 1
ATOM 2737 N N . ARG B 1 163 ? 2.133 -27.906 -11.016 1 95.69 163 ARG B N 1
ATOM 2738 C CA . ARG B 1 163 ? 0.926 -28.062 -11.82 1 95.69 163 ARG B CA 1
ATOM 2739 C C . ARG B 1 163 ? 0.808 -26.938 -12.852 1 95.69 163 ARG B C 1
ATOM 2741 O O . ARG B 1 163 ? 0.253 -27.141 -13.93 1 95.69 163 ARG B O 1
ATOM 2748 N N . LEU B 1 164 ? 1.335 -25.781 -12.539 1 96.31 164 LEU B N 1
ATOM 2749 C CA . LEU B 1 164 ? 1.316 -24.641 -13.438 1 96.31 164 LEU B CA 1
ATOM 2750 C C . LEU B 1 164 ? 2.363 -24.781 -14.539 1 96.31 164 LEU B C 1
ATOM 2752 O O . LEU B 1 164 ? 2.418 -23.984 -15.469 1 96.31 164 LEU B O 1
ATOM 2756 N N . GLY B 1 165 ? 3.221 -25.797 -14.391 1 95.88 165 GLY B N 1
ATOM 2757 C CA . GLY B 1 165 ? 4.254 -26.031 -15.391 1 95.88 165 GLY B CA 1
ATOM 2758 C C . GLY B 1 165 ? 5.535 -25.266 -15.117 1 95.88 165 GLY B C 1
ATOM 2759 O O . GLY B 1 165 ? 6.391 -25.141 -15.992 1 95.88 165 GLY B O 1
ATOM 2760 N N . ALA B 1 166 ? 5.66 -24.734 -13.891 1 97.38 166 ALA B N 1
ATOM 2761 C CA . ALA B 1 166 ? 6.898 -24.047 -13.516 1 97.38 166 ALA B CA 1
ATOM 2762 C C . ALA B 1 166 ? 8.016 -25.062 -13.258 1 97.38 166 ALA B C 1
ATOM 2764 O O . ALA B 1 166 ? 7.75 -26.234 -13.008 1 97.38 166 ALA B O 1
ATOM 2765 N N . THR B 1 167 ? 9.266 -24.578 -13.352 1 96.81 167 THR B N 1
ATOM 2766 C CA . THR B 1 167 ? 10.43 -25.422 -13.109 1 96.81 167 THR B CA 1
ATOM 2767 C C . THR B 1 167 ? 11.32 -24.812 -12.031 1 96.81 167 THR B C 1
ATOM 2769 O O . THR B 1 167 ? 11.531 -23.594 -12.008 1 96.81 167 THR B O 1
ATOM 2772 N N . ARG B 1 168 ? 11.797 -25.719 -11.219 1 97.44 168 ARG B N 1
ATOM 2773 C CA . ARG B 1 168 ? 12.68 -25.219 -10.172 1 97.44 168 ARG B CA 1
ATOM 2774 C C . ARG B 1 168 ? 13.977 -24.688 -10.758 1 97.44 168 ARG B C 1
ATOM 2776 O O . ARG B 1 168 ? 14.617 -25.344 -11.578 1 97.44 168 ARG B O 1
ATOM 2783 N N . ASP B 1 169 ? 14.281 -23.5 -10.406 1 97.44 169 ASP B N 1
ATOM 2784 C CA . ASP B 1 169 ? 15.484 -22.812 -10.859 1 97.44 169 ASP B CA 1
ATOM 2785 C C . ASP B 1 169 ? 16.531 -22.75 -9.758 1 97.44 169 ASP B C 1
ATOM 2787 O O . ASP B 1 169 ? 16.719 -21.719 -9.102 1 97.44 169 ASP B O 1
ATOM 2791 N N . ARG B 1 170 ? 17.359 -23.797 -9.586 1 96.44 170 ARG B N 1
ATOM 2792 C CA . ARG B 1 170 ? 18.328 -23.953 -8.516 1 96.44 170 ARG B CA 1
ATOM 2793 C C . ARG B 1 170 ? 19.438 -22.906 -8.648 1 96.44 170 ARG B C 1
ATOM 2795 O O . ARG B 1 170 ? 19.984 -22.453 -7.645 1 96.44 170 ARG B O 1
ATOM 2802 N N . ALA B 1 171 ? 19.688 -22.562 -9.844 1 96.06 171 ALA B N 1
ATOM 2803 C CA . ALA B 1 171 ? 20.75 -21.594 -10.078 1 96.06 171 ALA B CA 1
ATOM 2804 C C . ALA B 1 171 ? 20.391 -20.234 -9.461 1 96.06 171 ALA B C 1
ATOM 2806 O O . ALA B 1 171 ? 21.266 -19.547 -8.922 1 96.06 171 ALA B O 1
ATOM 2807 N N . SER B 1 172 ? 19.109 -19.875 -9.562 1 95.81 172 SER B N 1
ATOM 2808 C CA . SER B 1 172 ? 18.672 -18.609 -9.008 1 95.81 172 SER B CA 1
ATOM 2809 C C . SER B 1 172 ? 18.609 -18.656 -7.484 1 95.81 172 SER B C 1
ATOM 2811 O O . SER B 1 172 ? 18.672 -17.625 -6.82 1 95.81 172 SER B O 1
ATOM 2813 N N . GLU B 1 173 ? 18.469 -19.828 -6.91 1 96.56 173 GLU B N 1
ATOM 2814 C CA . GLU B 1 173 ? 18.375 -19.984 -5.461 1 96.56 173 GLU B CA 1
ATOM 2815 C C . GLU B 1 173 ? 19.672 -19.594 -4.766 1 96.56 173 GLU B C 1
ATOM 2817 O O . GLU B 1 173 ? 19.656 -19.172 -3.607 1 96.56 173 GLU B O 1
ATOM 2822 N N . VAL B 1 174 ? 20.75 -19.609 -5.465 1 93 174 VAL B N 1
ATOM 2823 C CA . VAL B 1 174 ? 22.078 -19.375 -4.906 1 93 174 VAL B CA 1
ATOM 2824 C C . VAL B 1 174 ? 22.234 -17.891 -4.547 1 93 174 VAL B C 1
ATOM 2826 O O . VAL B 1 174 ? 23.031 -17.547 -3.686 1 93 174 VAL B O 1
ATOM 2829 N N . ALA B 1 175 ? 21.453 -17.078 -5.18 1 89.19 175 ALA B N 1
ATOM 2830 C CA . ALA B 1 175 ? 21.562 -15.633 -5.004 1 89.19 175 ALA B CA 1
ATOM 2831 C C . ALA B 1 175 ? 20.984 -15.195 -3.664 1 89.19 175 ALA B C 1
ATOM 2833 O O . ALA B 1 175 ? 21.109 -14.031 -3.271 1 89.19 175 ALA B O 1
ATOM 2834 N N . PHE B 1 176 ? 20.375 -16.156 -2.941 1 92.75 176 PHE B N 1
ATOM 2835 C CA . PHE B 1 176 ? 19.703 -15.805 -1.692 1 92.75 176 PHE B CA 1
ATOM 2836 C C . PHE B 1 176 ? 20.531 -16.281 -0.495 1 92.75 176 PHE B C 1
ATOM 2838 O O . PHE B 1 176 ? 21.125 -17.359 -0.527 1 92.75 176 PHE B O 1
ATOM 2845 N N . ASP B 1 177 ? 20.453 -15.383 0.48 1 87.75 177 ASP B N 1
ATOM 2846 C CA . ASP B 1 177 ? 21.141 -15.75 1.711 1 87.75 177 ASP B CA 1
ATOM 2847 C C . ASP B 1 177 ? 20.359 -16.797 2.486 1 87.75 177 ASP B C 1
ATOM 2849 O O . ASP B 1 177 ? 20.938 -17.734 3.049 1 87.75 177 ASP B O 1
ATOM 2853 N N . ASP B 1 178 ? 19.078 -16.672 2.49 1 86.88 178 ASP B N 1
ATOM 2854 C CA . ASP B 1 178 ? 18.219 -17.625 3.164 1 86.88 178 ASP B CA 1
ATOM 2855 C C . ASP B 1 178 ? 17.625 -18.625 2.172 1 86.88 178 ASP B C 1
ATOM 2857 O O . ASP B 1 178 ? 17.391 -18.281 1.009 1 86.88 178 ASP B O 1
ATOM 2861 N N . PRO B 1 179 ? 17.453 -19.797 2.75 1 90.5 179 PRO B N 1
ATOM 2862 C CA . PRO B 1 179 ? 16.922 -20.812 1.854 1 90.5 179 PRO B CA 1
ATOM 2863 C C . PRO B 1 179 ? 15.531 -20.453 1.312 1 90.5 179 PRO B C 1
ATOM 2865 O O . PRO B 1 179 ? 14.648 -20.062 2.078 1 90.5 179 PRO B O 1
ATOM 2868 N N . VAL B 1 180 ? 15.422 -20.5 -0.026 1 95.31 180 VAL B N 1
ATOM 2869 C CA . VAL B 1 180 ? 14.164 -20.281 -0.735 1 95.31 180 VAL B CA 1
ATOM 2870 C C . VAL B 1 180 ? 14.164 -21.094 -2.029 1 95.31 180 VAL B C 1
ATOM 2872 O O . VAL B 1 180 ? 15.188 -21.203 -2.707 1 95.31 180 VAL B O 1
ATOM 2875 N N . LEU B 1 181 ? 13.07 -21.75 -2.32 1 97.62 181 LEU B N 1
ATOM 2876 C CA . LEU B 1 181 ? 12.891 -22.406 -3.615 1 97.62 181 LEU B CA 1
ATOM 2877 C C . LEU B 1 181 ? 12.398 -21.406 -4.66 1 97.62 181 LEU B C 1
ATOM 2879 O O . LEU B 1 181 ? 11.492 -20.625 -4.391 1 97.62 181 LEU B O 1
ATOM 2883 N N . VAL B 1 182 ? 13.062 -21.422 -5.805 1 98.19 182 VAL B N 1
ATOM 2884 C CA . VAL B 1 182 ? 12.648 -20.562 -6.898 1 98.19 182 VAL B CA 1
ATOM 2885 C C . VAL B 1 182 ? 12.047 -21.391 -8.023 1 98.19 182 VAL B C 1
ATOM 2887 O O . VAL B 1 182 ? 12.719 -22.25 -8.594 1 98.19 182 VAL B O 1
ATOM 2890 N N . TYR B 1 183 ? 10.742 -21.156 -8.273 1 98.31 183 TYR B N 1
ATOM 2891 C CA . TYR B 1 183 ? 10.07 -21.797 -9.391 1 98.31 183 TYR B CA 1
ATOM 2892 C C . TYR B 1 183 ? 9.828 -20.812 -10.523 1 98.31 183 TYR B C 1
ATOM 2894 O O . TYR B 1 183 ? 9.102 -19.828 -10.344 1 98.31 183 TYR B O 1
ATOM 2902 N N . ARG B 1 184 ? 10.406 -21.094 -11.672 1 98.06 184 ARG B N 1
ATOM 2903 C CA . ARG B 1 184 ? 10.32 -20.203 -12.82 1 98.06 184 ARG B CA 1
ATOM 2904 C C . ARG B 1 184 ? 9.141 -20.578 -13.719 1 98.06 184 ARG B C 1
ATOM 2906 O O . ARG B 1 184 ? 8.961 -21.75 -14.055 1 98.06 184 ARG B O 1
ATOM 2913 N N . HIS B 1 185 ? 8.367 -19.578 -14.023 1 97.81 185 HIS B N 1
ATOM 2914 C CA . HIS B 1 185 ? 7.227 -19.734 -14.922 1 97.81 185 HIS B CA 1
ATOM 2915 C C . HIS B 1 185 ? 7.594 -19.359 -16.344 1 97.81 185 HIS B C 1
ATOM 2917 O O . HIS B 1 185 ? 8.352 -18.406 -16.562 1 97.81 185 HIS B O 1
ATOM 2923 N N . TYR B 1 186 ? 7 -20.047 -17.281 1 90.94 186 TYR B N 1
ATOM 2924 C CA . TYR B 1 186 ? 7.27 -19.781 -18.688 1 90.94 186 TYR B CA 1
ATOM 2925 C C . TYR B 1 186 ? 5.98 -19.469 -19.438 1 90.94 186 TYR B C 1
ATOM 2927 O O . TYR B 1 186 ? 4.902 -19.922 -19.047 1 90.94 186 TYR B O 1
ATOM 2935 N N . ARG B 1 187 ? 6.262 -18.688 -20.484 1 88 187 ARG B N 1
ATOM 2936 C CA . ARG B 1 187 ? 5.141 -18.438 -21.391 1 88 187 ARG B CA 1
ATOM 2937 C C . ARG B 1 187 ? 4.641 -19.719 -22.016 1 88 187 ARG B C 1
ATOM 2939 O O . ARG B 1 187 ? 5.422 -20.656 -22.234 1 88 187 ARG B O 1
ATOM 2946 N N . GLU B 1 188 ? 3.238 -19.672 -22.141 1 75.19 188 GLU B N 1
ATOM 2947 C CA . GLU B 1 188 ? 2.695 -20.844 -22.797 1 75.19 188 GLU B CA 1
ATOM 2948 C C . GLU B 1 188 ? 3.457 -21.156 -24.094 1 75.19 188 GLU B C 1
ATOM 2950 O O . GLU B 1 188 ? 3.688 -20.266 -24.906 1 75.19 188 GLU B O 1
ATOM 2955 N N . GLY B 1 189 ? 3.834 -22.328 -24.125 1 64.25 189 GLY B N 1
ATOM 2956 C CA . GLY B 1 189 ? 4.566 -22.812 -25.281 1 64.25 189 GLY B CA 1
ATOM 2957 C C . GLY B 1 189 ? 6.07 -22.656 -25.141 1 64.25 189 GLY B C 1
ATOM 2958 O O . GLY B 1 189 ? 6.832 -23.141 -25.984 1 64.25 189 GLY B O 1
ATOM 2959 N N . ARG B 1 190 ? 6.434 -21.766 -24.219 1 65 190 ARG B N 1
ATOM 2960 C CA . ARG B 1 190 ? 7.867 -21.578 -24 1 65 190 ARG B CA 1
ATOM 2961 C C . ARG B 1 190 ? 8.328 -22.281 -22.734 1 65 190 ARG B C 1
ATOM 2963 O O . ARG B 1 190 ? 7.582 -22.359 -21.75 1 65 190 ARG B O 1
ATOM 2970 N N . THR B 1 191 ? 9.273 -23.391 -22.891 1 58.78 191 THR B N 1
ATOM 2971 C CA . THR B 1 191 ? 9.836 -24 -21.688 1 58.78 191 THR B CA 1
ATOM 2972 C C . THR B 1 191 ? 11.312 -23.641 -21.531 1 58.78 191 THR B C 1
ATOM 2974 O O . THR B 1 191 ? 11.992 -23.406 -22.531 1 58.78 191 THR B O 1
#

Sequence (382 aa):
MIHAWEQPSTGPAAAFAASLAAMIPVIETARLRLRAPHIGDFDDWAAIECSERGRYIGGPMSREDAWRDFTQATATWLLRGHGLWTVEDKADRVLLGFVLLGFEPGDREPELGFLFSEAAEGKGLAHEAANAARSHAFGALGWDTLVSYIVDGNDRSVRLADRLGATRDRASEVAFDDPVLVYRHYREGRTMIHAWEQPSTGPAAAFAASLAAMIPVIETARLRLRAPHIGDFDDWAAIECSERGRYIGGPMSREDAWRDFTQATATWLLRGHGLWTVEDKADRVLLGFVLLGFEPGDREPELGFLFSEAAEGKGLAHEAANAARSHAFGALGWDTLVSYIVDGNDRSVRLADRLGATRDRASEVAFDDPVLVYRHYREGRT

Nearest PDB structures (foldseek):
  2fsr-assembly1_A  TM=9.394E-01  e=1.456E-14  Agrobacterium fabrum str. C58
  3fbu-assembly2_A  TM=7.705E-01  e=1.372E-08  Bacillus anthracis str. Sterne
  3fbu-assembly2_B-2  TM=7.489E-01  e=2.975E-08  Bacillus anthracis str. Sterne
  2vzz-assembly1_D  TM=6.729E-01  e=1.318E-07  Mycobacterium tuberculosis H37Rv
  6c37-assembly1_A  TM=7.106E-01  e=9.406E-07  Mycolicibacterium smegmatis MC2 155

Secondary structure (DSSP, 8-state):
---GGGSPP-HHHHHHHHHHHTTSPPEE-SSEEEE---GGGHHHHHHHHTSGGGGGGT-SPPHHHHHHHHHHHHHHHHHHS--EEEEEETTT--EEEEEEEE--TT-SS-EEEEEE-GGGTTTTHHHHHHHHHHHHHHTTS--S-EEEEE-TT-HHHHHHHHHTT-EE-HHHHTT-SS--EEEEE--TT--/---GGGSPP-HHHHHHHHHHHTTSPPEE-SSEEEE---GGGHHHHHHHHTSGGGGGGT-SPPHHHHHHHHHHHHHHHHHHS--EEEEEETTT--EEEEEEEE--TT-SS-EEEEEE-GGGTTTTHHHHHHHHHHHHHHTTS--S-EEEEE-TT-HHHHHHHHHTT-EE-HHHHTT-SS--EEEEE--TT--

Solvent-accessible surface area (backbone atoms only — not comparable to full-atom values): 20463 Å² total; per-residue (Å²): 133,86,54,64,45,63,56,72,51,60,69,52,18,30,53,44,8,50,56,54,36,67,68,44,76,69,48,74,56,98,62,37,37,32,29,49,59,49,49,79,50,46,63,62,52,34,60,38,32,46,27,76,82,14,46,73,77,74,28,56,35,54,67,64,57,36,46,40,52,53,23,36,42,49,18,29,31,48,43,32,33,39,28,43,26,33,29,22,34,62,88,77,61,46,79,40,35,34,35,26,46,43,54,50,85,88,38,83,56,45,29,58,44,76,48,68,43,78,89,36,60,96,68,58,48,62,55,54,52,47,49,53,53,50,49,40,40,44,57,74,44,56,46,90,67,37,28,29,81,40,46,83,85,45,58,68,60,50,52,46,40,48,74,72,64,29,42,78,35,67,77,66,31,67,79,43,92,59,88,47,43,34,33,38,45,58,50,89,92,48,129,133,84,54,62,46,63,56,71,50,58,69,50,19,31,53,46,10,50,56,53,35,68,67,44,76,68,47,74,58,99,60,36,36,31,29,50,60,49,49,80,49,44,62,62,52,35,59,37,32,46,27,75,81,14,45,75,77,74,28,55,34,54,68,65,57,36,47,41,52,53,22,36,43,48,18,28,32,48,44,32,34,39,28,43,28,34,31,23,34,62,88,78,61,46,79,39,35,36,37,27,46,42,53,49,87,88,36,82,57,46,26,55,45,76,49,66,41,78,88,36,60,95,69,58,48,62,54,55,52,48,50,52,52,50,49,41,40,44,56,76,43,56,47,88,66,36,29,29,83,39,44,82,86,44,57,68,59,51,52,47,41,48,74,72,64,30,42,79,35,68,76,66,30,66,81,44,92,59,88,46,44,34,31,38,45,58,51,90,93,48,130

Organism: NCBI:txid2984134

pLDDT: mean 95.17, std 6.22, range [55.81, 98.94]

InterPro domains:
  IPR000182 GNAT domain [PF13302] (31-166)
  IPR000182 GNAT domain [PS51186] (32-188)
  IPR016181 Acyl-CoA N-acyltransferase [SSF55729] (23-169)
  IPR051531 N-acetyltransferase [PTHR43792] (22-179)

Foldseek 3Di:
DDDPVLDDDDDPVNVVVVVVQVVQDWDDDPFKIWGQDDSVCLVVQLVCCLDPNVVFVPDVDDSVVSVVVVVQQNCCCVVPVFGKTFMATPVPRDTFWMWTQDDDPPDPDTETDITGDPVNPPVCRRLRVSLRVVQCCCPVVVDAWYKHKTGPPPVVVVVSLVVQVWDWDVVVQVVDPDGITITIHHDVVGD/DDDPVLDDDDDPVNVVVVVVQVVQDWDDDPFKIWGQDDSVCLVVQLVCCLDPNVVFVPDVDDSVVSVVVVVQQNCCCVVPVFGKTFMATPVPRDTFWMWTQDDDPPDPDTETDITGDPVNPPVCRRLRVSLRVVQCCCPVVVDAWYKHKTGPPPVVVVVSLVVQVWDWDVVVQVVDPDGITITIHHDVVGD